Protein AF-0000000082968107 (afdb_homodimer)

Secondary structure (DSSP, 8-state):
-B-TTS-B----------TTTS-TT-EEEE--B-SSSBPPPEEEESS------S-S---EEEEEPPPHHHHHTT----EEEEEEEES-SS--EEEEES-TTPPPEEPPPEE-TTS-EEEEEEE---HHHHHTT--EEEEEEETTEEEEEEEEE----S--BPPEEEEEPPPHHHHHHTSEEEEEEEEEEEBSS--EEEEEETTEEPPGGGEEEEEEEEPTT-SS--EEEEEEEEEEHHHHHTT--EEEEEE-TTSTTSEEEEEE-HHHHTTS--TT-----------S--S--SSHHHHHHHHHHHHHHHHHHHHHHHGGG------------/-B-TTS-B----------TTTS-TT-EEEE--B-SSSBPPPEEEESS------S-S---EEEEEPPPHHHHHTT----EEEEEEEES-SS--EEEEES-TTPPPEEPPPEE-TTS-EEEEEEE---HHHHHTT--EEEEEEETTEEEEEEEEE----S--BPPEEEEEPPPHHHHHHTSEEEEEEEEEEEBSS--EEEEEETTEEPPGGGEEEEEEEEPTT-SS--EEEEEEEEEEHHHHHTT--EEEEEE-TTSTTSEEEEEE-HHHHTTS--TT-----------S--SSTTSHHHHHHHHHHHHHHHHHHHHHHHHT-------------

Sequence (666 aa):
VKSASGNLYTMSSQLTLPANECPKGTSIECRVEHDSVASKPVPVPCEADLPSCPTCCQPQLTLHKPALEDLLLGSNASLTCTLSGLIKSKGAVFSWTPSGGKEAIQKPPERDSCGCYSVSSVLPGCAEPWNSGKTFSCTATHPEFKEPKTATIRKDSGNTFRPQVHLLPPPSEELALNELVSLTCLVRGFSPEDVLVRWLQGSQELSREKYLTWGPLREPGQSVPTFAATSVLRVSAEDWKQGEKFSCMVGHEALPLAFTQKTIDRLADCQEPLPWLVLDVPQEDLEEDAPGASLWPTTVTLLTLFLLSLFYSTALTVTSVRGPADSREGPQYVKSASGNLYTMSSQLTLPANECPKGTSIECRVEHDSVASKPVPVPCEADLPSCPTCCQPQLTLHKPALEDLLLGSNASLTCTLSGLIKSKGAVFSWTPSGGKEAIQKPPERDSCGCYSVSSVLPGCAEPWNSGKTFSCTATHPEFKEPKTATIRKDSGNTFRPQVHLLPPPSEELALNELVSLTCLVRGFSPEDVLVRWLQGSQELSREKYLTWGPLREPGQSVPTFAATSVLRVSAEDWKQGEKFSCMVGHEALPLAFTQKTIDRLADCQEPLPWLVLDVPQEDLEEDAPGASLWPTTVTLLTLFLLSLFYSTALTVTSVRGPADSREGPQY

Structure (mmCIF, N/CA/C/O backbone):
data_AF-0000000082968107-model_v1
#
loop_
_entity.id
_entity.type
_entity.pdbx_description
1 polymer 'IGHA1 protein'
#
loop_
_atom_site.group_PDB
_atom_site.id
_atom_site.type_symbol
_atom_site.label_atom_id
_atom_site.label_alt_id
_atom_site.label_comp_id
_atom_site.label_asym_id
_atom_site.label_entity_id
_atom_site.label_seq_id
_atom_site.pdbx_PDB_ins_code
_atom_site.Cartn_x
_atom_site.Cartn_y
_atom_site.Cartn_z
_atom_site.occupancy
_atom_site.B_iso_or_equiv
_atom_site.auth_seq_id
_atom_site.auth_comp_id
_atom_site.auth_asym_id
_atom_site.auth_atom_id
_atom_site.pdbx_PDB_model_num
ATOM 1 N N . VAL A 1 1 ? -10.5 50.25 19.375 1 43.94 1 VAL A N 1
ATOM 2 C CA . VAL A 1 1 ? -10.609 51.531 20.047 1 43.94 1 VAL A CA 1
ATOM 3 C C . VAL A 1 1 ? -10.445 52.656 19.031 1 43.94 1 VAL A C 1
ATOM 5 O O . VAL A 1 1 ? -9.602 52.594 18.141 1 43.94 1 VAL A O 1
ATOM 8 N N . LYS A 1 2 ? -11.438 53.406 18.891 1 46.06 2 LYS A N 1
ATOM 9 C CA . LYS A 1 2 ? -11.523 54.5 17.938 1 46.06 2 LYS A CA 1
ATOM 10 C C . LYS A 1 2 ? -10.57 55.656 18.312 1 46.06 2 LYS A C 1
ATOM 12 O O . LYS A 1 2 ? -10.57 56.094 19.453 1 46.06 2 LYS A O 1
ATOM 17 N N . SER A 1 3 ? -9.492 55.75 17.594 1 47.59 3 SER A N 1
ATOM 18 C CA . SER A 1 3 ? -8.641 56.906 17.844 1 47.59 3 SER A CA 1
ATOM 19 C C . SER A 1 3 ? -9.391 58.219 17.578 1 47.59 3 SER A C 1
ATOM 21 O O . SER A 1 3 ? -10.453 58.219 16.953 1 47.59 3 SER A O 1
ATOM 23 N N . ALA A 1 4 ? -9.016 59.281 18.141 1 50.38 4 ALA A N 1
ATOM 24 C CA . ALA A 1 4 ? -9.555 60.625 17.938 1 50.38 4 ALA A CA 1
ATOM 25 C C . ALA A 1 4 ? -9.727 60.938 16.469 1 50.38 4 ALA A C 1
ATOM 27 O O . ALA A 1 4 ? -10.602 61.719 16.078 1 50.38 4 ALA A O 1
ATOM 28 N N . SER A 1 5 ? -8.914 60.562 15.625 1 51.47 5 SER A N 1
ATOM 29 C CA . SER A 1 5 ? -8.984 60.938 14.211 1 51.47 5 SER A CA 1
ATOM 30 C C . SER A 1 5 ? -9.984 60.062 13.469 1 51.47 5 SER A C 1
ATOM 32 O O . SER A 1 5 ? -10.172 60.219 12.258 1 51.47 5 SER A O 1
ATOM 34 N N . GLY A 1 6 ? -10.922 59.25 14.242 1 50.25 6 GLY A N 1
ATOM 35 C CA . GLY A 1 6 ? -11.961 58.406 13.656 1 50.25 6 GLY A CA 1
ATOM 36 C C . GLY A 1 6 ? -11.477 57 13.305 1 50.25 6 GLY A C 1
ATOM 37 O O . GLY A 1 6 ? -12.242 56.219 12.766 1 50.25 6 GLY A O 1
ATOM 38 N N . ASN A 1 7 ? -10.227 56.938 13.273 1 46.59 7 ASN A N 1
ATOM 39 C CA . ASN A 1 7 ? -9.695 55.625 12.914 1 46.59 7 ASN A CA 1
ATOM 40 C C . ASN A 1 7 ? -9.883 54.625 14.047 1 46.59 7 ASN A C 1
ATOM 42 O O . ASN A 1 7 ? -9.891 55 15.219 1 46.59 7 ASN A O 1
ATOM 46 N N . LEU A 1 8 ? -10.5 53.469 13.844 1 50 8 LEU A N 1
ATOM 47 C CA . LEU A 1 8 ? -10.711 52.406 14.805 1 50 8 LEU A CA 1
ATOM 48 C C . LEU A 1 8 ? -9.414 51.656 15.094 1 50 8 LEU A C 1
ATOM 50 O O . LEU A 1 8 ? -8.664 51.312 14.172 1 50 8 LEU A O 1
ATOM 54 N N . TYR A 1 9 ? -8.812 51.906 16.297 1 44.16 9 TYR A N 1
ATOM 55 C CA . TYR A 1 9 ? -7.621 51.219 16.734 1 44.16 9 TYR A CA 1
ATOM 56 C C . TYR A 1 9 ? -7.988 50 17.578 1 44.16 9 TYR A C 1
ATOM 58 O O . TYR A 1 9 ? -9.023 50 18.266 1 44.16 9 TYR A O 1
ATOM 66 N N . THR A 1 10 ? -7.578 48.812 17.156 1 49.44 10 THR A N 1
ATOM 67 C CA . THR A 1 10 ? -7.695 47.656 18.062 1 49.44 10 THR A CA 1
ATOM 68 C C . THR A 1 10 ? -6.406 47.469 18.859 1 49.44 10 THR A C 1
ATOM 70 O O . THR A 1 10 ? -5.309 47.562 18.312 1 49.44 10 THR A O 1
ATOM 73 N N . MET A 1 11 ? -6.309 47.844 20.031 1 45.53 11 MET A N 1
ATOM 74 C CA . MET A 1 11 ? -5.164 47.625 20.922 1 45.53 11 MET A CA 1
ATOM 75 C C . MET A 1 11 ? -5.301 46.312 21.672 1 45.53 11 MET A C 1
ATOM 77 O O . MET A 1 11 ? -6.402 45.938 22.062 1 45.53 11 MET A O 1
ATOM 81 N N . SER A 1 12 ? -4.301 45.344 21.328 1 46.22 12 SER A N 1
ATOM 82 C CA . SER A 1 12 ? -4.262 44.156 22.156 1 46.22 12 SER A CA 1
ATOM 83 C C . SER A 1 12 ? -3.125 44.219 23.172 1 46.22 12 SER A C 1
ATOM 85 O O . SER A 1 12 ? -2.094 44.844 22.922 1 46.22 12 SER A O 1
ATOM 87 N N . SER A 1 13 ? -3.283 44.219 24.406 1 49.31 13 SER A N 1
ATOM 88 C CA . SER A 1 13 ? -2.301 44.156 25.484 1 49.31 13 SER A CA 1
ATOM 89 C C . SER A 1 13 ? -2.221 42.75 26.047 1 49.31 13 SER A C 1
ATOM 91 O O . SER A 1 13 ? -3.23 42.031 26.125 1 49.31 13 SER A O 1
ATOM 93 N N . GLN A 1 14 ? -0.975 42.094 25.891 1 47.62 14 GLN A N 1
ATOM 94 C CA . GLN A 1 14 ? -0.773 40.781 26.5 1 47.62 14 GLN A CA 1
ATOM 95 C C . GLN A 1 14 ? -0.002 40.906 27.812 1 47.62 14 GLN A C 1
ATOM 97 O O . GLN A 1 14 ? 1.021 41.594 27.875 1 47.62 14 GLN A O 1
ATOM 102 N N . LEU A 1 15 ? -0.57 40.625 28.891 1 52.62 15 LEU A N 1
ATOM 103 C CA . LEU A 1 15 ? -0.003 40.562 30.234 1 52.62 15 LEU A CA 1
ATOM 104 C C . LEU A 1 15 ? 0.488 39.156 30.562 1 52.62 15 LEU A C 1
ATOM 106 O O . LEU A 1 15 ? -0.245 38.188 30.391 1 52.62 15 LEU A O 1
ATOM 110 N N . THR A 1 16 ? 1.871 38.969 30.625 1 47.09 16 THR A N 1
ATOM 111 C CA . THR A 1 16 ? 2.438 37.688 31.094 1 47.09 16 THR A CA 1
ATOM 112 C C . THR A 1 16 ? 2.594 37.688 32.594 1 47.09 16 THR A C 1
ATOM 114 O O . THR A 1 16 ? 3.287 38.562 33.156 1 47.09 16 THR A O 1
ATOM 117 N N . LEU A 1 17 ? 1.729 37.062 33.25 1 54.72 17 LEU A N 1
ATOM 118 C CA . LEU A 1 17 ? 1.79 36.938 34.688 1 54.72 17 LEU A CA 1
ATOM 119 C C . LEU A 1 17 ? 2.357 35.594 35.094 1 54.72 17 LEU A C 1
ATOM 121 O O . LEU A 1 17 ? 2.227 34.594 34.344 1 54.72 17 LEU A O 1
ATOM 125 N N . PRO A 1 18 ? 3.232 35.594 36.031 1 50.5 18 PRO A N 1
ATOM 126 C CA . PRO A 1 18 ? 3.561 34.25 36.562 1 50.5 18 PRO A CA 1
ATOM 127 C C . PRO A 1 18 ? 2.322 33.406 36.812 1 50.5 18 PRO A C 1
ATOM 129 O O . PRO A 1 18 ? 1.237 33.938 37.062 1 50.5 18 PRO A O 1
ATOM 132 N N . ALA A 1 19 ? 2.4 32.031 36.438 1 52.16 19 ALA A N 1
ATOM 133 C CA . ALA A 1 19 ? 1.283 31.094 36.562 1 52.16 19 ALA A CA 1
ATOM 134 C C . ALA A 1 19 ? 0.529 31.312 37.875 1 52.16 19 ALA A C 1
ATOM 136 O O . ALA A 1 19 ? -0.687 31.125 37.938 1 52.16 19 ALA A O 1
ATOM 137 N N . ASN A 1 20 ? 1.207 31.766 38.812 1 59.31 20 ASN A N 1
ATOM 138 C CA . ASN A 1 20 ? 0.615 31.938 40.125 1 59.31 20 ASN A CA 1
ATOM 139 C C . ASN A 1 20 ? -0.209 33.219 40.219 1 59.31 20 ASN A C 1
ATOM 141 O O . ASN A 1 20 ? -1.108 33.312 41.031 1 59.31 20 ASN A O 1
ATOM 145 N N . GLU A 1 21 ? -0.011 34.188 39.5 1 57.94 21 GLU A N 1
ATOM 146 C CA . GLU A 1 21 ? -0.72 35.469 39.594 1 57.94 21 GLU A CA 1
ATOM 147 C C . GLU A 1 21 ? -1.911 35.5 38.656 1 57.94 21 GLU A C 1
ATOM 149 O O . GLU A 1 21 ? -2.723 36.438 38.719 1 57.94 21 GLU A O 1
ATOM 154 N N . CYS A 1 22 ? -2.059 34.75 37.625 1 57.59 22 CYS A N 1
ATOM 155 C CA . CYS A 1 22 ? -3.244 34.594 36.781 1 57.59 22 CYS A CA 1
ATOM 156 C C . CYS A 1 22 ? -3.625 33.125 36.688 1 57.59 22 CYS A C 1
ATOM 158 O O . CYS A 1 22 ? -3.322 32.469 35.688 1 57.59 22 CYS A O 1
ATOM 160 N N . PRO A 1 23 ? -3.99 32.5 37.812 1 58.72 23 PRO A N 1
ATOM 161 C CA . PRO A 1 23 ? -4.336 31.078 37.812 1 58.72 23 PRO A CA 1
ATOM 162 C C . PRO A 1 23 ? -5.441 30.75 36.812 1 58.72 23 PRO A C 1
ATOM 164 O O . PRO A 1 23 ? -6.203 31.641 36.406 1 58.72 23 PRO A O 1
ATOM 167 N N . LYS A 1 24 ? -5.469 29.375 36.344 1 60.47 24 LYS A N 1
ATOM 168 C CA . LYS A 1 24 ? -6.484 28.859 35.438 1 60.47 24 LYS A CA 1
ATOM 169 C C . LYS A 1 24 ? -7.887 29.156 35.969 1 60.47 24 LYS A C 1
ATOM 171 O O . LYS A 1 24 ? -8.188 28.938 37.125 1 60.47 24 LYS A O 1
ATOM 176 N N . GLY A 1 25 ? -8.742 29.766 35.094 1 63.84 25 GLY A N 1
ATOM 177 C CA . GLY A 1 25 ? -10.125 30.047 35.438 1 63.84 25 GLY A CA 1
ATOM 178 C C . GLY A 1 25 ? -10.352 31.484 35.906 1 63.84 25 GLY A C 1
ATOM 179 O O . GLY A 1 25 ? -11.477 31.875 36.219 1 63.84 25 GLY A O 1
ATOM 180 N N . THR A 1 26 ? -9.367 32.156 36.125 1 66.19 26 THR A N 1
ATOM 181 C CA . THR A 1 26 ? -9.562 33.531 36.625 1 66.19 26 THR A CA 1
ATOM 182 C C . THR A 1 26 ? -9.43 34.531 35.469 1 66.19 26 THR A C 1
ATOM 184 O O . THR A 1 26 ? -8.945 34.188 34.375 1 66.19 26 THR A O 1
ATOM 187 N N . SER A 1 27 ? -10.117 35.562 35.375 1 65.69 27 SER A N 1
ATOM 188 C CA . SER A 1 27 ? -10.023 36.625 34.375 1 65.69 27 SER A CA 1
ATOM 189 C C . SER A 1 27 ? -9.406 37.875 34.969 1 65.69 27 SER A C 1
ATOM 191 O O . SER A 1 27 ? -9.5 38.125 36.156 1 65.69 27 SER A O 1
ATOM 193 N N . ILE A 1 28 ? -8.508 38.406 34.281 1 64.56 28 ILE A N 1
ATOM 194 C CA . ILE A 1 28 ? -7.957 39.688 34.688 1 64.56 28 ILE A CA 1
ATOM 195 C C . ILE A 1 28 ? -8.625 40.812 33.906 1 64.56 28 ILE A C 1
ATOM 197 O O . ILE A 1 28 ? -8.977 40.625 32.719 1 64.56 28 ILE A O 1
ATOM 201 N N . GLU A 1 29 ? -8.992 41.844 34.531 1 64.31 29 GLU A N 1
ATOM 202 C CA . GLU A 1 29 ? -9.719 42.938 33.906 1 64.31 29 GLU A CA 1
ATOM 203 C C . GLU A 1 29 ? -8.773 43.844 33.125 1 64.31 29 GLU A C 1
ATOM 205 O O . GLU A 1 29 ? -7.703 44.219 33.625 1 64.31 29 GLU A O 1
ATOM 210 N N . CYS A 1 30 ? -8.961 43.781 31.797 1 62.31 30 CYS A N 1
ATOM 211 C CA . CYS A 1 30 ? -8.242 44.719 30.938 1 62.31 30 CYS A CA 1
ATOM 212 C C . CYS A 1 30 ? -9.047 46 30.734 1 62.31 30 CYS A C 1
ATOM 214 O O . CYS A 1 30 ? -10.203 45.969 30.312 1 62.31 30 CYS A O 1
ATOM 216 N N . ARG A 1 31 ? -8.617 47.125 31.266 1 59.75 31 ARG A N 1
ATOM 217 C CA . ARG A 1 31 ? -9.266 48.406 31.125 1 59.75 31 ARG A CA 1
ATOM 218 C C . ARG A 1 31 ? -8.516 49.281 30.141 1 59.75 31 ARG A C 1
ATOM 220 O O . ARG A 1 31 ? -7.301 49.469 30.266 1 59.75 31 ARG A O 1
ATOM 227 N N . VAL A 1 32 ? -9.062 49.469 28.969 1 57.22 32 VAL A N 1
ATOM 228 C CA . VAL A 1 32 ? -8.469 50.375 27.984 1 57.22 32 VAL A CA 1
ATOM 229 C C . VAL A 1 32 ? -8.977 51.781 28.234 1 57.22 32 VAL A C 1
ATOM 231 O O . VAL A 1 32 ? -10.188 52 28.344 1 57.22 32 VAL A O 1
ATOM 234 N N . GLU A 1 33 ? -8.227 52.656 28.75 1 53.97 33 GLU A N 1
ATOM 235 C CA . GLU A 1 33 ? -8.633 54.062 28.938 1 53.97 33 GLU A CA 1
ATOM 236 C C . GLU A 1 33 ? -8.312 54.906 27.703 1 53.97 33 GLU A C 1
ATOM 238 O O . GLU A 1 33 ? -7.195 54.844 27.172 1 53.97 33 GLU A O 1
ATOM 243 N N . HIS A 1 34 ? -9.195 54.938 26.797 1 50.91 34 HIS A N 1
ATOM 244 C CA . HIS A 1 34 ? -9.031 55.938 25.75 1 50.91 34 HIS A CA 1
ATOM 245 C C . HIS A 1 34 ? -9.695 57.25 26.141 1 50.91 34 HIS A C 1
ATOM 247 O O . HIS A 1 34 ? -10.672 57.25 26.906 1 50.91 34 HIS A O 1
ATOM 253 N N . ASP A 1 35 ? -9.078 58.281 25.969 1 50.97 35 ASP A N 1
ATOM 254 C CA . ASP A 1 35 ? -9.578 59.625 26.328 1 50.97 35 ASP A CA 1
ATOM 255 C C . ASP A 1 35 ? -11.062 59.75 26.031 1 50.97 35 ASP A C 1
ATOM 257 O O . ASP A 1 35 ? -11.797 60.438 26.734 1 50.97 35 ASP A O 1
ATOM 261 N N . SER A 1 36 ? -11.438 59.344 24.75 1 51.03 36 SER A N 1
ATOM 262 C CA . SER A 1 36 ? -12.797 59.781 24.422 1 51.03 36 SER A CA 1
ATOM 263 C C . SER A 1 36 ? -13.828 58.875 25.125 1 51.03 36 SER A C 1
ATOM 265 O O . SER A 1 36 ? -14.93 59.344 25.438 1 51.03 36 SER A O 1
ATOM 267 N N . VAL A 1 37 ? -13.742 57.5 24.844 1 49.22 37 VAL A N 1
ATOM 268 C CA . VAL A 1 37 ? -14.828 56.688 25.406 1 49.22 37 VAL A CA 1
ATOM 269 C C . VAL A 1 37 ? -14.281 55.75 26.469 1 49.22 37 VAL A C 1
ATOM 271 O O . VAL A 1 37 ? -13.227 55.125 26.281 1 49.22 37 VAL A O 1
ATOM 274 N N . ALA A 1 38 ? -14.633 56 27.688 1 52.75 38 ALA A N 1
ATOM 275 C CA . ALA A 1 38 ? -14.367 55.125 28.828 1 52.75 38 ALA A CA 1
ATOM 276 C C . ALA A 1 38 ? -14.562 53.656 28.438 1 52.75 38 ALA A C 1
ATOM 278 O O . ALA A 1 38 ? -15.625 53.281 27.938 1 52.75 38 ALA A O 1
ATOM 279 N N . SER A 1 39 ? -13.57 53 27.891 1 52.38 39 SER A N 1
ATOM 280 C CA . SER A 1 39 ? -13.766 51.594 27.516 1 52.38 39 SER A CA 1
ATOM 281 C C . SER A 1 39 ? -14.047 50.75 28.75 1 52.38 39 SER A C 1
ATOM 283 O O . SER A 1 39 ? -13.555 51.031 29.844 1 52.38 39 SER A O 1
ATOM 285 N N . LYS A 1 40 ? -15.203 50.094 28.906 1 61.47 40 LYS A N 1
ATOM 286 C CA . LYS A 1 40 ? -15.555 49.156 29.953 1 61.47 40 LYS A CA 1
ATOM 287 C C . LYS A 1 40 ? -14.469 48.125 30.141 1 61.47 40 LYS A C 1
ATOM 289 O O . LYS A 1 40 ? -13.859 47.656 29.172 1 61.47 40 LYS A O 1
ATOM 294 N N . PRO A 1 41 ? -13.992 48 31.344 1 61.62 41 PRO A N 1
ATOM 295 C CA . PRO A 1 41 ? -13.055 46.906 31.594 1 61.62 41 PRO A CA 1
ATOM 296 C C . PRO A 1 41 ? -13.539 45.562 31.047 1 61.62 41 PRO A C 1
ATOM 298 O O . PRO A 1 41 ? -14.734 45.281 31.125 1 61.62 41 PRO A O 1
ATOM 301 N N . VAL A 1 42 ? -12.883 44.969 30.141 1 62.59 42 VAL A N 1
ATOM 302 C CA . VAL A 1 42 ? -13.234 43.656 29.609 1 62.59 42 VAL A CA 1
ATOM 303 C C . VAL A 1 42 ? -12.445 42.562 30.344 1 62.59 42 VAL A C 1
ATOM 305 O O . VAL A 1 42 ? -11.234 42.688 30.547 1 62.59 42 VAL A O 1
ATOM 308 N N . PRO A 1 43 ? -13.086 41.656 31.016 1 62.78 43 PRO A N 1
ATOM 309 C CA . PRO A 1 43 ? -12.383 40.531 31.641 1 62.78 43 PRO A CA 1
ATOM 310 C C . PRO A 1 43 ? -11.594 39.719 30.625 1 62.78 43 PRO A C 1
ATOM 312 O O . PRO A 1 43 ? -12.133 39.344 29.578 1 62.78 43 PRO A O 1
ATOM 315 N N . VAL A 1 44 ? -10.305 39.75 30.672 1 57.53 44 VAL A N 1
ATOM 316 C CA . VAL A 1 44 ? -9.445 38.906 29.828 1 57.53 44 VAL A CA 1
ATOM 317 C C . VAL A 1 44 ? -9.109 37.625 30.562 1 57.53 44 VAL A C 1
ATOM 319 O O . VAL A 1 44 ? -8.516 37.656 31.641 1 57.53 44 VAL A O 1
ATOM 322 N N . PRO A 1 45 ? -9.789 36.531 30.172 1 58.94 45 PRO A N 1
ATOM 323 C CA . PRO A 1 45 ? -9.453 35.281 30.859 1 58.94 45 PRO A CA 1
ATOM 324 C C . PRO A 1 45 ? -7.957 34.969 30.828 1 58.94 45 PRO A C 1
ATOM 326 O O . PRO A 1 45 ? -7.277 35.312 29.859 1 58.94 45 PRO A O 1
ATOM 329 N N . CYS A 1 46 ? -7.309 34.844 31.953 1 53.84 46 CYS A N 1
ATOM 330 C CA . CYS A 1 46 ? -5.906 34.469 32.031 1 53.84 46 CYS A CA 1
ATOM 331 C C . CYS A 1 46 ? -5.582 33.344 31.047 1 53.84 46 CYS A C 1
ATOM 333 O O . CYS A 1 46 ? -4.418 33.125 30.719 1 53.84 46 CYS A O 1
ATOM 335 N N . GLU A 1 47 ? -6.543 32.562 30.766 1 46.84 47 GLU A N 1
ATOM 336 C CA . GLU A 1 47 ? -6.285 31.578 29.719 1 46.84 47 GLU A CA 1
ATOM 337 C C . GLU A 1 47 ? -6.355 32.219 28.344 1 46.84 47 GLU A C 1
ATOM 339 O O . GLU A 1 47 ? -7.398 32.75 27.953 1 46.84 47 GLU A O 1
ATOM 344 N N . ALA A 1 48 ? -5.566 33.281 28.203 1 42.56 48 ALA A N 1
ATOM 345 C CA . ALA A 1 48 ? -5.547 33.875 26.859 1 42.56 48 ALA A CA 1
ATOM 346 C C . ALA A 1 48 ? -5.805 32.812 25.797 1 42.56 48 ALA A C 1
ATOM 348 O O . ALA A 1 48 ? -5.227 31.719 25.859 1 42.56 48 ALA A O 1
ATOM 349 N N . ASP A 1 49 ? -6.988 32.719 25.312 1 38.72 49 ASP A N 1
ATOM 350 C CA . ASP A 1 49 ? -7.164 31.953 24.094 1 38.72 49 ASP A CA 1
ATOM 351 C C . ASP A 1 49 ? -6.074 32.281 23.078 1 38.72 49 ASP A C 1
ATOM 353 O O . ASP A 1 49 ? -5.902 33.438 22.688 1 38.72 49 ASP A O 1
ATOM 357 N N . LEU A 1 50 ? -4.766 32.031 23.281 1 34.91 50 LEU A N 1
ATOM 358 C CA . LEU A 1 50 ? -3.805 32.094 22.188 1 34.91 50 LEU A CA 1
ATOM 359 C C . LEU A 1 50 ? -4.52 32.188 20.844 1 34.91 50 LEU A C 1
ATOM 361 O O . LEU A 1 50 ? -5.484 31.469 20.594 1 34.91 50 LEU A O 1
ATOM 365 N N . PRO A 1 51 ? -4.809 33.531 20.391 1 34.97 51 PRO A N 1
ATOM 366 C CA . PRO A 1 51 ? -5.492 33.469 19.094 1 34.97 51 PRO A CA 1
ATOM 367 C C . PRO A 1 51 ? -5.273 32.156 18.359 1 34.97 51 PRO A C 1
ATOM 369 O O . PRO A 1 51 ? -4.254 31.484 18.562 1 34.97 51 PRO A O 1
ATOM 372 N N . SER A 1 52 ? -6.312 31.625 17.922 1 34.06 52 SER A N 1
ATOM 373 C CA . SER A 1 52 ? -6.434 30.375 17.188 1 34.06 52 SER A CA 1
ATOM 374 C C . SER A 1 52 ? -5.473 30.344 15.992 1 34.06 52 SER A C 1
ATOM 376 O O . SER A 1 52 ? -5.379 31.312 15.242 1 34.06 52 SER A O 1
ATOM 378 N N . CYS A 1 53 ? -4.039 30.219 15.977 1 37.44 53 CYS A N 1
ATOM 379 C CA . CYS A 1 53 ? -3.35 29.656 14.812 1 37.44 53 CYS A CA 1
ATOM 380 C C . CYS A 1 53 ? -4.332 29.359 13.688 1 37.44 53 CYS A C 1
ATOM 382 O O . CYS A 1 53 ? -5.398 28.797 13.93 1 37.44 53 CYS A O 1
ATOM 384 N N . PRO A 1 54 ? -4.723 30.312 12.797 1 41.22 54 PRO A N 1
ATOM 385 C CA . PRO A 1 54 ? -5.602 29.625 11.852 1 41.22 54 PRO A CA 1
ATOM 386 C C . PRO A 1 54 ? -5.477 28.094 11.938 1 41.22 54 PRO A C 1
ATOM 388 O O . PRO A 1 54 ? -4.379 27.562 11.766 1 41.22 54 PRO A O 1
ATOM 391 N N . THR A 1 55 ? -5.797 27.453 13.008 1 47.31 55 THR A N 1
ATOM 392 C CA . THR A 1 55 ? -5.715 26.297 13.891 1 47.31 55 THR A CA 1
ATOM 393 C C . THR A 1 55 ? -5.598 25 13.078 1 47.31 55 THR A C 1
ATOM 395 O O . THR A 1 55 ? -6.473 24.688 12.266 1 47.31 55 THR A O 1
ATOM 398 N N . CYS A 1 56 ? -4.133 24.781 12.555 1 60.72 56 CYS A N 1
ATOM 399 C CA . CYS A 1 56 ? -3.934 23.453 12 1 60.72 56 CYS A CA 1
ATOM 400 C C . CYS A 1 56 ? -4.957 22.469 12.555 1 60.72 56 CYS A C 1
ATOM 402 O O . CYS A 1 56 ? -5.352 21.516 11.867 1 60.72 56 CYS A O 1
ATOM 404 N N . CYS A 1 57 ? -5.328 22.969 13.742 1 73.75 57 CYS A N 1
ATOM 405 C CA . CYS A 1 57 ? -6.312 22.047 14.281 1 73.75 57 CYS A CA 1
ATOM 406 C C . CYS A 1 57 ? -7.727 22.484 13.93 1 73.75 57 CYS A C 1
ATOM 408 O O . CYS A 1 57 ? -8.25 23.438 14.5 1 73.75 57 CYS A O 1
ATOM 410 N N . GLN A 1 58 ? -8.211 22.109 12.891 1 79 58 GLN A N 1
ATOM 411 C CA . GLN A 1 58 ? -9.609 22.297 12.5 1 79 58 GLN A CA 1
ATOM 412 C C . GLN A 1 58 ? -10.438 21.047 12.828 1 79 58 GLN A C 1
ATOM 414 O O . GLN A 1 58 ? -10.164 19.969 12.32 1 79 58 GLN A O 1
ATOM 419 N N . PRO A 1 59 ? -11.375 21.359 13.648 1 88.75 59 PRO A N 1
ATOM 420 C CA . PRO A 1 59 ? -12.172 20.203 14.039 1 88.75 59 PRO A CA 1
ATOM 421 C C . PRO A 1 59 ? -12.867 19.531 12.852 1 88.75 59 PRO A C 1
ATOM 423 O O . PRO A 1 59 ? -13.43 20.219 12 1 88.75 59 PRO A O 1
ATOM 426 N N . GLN A 1 60 ? -12.719 18.359 12.82 1 92.19 60 GLN A N 1
ATOM 427 C CA . GLN A 1 60 ? -13.359 17.547 11.781 1 92.19 60 GLN A CA 1
ATOM 428 C C . GLN A 1 60 ? -13.938 16.266 12.367 1 92.19 60 GLN A C 1
ATOM 430 O O . GLN A 1 60 ? -13.305 15.617 13.211 1 92.19 60 GLN A O 1
ATOM 435 N N . LEU A 1 61 ? -15.172 15.984 11.922 1 96.44 61 LEU A N 1
ATOM 436 C CA . LEU A 1 61 ? -15.812 14.758 12.375 1 96.44 61 LEU A CA 1
ATOM 437 C C . LEU A 1 61 ? -15.805 13.703 11.273 1 96.44 61 LEU A C 1
ATOM 439 O O . LEU A 1 61 ? -16.172 13.984 10.133 1 96.44 61 LEU A O 1
ATOM 443 N N . THR A 1 62 ? -15.281 12.539 11.711 1 96.62 62 THR A N 1
ATOM 444 C CA . THR A 1 62 ? -15.25 11.438 10.758 1 96.62 62 THR A CA 1
ATOM 445 C C . THR A 1 62 ? -15.875 10.18 11.352 1 96.62 62 THR A C 1
ATOM 447 O O . THR A 1 62 ? -15.68 9.883 12.539 1 96.62 62 THR A O 1
ATOM 450 N N . LEU A 1 63 ? -16.672 9.547 10.531 1 96.69 63 LEU A N 1
ATOM 451 C CA . LEU A 1 63 ? -17.297 8.297 10.93 1 96.69 63 LEU A CA 1
ATOM 452 C C . LEU A 1 63 ? -16.703 7.117 10.172 1 96.69 63 LEU A C 1
ATOM 454 O O . LEU A 1 63 ? -16.625 7.137 8.945 1 96.69 63 LEU A O 1
ATOM 458 N N . HIS A 1 64 ? -16.266 6.09 10.961 1 95.31 64 HIS A N 1
ATOM 459 C CA . HIS A 1 64 ? -15.602 4.938 10.375 1 95.31 64 HIS A CA 1
ATOM 460 C C . HIS A 1 64 ? -16.484 3.695 10.438 1 95.31 64 HIS A C 1
ATOM 462 O O . HIS A 1 64 ? -17.109 3.42 11.469 1 95.31 64 HIS A O 1
ATOM 468 N N . LYS A 1 65 ? -16.531 2.951 9.367 1 94.06 65 LYS A N 1
ATOM 469 C CA . LYS A 1 65 ? -17.297 1.707 9.281 1 94.06 65 LYS A CA 1
ATOM 470 C C . LYS A 1 65 ? -16.656 0.613 10.133 1 94.06 65 LYS A C 1
ATOM 472 O O . LYS A 1 65 ? -15.484 0.72 10.508 1 94.06 65 LYS A O 1
ATOM 477 N N . PRO A 1 66 ? -17.375 -0.382 10.445 1 92.81 66 PRO A N 1
ATOM 478 C CA . PRO A 1 66 ? -16.812 -1.497 11.203 1 92.81 66 PRO A CA 1
ATOM 479 C C . PRO A 1 66 ? -15.742 -2.26 10.422 1 92.81 66 PRO A C 1
ATOM 481 O O . PRO A 1 66 ? -15.781 -2.295 9.188 1 92.81 66 PRO A O 1
ATOM 484 N N . ALA A 1 67 ? -14.82 -2.801 11.242 1 91.81 67 ALA A N 1
ATOM 485 C CA . ALA A 1 67 ? -13.805 -3.646 10.617 1 91.81 67 ALA A CA 1
ATOM 486 C C . ALA A 1 67 ? -14.438 -4.891 9.992 1 91.81 67 ALA A C 1
ATOM 488 O O . ALA A 1 67 ? -15.352 -5.48 10.57 1 91.81 67 ALA A O 1
ATOM 489 N N . LEU A 1 68 ? -13.992 -5.281 8.828 1 92.06 68 LEU A N 1
ATOM 490 C CA . LEU A 1 68 ? -14.531 -6.438 8.133 1 92.06 68 LEU A CA 1
ATOM 491 C C . LEU A 1 68 ? -14.43 -7.695 8.992 1 92.06 68 LEU A C 1
ATOM 493 O O . LEU A 1 68 ? -15.359 -8.5 9.039 1 92.06 68 LEU A O 1
ATOM 497 N N . GLU A 1 69 ? -13.305 -7.801 9.633 1 89.88 69 GLU A N 1
ATOM 498 C CA . GLU A 1 69 ? -13.086 -8.977 10.469 1 89.88 69 GLU A CA 1
ATOM 499 C C . GLU A 1 69 ? -14.188 -9.117 11.516 1 89.88 69 GLU A C 1
ATOM 501 O O . GLU A 1 69 ? -14.695 -10.219 11.742 1 89.88 69 GLU A O 1
ATOM 506 N N . ASP A 1 70 ? -14.578 -8.07 12.055 1 89.5 70 ASP A N 1
ATOM 507 C CA . ASP A 1 70 ? -15.617 -8.078 13.078 1 89.5 70 ASP A CA 1
ATOM 508 C C . ASP A 1 70 ? -16.984 -8.398 12.477 1 89.5 70 ASP A C 1
ATOM 510 O O . ASP A 1 70 ? -17.812 -9.047 13.109 1 89.5 70 ASP A O 1
ATOM 514 N N . LEU A 1 71 ? -17.141 -7.949 11.312 1 88.5 71 LEU A N 1
ATOM 515 C CA . LEU A 1 71 ? -18.422 -8.188 10.633 1 88.5 71 LEU A CA 1
ATOM 516 C C . LEU A 1 71 ? -18.562 -9.656 10.25 1 88.5 71 LEU A C 1
ATOM 518 O O . LEU A 1 71 ? -19.656 -10.219 10.352 1 88.5 71 LEU A O 1
ATOM 522 N N . LEU A 1 72 ? -17.484 -10.242 9.797 1 87.75 72 LEU A N 1
ATOM 523 C CA . LEU A 1 72 ? -17.531 -11.602 9.281 1 87.75 72 LEU A CA 1
ATOM 524 C C . LEU A 1 72 ? -17.516 -12.617 10.422 1 87.75 72 LEU A C 1
ATOM 526 O O . LEU A 1 72 ? -18.109 -13.695 10.312 1 87.75 72 LEU A O 1
ATOM 530 N N . LEU A 1 73 ? -16.797 -12.383 11.445 1 81.56 73 LEU A N 1
ATOM 531 C CA . LEU A 1 73 ? -16.641 -13.344 12.531 1 81.56 73 LEU A CA 1
ATOM 532 C C . LEU A 1 73 ? -17.75 -13.164 13.578 1 81.56 73 LEU A C 1
ATOM 534 O O . LEU A 1 73 ? -17.766 -13.867 14.586 1 81.56 73 LEU A O 1
ATOM 538 N N . GLY A 1 74 ? -18.812 -12.43 13.188 1 70.69 74 GLY A N 1
ATOM 539 C CA . GLY A 1 74 ? -19.969 -12.297 14.07 1 70.69 74 GLY A CA 1
ATOM 540 C C . GLY A 1 74 ? -19.641 -11.555 15.359 1 70.69 74 GLY A C 1
ATOM 541 O O . GLY A 1 74 ? -20.438 -11.562 16.297 1 70.69 74 GLY A O 1
ATOM 542 N N . SER A 1 75 ? -18.438 -11.117 15.414 1 68.88 75 SER A N 1
ATOM 543 C CA . SER A 1 75 ? -18.078 -10.375 16.625 1 68.88 75 SER A CA 1
ATOM 544 C C . SER A 1 75 ? -18.844 -9.062 16.703 1 68.88 75 SER A C 1
ATOM 546 O O . SER A 1 75 ? -19.594 -8.711 15.773 1 68.88 75 SER A O 1
ATOM 548 N N . ASN A 1 76 ? -18.766 -8.469 17.781 1 81.19 76 ASN A N 1
ATOM 549 C CA . ASN A 1 76 ? -19.391 -7.188 18.062 1 81.19 76 ASN A CA 1
ATOM 550 C C . ASN A 1 76 ? -18.797 -6.07 17.203 1 81.19 76 ASN A C 1
ATOM 552 O O . ASN A 1 76 ? -17.922 -5.336 17.656 1 81.19 76 ASN A O 1
ATOM 556 N N . ALA A 1 77 ? -19.312 -6.055 15.898 1 90.94 77 ALA A N 1
ATOM 557 C CA . ALA A 1 77 ? -18.891 -4.973 15.008 1 90.94 77 ALA A CA 1
ATOM 558 C C . ALA A 1 77 ? -19.234 -3.611 15.602 1 90.94 77 ALA A C 1
ATOM 560 O O . ALA A 1 77 ? -20.281 -3.447 16.234 1 90.94 77 ALA A O 1
ATOM 561 N N . SER A 1 78 ? -18.234 -2.773 15.523 1 94.31 78 SER A N 1
ATOM 562 C CA . SER A 1 78 ? -18.406 -1.465 16.141 1 94.31 78 SER A CA 1
ATOM 563 C C . SER A 1 78 ? -18.219 -0.342 15.125 1 94.31 78 SER A C 1
ATOM 565 O O . SER A 1 78 ? -17.484 -0.495 14.156 1 94.31 78 SER A O 1
ATOM 567 N N . LEU A 1 79 ? -18.969 0.712 15.352 1 95.62 79 LEU A N 1
ATOM 568 C CA . LEU A 1 79 ? -18.781 1.961 14.617 1 95.62 79 LEU A CA 1
ATOM 569 C C . LEU A 1 79 ? -17.984 2.965 15.445 1 95.62 79 LEU A C 1
ATOM 571 O O . LEU A 1 79 ? -18.156 3.031 16.672 1 95.62 79 LEU A O 1
ATOM 575 N N . THR A 1 80 ? -17.109 3.641 14.75 1 96.88 80 THR A N 1
ATOM 576 C CA . THR A 1 80 ? -16.266 4.586 15.469 1 96.88 80 THR A CA 1
ATOM 577 C C . THR A 1 80 ? -16.438 5.996 14.914 1 96.88 80 THR A C 1
ATOM 579 O O . THR A 1 80 ? -16.328 6.211 13.703 1 96.88 80 THR A O 1
ATOM 582 N N . CYS A 1 81 ? -16.75 6.867 15.742 1 97.75 81 CYS A N 1
ATOM 583 C CA . CYS A 1 81 ? -16.859 8.297 15.445 1 97.75 81 CYS A CA 1
ATOM 584 C C . CYS A 1 81 ? -15.68 9.055 16.047 1 97.75 81 CYS A C 1
ATOM 586 O O . CYS A 1 81 ? -15.477 9.047 17.266 1 97.75 81 CYS A O 1
ATOM 588 N N . THR A 1 82 ? -14.93 9.727 15.172 1 97.38 82 THR A N 1
ATOM 589 C CA . THR A 1 82 ? -13.719 10.391 15.641 1 97.38 82 THR A CA 1
ATOM 590 C C . THR A 1 82 ? -13.789 11.891 15.383 1 97.38 82 THR A C 1
ATOM 592 O O . THR A 1 82 ? -14.008 12.32 14.25 1 97.38 82 THR A O 1
ATOM 595 N N . LEU A 1 83 ? -13.664 12.633 16.375 1 95.94 83 LEU A N 1
ATOM 596 C CA . LEU A 1 83 ? -13.523 14.086 16.297 1 95.94 83 LEU A CA 1
ATOM 597 C C . LEU A 1 83 ? -12.055 14.492 16.391 1 95.94 83 LEU A C 1
ATOM 599 O O . LEU A 1 83 ? -11.438 14.375 17.453 1 95.94 83 LEU A O 1
ATOM 603 N N . SER A 1 84 ? -11.547 14.984 15.266 1 92.56 84 SER A N 1
ATOM 604 C CA . SER A 1 84 ? -10.133 15.336 15.211 1 92.56 84 SER A CA 1
ATOM 605 C C . SER A 1 84 ? -9.945 16.844 15.055 1 92.56 84 SER A C 1
ATOM 607 O O . SER A 1 84 ? -10.922 17.578 14.898 1 92.56 84 SER A O 1
ATOM 609 N N . GLY A 1 85 ? -8.656 17.234 15.227 1 86.69 85 GLY A N 1
ATOM 610 C CA . GLY A 1 85 ? -8.297 18.625 15.031 1 86.69 85 GLY A CA 1
ATOM 611 C C . GLY A 1 85 ? -8.688 19.516 16.203 1 86.69 85 GLY A C 1
ATOM 612 O O . GLY A 1 85 ? -9.047 20.672 16 1 86.69 85 GLY A O 1
ATOM 613 N N . LEU A 1 86 ? -8.719 18.953 17.312 1 87.81 86 LEU A N 1
ATOM 614 C CA . LEU A 1 86 ? -9.117 19.703 18.5 1 87.81 86 LEU A CA 1
ATOM 615 C C . LEU A 1 86 ? -7.906 20.312 19.188 1 87.81 86 LEU A C 1
ATOM 617 O O . LEU A 1 86 ? -6.836 19.719 19.234 1 87.81 86 LEU A O 1
ATOM 621 N N . ILE A 1 87 ? -8.219 21.438 19.797 1 82.5 87 ILE A N 1
ATOM 622 C CA . ILE A 1 87 ? -7.195 22.094 20.594 1 82.5 87 ILE A CA 1
ATOM 623 C C . ILE A 1 87 ? -7.25 21.562 22.031 1 82.5 87 ILE A C 1
ATOM 625 O O . ILE A 1 87 ? -6.215 21.25 22.625 1 82.5 87 ILE A O 1
ATOM 629 N N . LYS A 1 88 ? -8.398 21.375 22.516 1 86.25 88 LYS A N 1
ATOM 630 C CA . LYS A 1 88 ? -8.625 20.844 23.859 1 86.25 88 LYS A CA 1
ATOM 631 C C . LYS A 1 88 ? -9.094 19.391 23.797 1 86.25 88 LYS A C 1
ATOM 633 O O . LYS A 1 88 ? -9.922 19.031 22.953 1 86.25 88 LYS A O 1
ATOM 638 N N . SER A 1 89 ? -8.594 18.625 24.719 1 88.5 89 SER A N 1
ATOM 639 C CA . SER A 1 89 ? -8.922 17.203 24.719 1 88.5 89 SER A CA 1
ATOM 640 C C . SER A 1 89 ? -10.258 16.953 25.406 1 88.5 89 SER A C 1
ATOM 642 O O . SER A 1 89 ? -10.906 15.938 25.172 1 88.5 89 SER A O 1
ATOM 644 N N . LYS A 1 90 ? -10.656 17.938 26.234 1 90.56 90 LYS A N 1
ATOM 645 C CA . LYS A 1 90 ? -11.859 17.703 27.031 1 90.56 90 LYS A CA 1
ATOM 646 C C . LYS A 1 90 ? -13.062 18.422 26.438 1 90.56 90 LYS A C 1
ATOM 648 O O . LYS A 1 90 ? -12.906 19.422 25.734 1 90.56 90 LYS A O 1
ATOM 653 N N . GLY A 1 91 ? -14.242 17.828 26.656 1 92.75 91 GLY A N 1
ATOM 654 C CA . GLY A 1 91 ? -15.469 18.531 26.312 1 92.75 91 GLY A CA 1
ATOM 655 C C . GLY A 1 91 ? -16.219 17.875 25.172 1 92.75 91 GLY A C 1
ATOM 656 O O . GLY A 1 91 ? -17.328 18.312 24.812 1 92.75 91 GLY A O 1
ATOM 657 N N . ALA A 1 92 ? -15.68 16.859 24.672 1 94.81 92 ALA A N 1
ATOM 658 C CA . ALA A 1 92 ? -16.359 16.219 23.547 1 94.81 92 ALA A CA 1
ATOM 659 C C . ALA A 1 92 ? -17.531 15.375 24.016 1 94.81 92 ALA A C 1
ATOM 661 O O . ALA A 1 92 ? -17.422 14.633 25 1 94.81 92 ALA A O 1
ATOM 662 N N . VAL A 1 93 ? -18.703 15.562 23.453 1 95.31 93 VAL A N 1
ATOM 663 C CA . VAL A 1 93 ? -19.891 14.75 23.719 1 95.31 93 VAL A CA 1
ATOM 664 C C . VAL A 1 93 ? -20.406 14.172 22.406 1 95.31 93 VAL A C 1
ATOM 666 O O . VAL A 1 93 ? -20.609 14.898 21.422 1 95.31 93 VAL A O 1
ATOM 669 N N . PHE A 1 94 ? -20.609 12.883 22.5 1 96.94 94 PHE A N 1
ATOM 670 C CA . PHE A 1 94 ? -21.062 12.203 21.281 1 96.94 94 PHE A CA 1
ATOM 671 C C . PHE A 1 94 ? -22.484 11.68 21.469 1 96.94 94 PHE A C 1
ATOM 673 O O . PHE A 1 94 ? -22.875 11.289 22.562 1 96.94 94 PHE A O 1
ATOM 680 N N . SER A 1 95 ? -23.234 11.711 20.359 1 95.62 95 SER A N 1
ATOM 681 C CA . SER A 1 95 ? -24.562 11.102 20.297 1 95.62 95 SER A CA 1
ATOM 682 C C . SER A 1 95 ? -24.734 10.273 19.031 1 95.62 95 SER A C 1
ATOM 684 O O . SER A 1 95 ? -24.297 10.68 17.953 1 95.62 95 SER A O 1
ATOM 686 N N . TRP A 1 96 ? -25.25 9.086 19.234 1 96.81 96 TRP A N 1
ATOM 687 C CA . TRP A 1 96 ? -25.438 8.156 18.125 1 96.81 96 TRP A CA 1
ATOM 688 C C . TRP A 1 96 ? -26.906 7.988 17.797 1 96.81 96 TRP A C 1
ATOM 690 O O . TRP A 1 96 ? -27.75 7.898 18.703 1 96.81 96 TRP A O 1
ATOM 700 N N . THR A 1 97 ? -27.234 7.984 16.422 1 94.44 97 THR A N 1
ATOM 701 C CA . THR A 1 97 ? -28.578 7.68 15.961 1 94.44 97 THR A CA 1
ATOM 702 C C . THR A 1 97 ? -28.547 6.703 14.781 1 94.44 97 THR A C 1
ATOM 704 O O . THR A 1 97 ? -28.016 7.031 13.719 1 94.44 97 THR A O 1
ATOM 707 N N . PRO A 1 98 ? -29.188 5.559 14.75 1 92.44 98 PRO A N 1
ATOM 708 C CA . PRO A 1 98 ? -29.719 4.918 15.953 1 92.44 98 PRO A CA 1
ATOM 709 C C . PRO A 1 98 ? -28.609 4.355 16.859 1 92.44 98 PRO A C 1
ATOM 711 O O . PRO A 1 98 ? -27.5 4.074 16.375 1 92.44 98 PRO A O 1
ATOM 714 N N . SER A 1 99 ? -28.844 4.242 18.203 1 88.19 99 SER A N 1
ATOM 715 C CA . SER A 1 99 ? -27.906 3.619 19.125 1 88.19 99 SER A CA 1
ATOM 716 C C . SER A 1 99 ? -28.219 2.137 19.312 1 88.19 99 SER A C 1
ATOM 718 O O . SER A 1 99 ? -27.359 1.376 19.781 1 88.19 99 SER A O 1
ATOM 720 N N . GLY A 1 100 ? -29.359 1.727 18.922 1 81.19 100 GLY A N 1
ATOM 721 C CA . GLY A 1 100 ? -29.781 0.346 19.109 1 81.19 100 GLY A CA 1
ATOM 722 C C . GLY A 1 100 ? -29.797 -0.087 20.562 1 81.19 100 GLY A C 1
ATOM 723 O O . GLY A 1 100 ? -29.609 -1.269 20.859 1 81.19 100 GLY A O 1
ATOM 724 N N . GLY A 1 101 ? -29.875 0.841 21.453 1 85.75 101 GLY A N 1
ATOM 725 C CA . GLY A 1 101 ? -29.906 0.531 22.875 1 85.75 101 GLY A CA 1
ATOM 726 C C . GLY A 1 101 ? -28.516 0.246 23.438 1 85.75 101 GLY A C 1
ATOM 727 O O . GLY A 1 101 ? -28.391 -0.151 24.594 1 85.75 101 GLY A O 1
ATOM 728 N N . LYS A 1 102 ? -27.547 0.357 22.625 1 89.44 102 LYS A N 1
ATOM 729 C CA . LYS A 1 102 ? -26.188 0.111 23.078 1 89.44 102 LYS A CA 1
ATOM 730 C C . LYS A 1 102 ? -25.516 1.399 23.562 1 89.44 102 LYS A C 1
ATOM 732 O O . LYS A 1 102 ? -25.891 2.492 23.141 1 89.44 102 LYS A O 1
ATOM 737 N N . GLU A 1 103 ? -24.625 1.186 24.516 1 91.25 103 GLU A N 1
ATOM 738 C CA . GLU A 1 103 ? -23.891 2.33 25.031 1 91.25 103 GLU A CA 1
ATOM 739 C C . GLU A 1 103 ? -22.547 2.492 24.328 1 91.25 103 GLU A C 1
ATOM 741 O O . GLU A 1 103 ? -21.734 1.562 24.297 1 91.25 103 GLU A O 1
ATOM 746 N N . ALA A 1 104 ? -22.359 3.652 23.844 1 95.31 104 ALA A N 1
ATOM 747 C CA . ALA A 1 104 ? -21.094 3.951 23.172 1 95.31 104 ALA A CA 1
ATOM 748 C C . ALA A 1 104 ? -19.969 4.184 24.172 1 95.31 104 ALA A C 1
ATOM 750 O O . ALA A 1 104 ? -20.219 4.688 25.281 1 95.31 104 ALA A O 1
ATOM 751 N N . ILE A 1 105 ? -18.797 3.762 23.797 1 94.81 105 ILE A N 1
ATOM 752 C CA . ILE A 1 105 ? -17.625 3.918 24.641 1 94.81 105 ILE A CA 1
ATOM 753 C C . ILE A 1 105 ? -16.703 4.992 24.062 1 94.81 105 ILE A C 1
ATOM 755 O O . ILE A 1 105 ? -16.391 4.965 22.859 1 94.81 105 ILE A O 1
ATOM 759 N N . GLN A 1 106 ? -16.344 5.922 24.922 1 94.69 106 GLN A N 1
ATOM 760 C CA . GLN A 1 106 ? -15.414 6.965 24.484 1 94.69 106 GLN A CA 1
ATOM 761 C C . GLN A 1 106 ? -13.969 6.594 24.797 1 94.69 106 GLN A C 1
ATOM 763 O O . GLN A 1 106 ? -13.656 6.219 25.938 1 94.69 106 GLN A O 1
ATOM 768 N N . LYS A 1 107 ? -13.117 6.652 23.812 1 94.69 107 LYS A N 1
ATOM 769 C CA . LYS A 1 107 ? -11.695 6.371 23.984 1 94.69 107 LYS A CA 1
ATOM 770 C C . LYS A 1 107 ? -10.945 7.602 24.484 1 94.69 107 LYS A C 1
ATOM 772 O O . LYS A 1 107 ? -11.414 8.727 24.312 1 94.69 107 LYS A O 1
ATOM 777 N N . PRO A 1 108 ? -9.82 7.34 25.156 1 93.81 108 PRO A N 1
ATOM 778 C CA . PRO A 1 108 ? -9 8.469 25.594 1 93.81 108 PRO A CA 1
ATOM 779 C C . PRO A 1 108 ? -8.492 9.312 24.406 1 93.81 108 PRO A C 1
ATOM 781 O O . PRO A 1 108 ? -8.297 8.789 23.312 1 93.81 108 PRO A O 1
ATOM 784 N N . PRO A 1 109 ? -8.391 10.617 24.703 1 94.06 109 PRO A N 1
ATOM 785 C CA . PRO A 1 109 ? -7.898 11.484 23.641 1 94.06 109 PRO A CA 1
ATOM 786 C C . PRO A 1 109 ? -6.465 11.164 23.219 1 94.06 109 PRO A C 1
ATOM 788 O O . PRO A 1 109 ? -5.66 10.727 24.047 1 94.06 109 PRO A O 1
ATOM 791 N N . GLU A 1 110 ? -6.27 11.281 21.953 1 93.25 110 GLU A N 1
ATOM 792 C CA . GLU A 1 110 ? -4.941 11.086 21.375 1 93.25 110 GLU A CA 1
ATOM 793 C C . GLU A 1 110 ? -4.445 12.352 20.688 1 93.25 110 GLU A C 1
ATOM 795 O O . GLU A 1 110 ? -5.242 13.148 20.203 1 93.25 110 GLU A O 1
ATOM 800 N N . ARG A 1 111 ? -3.146 12.508 20.688 1 85.94 111 ARG A N 1
ATOM 801 C CA . ARG A 1 111 ? -2.535 13.664 20.047 1 85.94 111 ARG A CA 1
ATOM 802 C C . ARG A 1 111 ? -1.829 13.258 18.75 1 85.94 111 ARG A C 1
ATOM 804 O O . ARG A 1 111 ? -1.184 12.211 18.703 1 85.94 111 ARG A O 1
ATOM 811 N N . ASP A 1 112 ? -2.109 14.133 17.75 1 77.75 112 ASP A N 1
ATOM 812 C CA . ASP A 1 112 ? -1.442 13.836 16.484 1 77.75 112 ASP A CA 1
ATOM 813 C C . ASP A 1 112 ? -0.116 14.578 16.375 1 77.75 112 ASP A C 1
ATOM 815 O O . ASP A 1 112 ? 0.32 15.227 17.328 1 77.75 112 ASP A O 1
ATOM 819 N N . SER A 1 113 ? 0.542 14.312 15.227 1 68.5 113 SER A N 1
ATOM 820 C CA . SER A 1 113 ? 1.873 14.875 15.008 1 68.5 113 SER A CA 1
ATOM 821 C C . SER A 1 113 ? 1.838 16.406 15 1 68.5 113 SER A C 1
ATOM 823 O O . SER A 1 113 ? 2.852 17.047 15.266 1 68.5 113 SER A O 1
ATOM 825 N N . CYS A 1 114 ? 0.662 16.969 14.734 1 67 114 CYS A N 1
ATOM 826 C CA . CYS A 1 114 ? 0.514 18.422 14.695 1 67 114 CYS A CA 1
ATOM 827 C C . CYS A 1 114 ? 0.172 18.969 16.078 1 67 114 CYS A C 1
ATOM 829 O O . CYS A 1 114 ? 0.058 20.172 16.266 1 67 114 CYS A O 1
ATOM 831 N N . GLY A 1 115 ? 0.022 18.062 17 1 71.81 115 GLY A N 1
ATOM 832 C CA . GLY A 1 115 ? -0.295 18.469 18.359 1 71.81 115 GLY A CA 1
ATOM 833 C C . GLY A 1 115 ? -1.784 18.625 18.609 1 71.81 115 GLY A C 1
ATOM 834 O O . GLY A 1 115 ? -2.197 19.125 19.656 1 71.81 115 GLY A O 1
ATOM 835 N N . CYS A 1 116 ? -2.555 18.312 17.594 1 81.44 116 CYS A N 1
ATOM 836 C CA . CYS A 1 116 ? -4.004 18.391 17.734 1 81.44 116 CYS A CA 1
ATOM 837 C C . CYS A 1 116 ? -4.559 17.156 18.438 1 81.44 116 CYS A C 1
ATOM 839 O O . CYS A 1 116 ? -4.012 16.062 18.297 1 81.44 116 CYS A O 1
ATOM 841 N N . TYR A 1 117 ? -5.59 17.391 19.109 1 87.5 117 TYR A N 1
ATOM 842 C CA . TYR A 1 117 ? -6.207 16.281 19.812 1 87.5 117 TYR A CA 1
ATOM 843 C C . TYR A 1 117 ? -7.312 15.648 18.984 1 87.5 117 TYR A C 1
ATOM 845 O O . TYR A 1 117 ? -7.941 16.312 18.156 1 87.5 117 TYR A O 1
ATOM 853 N N . SER A 1 118 ? -7.457 14.328 19.25 1 94.69 118 SER A N 1
ATOM 854 C CA . SER A 1 118 ? -8.57 13.578 18.672 1 94.69 118 SER A CA 1
ATOM 855 C C . SER A 1 118 ? -9.273 12.727 19.719 1 94.69 118 SER A C 1
ATOM 857 O O . SER A 1 118 ? -8.633 12.195 20.625 1 94.69 118 SER A O 1
ATOM 859 N N . VAL A 1 119 ? -10.562 12.734 19.672 1 96.44 119 VAL A N 1
ATOM 860 C CA . VAL A 1 119 ? -11.375 11.93 20.578 1 96.44 119 VAL A CA 1
ATOM 861 C C . VAL A 1 119 ? -12.336 11.055 19.781 1 96.44 119 VAL A C 1
ATOM 863 O O . VAL A 1 119 ? -12.961 11.516 18.828 1 96.44 119 VAL A O 1
ATOM 866 N N . SER A 1 120 ? -12.391 9.781 20.234 1 97.31 120 SER A N 1
ATOM 867 C CA . SER A 1 120 ? -13.227 8.844 19.484 1 97.31 120 SER A CA 1
ATOM 868 C C . SER A 1 120 ? -14.312 8.242 20.359 1 97.31 120 SER A C 1
ATOM 870 O O . SER A 1 120 ? -14.109 8.039 21.562 1 97.31 120 SER A O 1
ATOM 872 N N . SER A 1 121 ? -15.445 8.031 19.828 1 97.5 121 SER A N 1
ATOM 873 C CA . SER A 1 121 ? -16.547 7.281 20.422 1 97.5 121 SER A CA 1
ATOM 874 C C . SER A 1 121 ? -16.828 6.004 19.641 1 97.5 121 SER A C 1
ATOM 876 O O . SER A 1 121 ? -17 6.039 18.422 1 97.5 121 SER A O 1
ATOM 878 N N . VAL A 1 122 ? -16.906 4.883 20.375 1 96.81 122 VAL A N 1
ATOM 879 C CA . VAL A 1 122 ? -17.078 3.584 19.734 1 96.81 122 VAL A CA 1
ATOM 880 C C . VAL A 1 122 ? -18.453 3.02 20.094 1 96.81 122 VAL A C 1
ATOM 882 O O . VAL A 1 122 ? -18.766 2.832 21.266 1 96.81 122 VAL A O 1
ATOM 885 N N . LEU A 1 123 ? -19.312 2.783 19.094 1 95.81 123 LEU A N 1
ATOM 886 C CA . LEU A 1 123 ? -20.609 2.158 19.281 1 95.81 123 LEU A CA 1
ATOM 887 C C . LEU A 1 123 ? -20.547 0.666 18.969 1 95.81 123 LEU A C 1
ATOM 889 O O . LEU A 1 123 ? -20.406 0.268 17.812 1 95.81 123 LEU A O 1
ATOM 893 N N . PRO A 1 124 ? -20.75 -0.156 20 1 93.19 124 PRO A N 1
ATOM 894 C CA . PRO A 1 124 ? -20.672 -1.6 19.766 1 93.19 124 PRO A CA 1
ATOM 895 C C . PRO A 1 124 ? -21.984 -2.191 19.266 1 93.19 124 PRO A C 1
ATOM 897 O O . PRO A 1 124 ? -23 -1.502 19.234 1 93.19 124 PRO A O 1
ATOM 900 N N . GLY A 1 125 ? -21.891 -3.438 18.734 1 89.56 125 GLY A N 1
ATOM 901 C CA . GLY A 1 125 ? -23.078 -4.223 18.406 1 89.56 125 GLY A CA 1
ATOM 902 C C . GLY A 1 125 ? -23.781 -3.742 17.156 1 89.56 125 GLY A C 1
ATOM 903 O O . GLY A 1 125 ? -25.016 -3.686 17.109 1 89.56 125 GLY A O 1
ATOM 904 N N . CYS A 1 126 ? -23.031 -3.348 16.172 1 90.12 126 CYS A N 1
ATOM 905 C CA . CYS A 1 126 ? -23.672 -2.736 15 1 90.12 126 CYS A CA 1
ATOM 906 C C . CYS A 1 126 ? -23.672 -3.695 13.82 1 90.12 126 CYS A C 1
ATOM 908 O O . CYS A 1 126 ? -24.047 -3.312 12.703 1 90.12 126 CYS A O 1
ATOM 910 N N . ALA A 1 127 ? -23.422 -4.965 14 1 88.19 127 ALA A N 1
ATOM 911 C CA . ALA A 1 127 ? -23.266 -5.902 12.891 1 88.19 127 ALA A CA 1
ATOM 912 C C . ALA A 1 127 ? -24.562 -6.07 12.117 1 88.19 127 ALA A C 1
ATOM 914 O O . ALA A 1 127 ? -24.609 -5.848 10.906 1 88.19 127 ALA A O 1
ATOM 915 N N . GLU A 1 128 ? -25.641 -6.414 12.734 1 87.5 128 GLU A N 1
ATOM 916 C CA . GLU A 1 128 ? -26.922 -6.719 12.094 1 87.5 128 GLU A CA 1
ATOM 917 C C . GLU A 1 128 ? -27.531 -5.469 11.461 1 87.5 128 GLU A C 1
ATOM 919 O O . GLU A 1 128 ? -27.859 -5.469 10.273 1 87.5 128 GLU A O 1
ATOM 924 N N . PRO A 1 129 ? -27.578 -4.469 12.234 1 90.06 129 PRO A N 1
ATOM 925 C CA . PRO A 1 129 ? -28.156 -3.27 11.617 1 90.06 129 PRO A CA 1
ATOM 926 C C . PRO A 1 129 ? -27.328 -2.754 10.445 1 90.06 129 PRO A C 1
ATOM 928 O O . PRO A 1 129 ? -27.875 -2.225 9.477 1 90.06 129 PRO A O 1
ATOM 931 N N . TRP A 1 130 ? -26.031 -2.865 10.547 1 90.31 130 TRP A N 1
ATOM 932 C CA . TRP A 1 130 ? -25.156 -2.432 9.461 1 90.31 130 TRP A CA 1
ATOM 933 C C . TRP A 1 130 ? -25.406 -3.25 8.195 1 90.31 130 TRP A C 1
ATOM 935 O O . TRP A 1 130 ? -25.562 -2.693 7.109 1 90.31 130 TRP A O 1
ATOM 945 N N . ASN A 1 131 ? -25.469 -4.539 8.352 1 86.38 131 ASN A N 1
ATOM 946 C CA . ASN A 1 131 ? -25.672 -5.434 7.219 1 86.38 131 ASN A CA 1
ATOM 947 C C . ASN A 1 131 ? -27.047 -5.25 6.582 1 86.38 131 ASN A C 1
ATOM 949 O O . ASN A 1 131 ? -27.219 -5.527 5.398 1 86.38 131 ASN A O 1
ATOM 953 N N . SER A 1 132 ? -27.969 -4.75 7.363 1 87 132 SER A N 1
ATOM 954 C CA . SER A 1 132 ? -29.312 -4.527 6.848 1 87 132 SER A CA 1
ATOM 955 C C . SER A 1 132 ? -29.406 -3.215 6.082 1 87 132 SER A C 1
ATOM 957 O O . SER A 1 132 ? -30.438 -2.91 5.48 1 87 132 SER A O 1
ATOM 959 N N . GLY A 1 133 ? -28.375 -2.42 6.195 1 89.25 133 GLY A N 1
ATOM 960 C CA . GLY A 1 133 ? -28.344 -1.192 5.414 1 89.25 133 GLY A CA 1
ATOM 961 C C . GLY A 1 133 ? -28.844 0.016 6.184 1 89.25 133 GLY A C 1
ATOM 962 O O . GLY A 1 133 ? -29.219 1.028 5.582 1 89.25 133 GLY A O 1
ATOM 963 N N . LYS A 1 134 ? -28.828 -0.107 7.395 1 91.81 134 LYS A N 1
ATOM 964 C CA . LYS A 1 134 ? -29.281 1.01 8.227 1 91.81 134 LYS A CA 1
ATOM 965 C C . LYS A 1 134 ? -28.266 2.16 8.18 1 91.81 134 LYS A C 1
ATOM 967 O O . LYS A 1 134 ? -27.062 1.933 8.133 1 91.81 134 LYS A O 1
ATOM 972 N N . THR A 1 135 ? -28.844 3.344 8.195 1 95.19 135 THR A N 1
ATOM 973 C CA . THR A 1 135 ? -28 4.535 8.227 1 95.19 135 THR A CA 1
ATOM 974 C C . THR A 1 135 ? -27.688 4.934 9.664 1 95.19 135 THR A C 1
ATOM 976 O O . THR A 1 135 ? -28.578 4.957 10.523 1 95.19 135 THR A O 1
ATOM 979 N N . PHE A 1 136 ? -26.422 5.199 9.898 1 95.81 136 PHE A N 1
ATOM 980 C CA . PHE A 1 136 ? -25.984 5.633 11.227 1 95.81 136 PHE A CA 1
ATOM 981 C C . PHE A 1 136 ? -25.5 7.078 11.188 1 95.81 136 PHE A C 1
ATOM 983 O O . PHE A 1 136 ? -24.844 7.496 10.242 1 95.81 136 PHE A O 1
ATOM 990 N N . SER A 1 137 ? -25.891 7.781 12.195 1 97.19 137 SER A N 1
ATOM 991 C CA . SER A 1 137 ? -25.453 9.164 12.344 1 97.19 137 SER A CA 1
ATOM 992 C C . SER A 1 137 ? -24.781 9.398 13.695 1 97.19 137 SER A C 1
ATOM 994 O O . SER A 1 137 ? -25.234 8.859 14.711 1 97.19 137 SER A O 1
ATOM 996 N N . CYS A 1 138 ? -23.719 10.039 13.633 1 97.38 138 CYS A N 1
ATOM 997 C CA . CYS A 1 138 ? -23 10.453 14.836 1 97.38 138 CYS A CA 1
ATOM 998 C C . CYS A 1 138 ? -22.891 11.977 14.906 1 97.38 138 CYS A C 1
ATOM 1000 O O . CYS A 1 138 ? -22.5 12.625 13.938 1 97.38 138 CYS A O 1
ATOM 1002 N N . THR A 1 139 ? -23.344 12.516 15.992 1 97.38 139 THR A N 1
ATOM 1003 C CA . THR A 1 139 ? -23.266 13.953 16.25 1 97.38 139 THR A CA 1
ATOM 1004 C C . THR A 1 139 ? -22.328 14.242 17.406 1 97.38 139 THR A C 1
ATOM 1006 O O . THR A 1 139 ? -22.406 13.586 18.453 1 97.38 139 THR A O 1
ATOM 1009 N N . ALA A 1 140 ? -21.438 15.148 17.188 1 97.06 140 ALA A N 1
ATOM 1010 C CA . ALA A 1 140 ? -20.484 15.516 18.219 1 97.06 140 ALA A CA 1
ATOM 1011 C C . ALA A 1 140 ? -20.594 17 18.562 1 97.06 140 ALA A C 1
ATOM 1013 O O . ALA A 1 140 ? -20.781 17.828 17.656 1 97.06 140 ALA A O 1
ATOM 1014 N N . THR A 1 141 ? -20.516 17.281 19.828 1 95.69 141 THR A N 1
ATOM 1015 C CA . THR A 1 141 ? -20.438 18.656 20.297 1 95.69 141 THR A CA 1
ATOM 1016 C C . THR A 1 141 ? -19.125 18.891 21.047 1 95.69 141 THR A C 1
ATOM 1018 O O . THR A 1 141 ? -18.547 17.969 21.609 1 95.69 141 THR A O 1
ATOM 1021 N N . HIS A 1 142 ? -18.672 20.062 20.938 1 94.5 142 HIS A N 1
ATOM 1022 C CA . HIS A 1 142 ? -17.453 20.484 21.609 1 94.5 142 HIS A CA 1
ATOM 1023 C C . HIS A 1 142 ? -17.422 21.984 21.797 1 94.5 142 HIS A C 1
ATOM 1025 O O . HIS A 1 142 ? -17.938 22.734 20.969 1 94.5 142 HIS A O 1
ATOM 1031 N N . PRO A 1 143 ? -16.781 22.453 22.875 1 90.88 143 PRO A N 1
ATOM 1032 C CA . PRO A 1 143 ? -16.719 23.891 23.156 1 90.88 143 PRO A CA 1
ATOM 1033 C C . PRO A 1 143 ? -15.961 24.656 22.078 1 90.88 143 PRO A C 1
ATOM 1035 O O . PRO A 1 143 ? -16.156 25.875 21.938 1 90.88 143 PRO A O 1
ATOM 1038 N N . GLU A 1 144 ? -15.242 23.984 21.297 1 87.81 144 GLU A N 1
ATOM 1039 C CA . GLU A 1 144 ? -14.398 24.656 20.312 1 87.81 144 GLU A CA 1
ATOM 1040 C C . GLU A 1 144 ? -15.211 25.094 19.094 1 87.81 144 GLU A C 1
ATOM 1042 O O . GLU A 1 144 ? -14.758 25.922 18.297 1 87.81 144 GLU A O 1
ATOM 1047 N N . PHE A 1 145 ? -16.359 24.438 18.891 1 87.88 145 PHE A N 1
ATOM 1048 C CA . PHE A 1 145 ? -17.203 24.875 17.781 1 87.88 145 PHE A CA 1
ATOM 1049 C C . PHE A 1 145 ? -18.656 25.031 18.234 1 87.88 145 PHE A C 1
ATOM 1051 O O . PHE A 1 145 ? -19.109 24.312 19.141 1 87.88 145 PHE A O 1
ATOM 1058 N N . LYS A 1 146 ? -19.281 26 17.609 1 87.56 146 LYS A N 1
ATOM 1059 C CA . LYS A 1 146 ? -20.609 26.391 18.078 1 87.56 146 LYS A CA 1
ATOM 1060 C C . LYS A 1 146 ? -21.672 25.375 17.656 1 87.56 146 LYS A C 1
ATOM 1062 O O . LYS A 1 146 ? -22.516 25 18.453 1 87.56 146 LYS A O 1
ATOM 1067 N N . GLU A 1 147 ? -21.609 25 16.422 1 92.81 147 GLU A N 1
ATOM 1068 C CA . GLU A 1 147 ? -22.625 24.078 15.914 1 92.81 147 GLU A CA 1
ATOM 1069 C C . GLU A 1 147 ? -22.156 22.641 15.961 1 92.81 147 GLU A C 1
ATOM 1071 O O . GLU A 1 147 ? -20.984 22.344 15.656 1 92.81 147 GLU A O 1
ATOM 1076 N N . PRO A 1 148 ? -23.094 21.859 16.469 1 95.62 148 PRO A N 1
ATOM 1077 C CA . PRO A 1 148 ? -22.719 20.438 16.469 1 95.62 148 PRO A CA 1
ATOM 1078 C C . PRO A 1 148 ? -22.391 19.922 15.078 1 95.62 148 PRO A C 1
ATOM 1080 O O . PRO A 1 148 ? -22.969 20.375 14.086 1 95.62 148 PRO A O 1
ATOM 1083 N N . LYS A 1 149 ? -21.406 19.078 15.031 1 96.56 149 LYS A N 1
ATOM 1084 C CA . LYS A 1 149 ? -21.047 18.438 13.773 1 96.56 149 LYS A CA 1
ATOM 1085 C C . LYS A 1 149 ? -21.641 17.031 13.68 1 96.56 149 LYS A C 1
ATOM 1087 O O . LYS A 1 149 ? -21.641 16.281 14.656 1 96.56 149 LYS A O 1
ATOM 1092 N N . THR A 1 150 ? -22.203 16.734 12.484 1 96.69 150 THR A N 1
ATOM 1093 C CA . THR A 1 150 ? -22.859 15.445 12.289 1 96.69 150 THR A CA 1
ATOM 1094 C C . THR A 1 150 ? -22.281 14.719 11.078 1 96.69 150 THR A C 1
ATOM 1096 O O . THR A 1 150 ? -22.016 15.344 10.039 1 96.69 150 THR A O 1
ATOM 1099 N N . ALA A 1 151 ? -21.938 13.523 11.25 1 97.25 151 ALA A N 1
ATOM 1100 C CA . ALA A 1 151 ? -21.5 12.648 10.164 1 97.25 151 ALA A CA 1
ATOM 1101 C C . ALA A 1 151 ? -22.438 11.453 10.016 1 97.25 151 ALA A C 1
ATOM 1103 O O . ALA A 1 151 ? -23 10.969 11 1 97.25 151 ALA A O 1
ATOM 1104 N N . THR A 1 152 ? -22.672 11.102 8.773 1 96.44 152 THR A N 1
ATOM 1105 C CA . THR A 1 152 ? -23.547 9.984 8.484 1 96.44 152 THR A CA 1
ATOM 1106 C C . THR A 1 152 ? -22.844 8.945 7.613 1 96.44 152 THR A C 1
ATOM 1108 O O . THR A 1 152 ? -22.016 9.297 6.766 1 96.44 152 THR A O 1
ATOM 1111 N N . ILE A 1 153 ? -23.203 7.672 7.93 1 95.62 153 ILE A N 1
ATOM 1112 C CA . ILE A 1 153 ? -22.594 6.602 7.148 1 95.62 153 ILE A CA 1
ATOM 1113 C C . ILE A 1 153 ? -23.609 5.484 6.934 1 95.62 153 ILE A C 1
ATOM 1115 O O . ILE A 1 153 ? -24.516 5.293 7.746 1 95.62 153 ILE A O 1
ATOM 1119 N N . ARG A 1 154 ? -23.5 4.891 5.844 1 92.81 154 ARG A N 1
ATOM 1120 C CA . ARG A 1 154 ? -24.312 3.732 5.492 1 92.81 154 ARG A CA 1
ATOM 1121 C C . ARG A 1 154 ? -23.531 2.758 4.621 1 92.81 154 ARG A C 1
ATOM 1123 O O . ARG A 1 154 ? -22.609 3.154 3.918 1 92.81 154 ARG A O 1
ATOM 1130 N N . LYS A 1 155 ? -23.906 1.498 4.809 1 89.31 155 LYS A N 1
ATOM 1131 C CA . LYS A 1 155 ? -23.266 0.489 3.963 1 89.31 155 LYS A CA 1
ATOM 1132 C C . LYS A 1 155 ? -23.516 0.777 2.486 1 89.31 155 LYS A C 1
ATOM 1134 O O . LYS A 1 155 ? -24.625 1.172 2.102 1 89.31 155 LYS A O 1
ATOM 1139 N N . ASP A 1 156 ? -22.422 0.631 1.725 1 82.38 156 ASP A N 1
ATOM 1140 C CA . ASP A 1 156 ? -22.547 0.863 0.288 1 82.38 156 ASP A CA 1
ATOM 1141 C C . ASP A 1 156 ? -23.516 -0.122 -0.349 1 82.38 156 ASP A C 1
ATOM 1143 O O . ASP A 1 156 ? -23.484 -1.318 -0.051 1 82.38 156 ASP A O 1
ATOM 1147 N N . SER A 1 157 ? -24.5 0.386 -1.043 1 77.88 157 SER A N 1
ATOM 1148 C CA . SER A 1 157 ? -25.516 -0.438 -1.694 1 77.88 157 SER A CA 1
ATOM 1149 C C . SER A 1 157 ? -25.109 -0.793 -3.121 1 77.88 157 SER A C 1
ATOM 1151 O O . SER A 1 157 ? -25.891 -1.353 -3.879 1 77.88 157 SER A O 1
ATOM 1153 N N . GLY A 1 158 ? -23.922 -0.572 -3.434 1 78.75 158 GLY A N 1
ATOM 1154 C CA . GLY A 1 158 ? -23.531 -0.865 -4.805 1 78.75 158 GLY A CA 1
ATOM 1155 C C . GLY A 1 158 ? -23.453 -2.352 -5.098 1 78.75 158 GLY A C 1
ATOM 1156 O O . GLY A 1 158 ? -23.766 -3.178 -4.234 1 78.75 158 GLY A O 1
ATOM 1157 N N . ASN A 1 159 ? -23.188 -2.701 -6.348 1 86.94 159 ASN A N 1
ATOM 1158 C CA . ASN A 1 159 ? -23.031 -4.086 -6.777 1 86.94 159 ASN A CA 1
ATOM 1159 C C . ASN A 1 159 ? -21.891 -4.777 -6.039 1 86.94 159 ASN A C 1
ATOM 1161 O O . ASN A 1 159 ? -20.844 -4.176 -5.801 1 86.94 159 ASN A O 1
ATOM 1165 N N . THR A 1 160 ? -22.281 -5.898 -5.504 1 92.19 160 THR A N 1
ATOM 1166 C CA . THR A 1 160 ? -21.25 -6.703 -4.844 1 92.19 160 THR A CA 1
ATOM 1167 C C . THR A 1 160 ? -20.859 -7.887 -5.723 1 92.19 160 THR A C 1
ATOM 1169 O O . THR A 1 160 ? -21.688 -8.461 -6.422 1 92.19 160 THR A O 1
ATOM 1172 N N . PHE A 1 161 ? -19.562 -8.133 -5.746 1 95.25 161 PHE A N 1
ATOM 1173 C CA . PHE A 1 161 ? -19.016 -9.266 -6.48 1 95.25 161 PHE A CA 1
ATOM 1174 C C . PHE A 1 161 ? -18.188 -10.156 -5.562 1 95.25 161 PHE A C 1
ATOM 1176 O O . PHE A 1 161 ? -17.312 -9.664 -4.848 1 95.25 161 PHE A O 1
ATOM 1183 N N . ARG A 1 162 ? -18.484 -11.422 -5.633 1 95.81 162 ARG A N 1
ATOM 1184 C CA . ARG A 1 162 ? -17.75 -12.375 -4.812 1 95.81 162 ARG A CA 1
ATOM 1185 C C . ARG A 1 162 ? -16.344 -12.586 -5.367 1 95.81 162 ARG A C 1
ATOM 1187 O O . ARG A 1 162 ? -16.141 -12.578 -6.582 1 95.81 162 ARG A O 1
ATOM 1194 N N . PRO A 1 163 ? -15.422 -12.805 -4.492 1 97.31 163 PRO A N 1
ATOM 1195 C CA . PRO A 1 163 ? -14.047 -13 -4.953 1 97.31 163 PRO A CA 1
ATOM 1196 C C . PRO A 1 163 ? -13.828 -14.367 -5.598 1 97.31 163 PRO A C 1
ATOM 1198 O O . PRO A 1 163 ? -14.414 -15.359 -5.164 1 97.31 163 PRO A O 1
ATOM 1201 N N . GLN A 1 164 ? -13.031 -14.312 -6.648 1 96.38 164 GLN A N 1
ATOM 1202 C CA . GLN A 1 164 ? -12.422 -15.531 -7.176 1 96.38 164 GLN A CA 1
ATOM 1203 C C . GLN A 1 164 ? -11.086 -15.812 -6.496 1 96.38 164 GLN A C 1
ATOM 1205 O O . GLN A 1 164 ? -10.188 -14.961 -6.5 1 96.38 164 GLN A O 1
ATOM 1210 N N . VAL A 1 165 ? -11.016 -17 -5.898 1 97.5 165 VAL A N 1
ATOM 1211 C CA . VAL A 1 165 ? -9.805 -17.328 -5.16 1 97.5 165 VAL A CA 1
ATOM 1212 C C . VAL A 1 165 ? -8.992 -18.375 -5.93 1 97.5 165 VAL A C 1
ATOM 1214 O O . VAL A 1 165 ? -9.523 -19.406 -6.316 1 97.5 165 VAL A O 1
ATOM 1217 N N . HIS A 1 166 ? -7.73 -18.031 -6.199 1 96.56 166 HIS A N 1
ATOM 1218 C CA . HIS A 1 166 ? -6.82 -18.938 -6.891 1 96.56 166 HIS A CA 1
ATOM 1219 C C . HIS A 1 166 ? -5.566 -19.203 -6.066 1 96.56 166 HIS A C 1
ATOM 1221 O O . HIS A 1 166 ? -4.863 -18.25 -5.684 1 96.56 166 HIS A O 1
ATOM 1227 N N . LEU A 1 167 ? -5.379 -20.406 -5.773 1 96.5 167 LEU A N 1
ATOM 1228 C CA . LEU A 1 167 ? -4.16 -20.812 -5.082 1 96.5 167 LEU A CA 1
ATOM 1229 C C . LEU A 1 167 ? -3.152 -21.406 -6.062 1 96.5 167 LEU A C 1
ATOM 1231 O O . LEU A 1 167 ? -3.375 -22.484 -6.609 1 96.5 167 LEU A O 1
ATOM 1235 N N . LEU A 1 168 ? -2.041 -20.703 -6.27 1 94.81 168 LEU A N 1
ATOM 1236 C CA . LEU A 1 168 ? -1.052 -21.062 -7.277 1 94.81 168 LEU A CA 1
ATOM 1237 C C . LEU A 1 168 ? 0.062 -21.906 -6.668 1 94.81 168 LEU A C 1
ATOM 1239 O O . LEU A 1 168 ? 0.545 -21.609 -5.574 1 94.81 168 LEU A O 1
ATOM 1243 N N . PRO A 1 169 ? 0.432 -22.953 -7.367 1 92.25 169 PRO A N 1
ATOM 1244 C CA . PRO A 1 169 ? 1.5 -23.828 -6.867 1 92.25 169 PRO A CA 1
ATOM 1245 C C . PRO A 1 169 ? 2.859 -23.141 -6.832 1 92.25 169 PRO A C 1
ATOM 1247 O O . PRO A 1 169 ? 3.029 -22.078 -7.434 1 92.25 169 PRO A O 1
ATOM 1250 N N . PRO A 1 170 ? 3.775 -23.703 -6.074 1 94 170 PRO A N 1
ATOM 1251 C CA . PRO A 1 170 ? 5.109 -23.109 -5.996 1 94 170 PRO A CA 1
ATOM 1252 C C . PRO A 1 170 ? 5.832 -23.094 -7.34 1 94 170 PRO A C 1
ATOM 1254 O O . PRO A 1 170 ? 5.602 -23.969 -8.18 1 94 170 PRO A O 1
ATOM 1257 N N . PRO A 1 171 ? 6.672 -22.047 -7.527 1 92.06 171 PRO A N 1
ATOM 1258 C CA . PRO A 1 171 ? 7.496 -22.031 -8.734 1 92.06 171 PRO A CA 1
ATOM 1259 C C . PRO A 1 171 ? 8.438 -23.234 -8.812 1 92.06 171 PRO A C 1
ATOM 1261 O O . PRO A 1 171 ? 8.961 -23.672 -7.789 1 92.06 171 PRO A O 1
ATOM 1264 N N . SER A 1 172 ? 8.633 -23.672 -10.016 1 89 172 SER A N 1
ATOM 1265 C CA . SER A 1 172 ? 9.492 -24.828 -10.227 1 89 172 SER A CA 1
ATOM 1266 C C . SER A 1 172 ? 10.922 -24.562 -9.766 1 89 172 SER A C 1
ATOM 1268 O O . SER A 1 172 ? 11.602 -25.453 -9.273 1 89 172 SER A O 1
ATOM 1270 N N . GLU A 1 173 ? 11.336 -23.359 -9.945 1 91.12 173 GLU A N 1
ATOM 1271 C CA . GLU A 1 173 ? 12.688 -22.969 -9.562 1 91.12 173 GLU A CA 1
ATOM 1272 C C . GLU A 1 173 ? 12.906 -23.172 -8.062 1 91.12 173 GLU A C 1
ATOM 1274 O O . GLU A 1 173 ? 13.977 -23.594 -7.637 1 91.12 173 GLU A O 1
ATOM 1279 N N . GLU A 1 174 ? 11.938 -22.906 -7.328 1 93.25 174 GLU A N 1
ATOM 1280 C CA . GLU A 1 174 ? 12.062 -23.047 -5.879 1 93.25 174 GLU A CA 1
ATOM 1281 C C . GLU A 1 174 ? 11.969 -24.516 -5.469 1 93.25 174 GLU A C 1
ATOM 1283 O O . GLU A 1 174 ? 12.609 -24.938 -4.5 1 93.25 174 GLU A O 1
ATOM 1288 N N . LEU A 1 175 ? 11.133 -25.203 -6.172 1 90.81 175 LEU A N 1
ATOM 1289 C CA . LEU A 1 175 ? 11.031 -26.641 -5.902 1 90.81 175 LEU A CA 1
ATOM 1290 C C . LEU A 1 175 ? 12.375 -27.328 -6.129 1 90.81 175 LEU A C 1
ATOM 1292 O O . LEU A 1 175 ? 12.75 -28.234 -5.375 1 90.81 175 LEU A O 1
ATOM 1296 N N . ALA A 1 176 ? 13.039 -26.875 -7.105 1 90.69 176 ALA A N 1
ATOM 1297 C CA . ALA A 1 176 ? 14.336 -27.453 -7.453 1 90.69 176 ALA A CA 1
ATOM 1298 C C . ALA A 1 176 ? 15.375 -27.156 -6.371 1 90.69 176 ALA A C 1
ATOM 1300 O O . ALA A 1 176 ? 16.234 -27.984 -6.098 1 90.69 176 ALA A O 1
ATOM 1301 N N . LEU A 1 177 ? 15.281 -26 -5.762 1 91.75 177 LEU A N 1
ATOM 1302 C CA . LEU A 1 177 ? 16.234 -25.625 -4.719 1 91.75 177 LEU A CA 1
ATOM 1303 C C . LEU A 1 177 ? 15.961 -26.391 -3.434 1 91.75 177 LEU A C 1
ATOM 1305 O O . LEU A 1 177 ? 16.844 -26.516 -2.582 1 91.75 177 LEU A O 1
ATOM 1309 N N . ASN A 1 178 ? 14.797 -26.875 -3.186 1 89.38 178 ASN A N 1
ATOM 1310 C CA . ASN A 1 178 ? 14.398 -27.797 -2.127 1 89.38 178 ASN A CA 1
ATOM 1311 C C . ASN A 1 178 ? 14.602 -27.188 -0.744 1 89.38 178 ASN A C 1
ATOM 1313 O O . ASN A 1 178 ? 15.016 -27.875 0.19 1 89.38 178 ASN A O 1
ATOM 1317 N N . GLU A 1 179 ? 14.453 -25.906 -0.602 1 93.56 179 GLU A N 1
ATOM 1318 C CA . GLU A 1 179 ? 14.555 -25.234 0.69 1 93.56 179 GLU A CA 1
ATOM 1319 C C . GLU A 1 179 ? 13.195 -24.703 1.134 1 93.56 179 GLU A C 1
ATOM 1321 O O . GLU A 1 179 ? 12.477 -25.359 1.894 1 93.56 179 GLU A O 1
ATOM 1326 N N . LEU A 1 180 ? 12.789 -23.578 0.565 1 94.62 180 LEU A N 1
ATOM 1327 C CA . LEU A 1 180 ? 11.477 -23 0.792 1 94.62 180 LEU A CA 1
ATOM 1328 C C . LEU A 1 180 ? 10.727 -22.812 -0.525 1 94.62 180 LEU A C 1
ATOM 1330 O O . LEU A 1 180 ? 11.352 -22.594 -1.57 1 94.62 180 LEU A O 1
ATOM 1334 N N . VAL A 1 181 ? 9.477 -23.031 -0.388 1 95 181 VAL A N 1
ATOM 1335 C CA . VAL A 1 181 ? 8.664 -22.812 -1.579 1 95 181 VAL A CA 1
ATOM 1336 C C . VAL A 1 181 ? 7.566 -21.797 -1.282 1 95 181 VAL A C 1
ATOM 1338 O O . VAL A 1 181 ? 7.07 -21.719 -0.157 1 95 181 VAL A O 1
ATOM 1341 N N . SER A 1 182 ? 7.219 -21.047 -2.312 1 96.56 182 SER A N 1
ATOM 1342 C CA . SER A 1 182 ? 6.227 -19.984 -2.174 1 96.56 182 SER A CA 1
ATOM 1343 C C . SER A 1 182 ? 4.875 -20.406 -2.738 1 96.56 182 SER A C 1
ATOM 1345 O O . SER A 1 182 ? 4.789 -20.859 -3.881 1 96.56 182 SER A O 1
ATOM 1347 N N . LEU A 1 183 ? 3.848 -20.297 -1.898 1 96.62 183 LEU A N 1
ATOM 1348 C CA . LEU A 1 183 ? 2.463 -20.453 -2.328 1 96.62 183 LEU A CA 1
ATOM 1349 C C . LEU A 1 183 ? 1.771 -19.109 -2.48 1 96.62 183 LEU A C 1
ATOM 1351 O O . LEU A 1 183 ? 1.806 -18.281 -1.566 1 96.62 183 LEU A O 1
ATOM 1355 N N . THR A 1 184 ? 1.19 -18.891 -3.627 1 97.88 184 THR A N 1
ATOM 1356 C CA . THR A 1 184 ? 0.578 -17.594 -3.91 1 97.88 184 THR A CA 1
ATOM 1357 C C . THR A 1 184 ? -0.941 -17.719 -3.98 1 97.88 184 THR A C 1
ATOM 1359 O O . THR A 1 184 ? -1.468 -18.578 -4.707 1 97.88 184 THR A O 1
ATOM 1362 N N . CYS A 1 185 ? -1.597 -16.953 -3.188 1 98.38 185 CYS A N 1
ATOM 1363 C CA . CYS A 1 185 ? -3.051 -16.844 -3.215 1 98.38 185 CYS A CA 1
ATOM 1364 C C . CYS A 1 185 ? -3.49 -15.57 -3.932 1 98.38 185 CYS A C 1
ATOM 1366 O O . CYS A 1 185 ? -3.24 -14.461 -3.451 1 98.38 185 CYS A O 1
ATOM 1368 N N . LEU A 1 186 ? -4.059 -15.711 -5.066 1 98.44 186 LEU A N 1
ATOM 1369 C CA . LEU A 1 186 ? -4.586 -14.594 -5.844 1 98.44 186 LEU A CA 1
ATOM 1370 C C . LEU A 1 186 ? -6.094 -14.469 -5.656 1 98.44 186 LEU A C 1
ATOM 1372 O O . LEU A 1 186 ? -6.844 -15.398 -5.973 1 98.44 186 LEU A O 1
ATOM 1376 N N . VAL A 1 187 ? -6.523 -13.328 -5.09 1 98.38 187 VAL A N 1
ATOM 1377 C CA . VAL A 1 187 ? -7.934 -13.016 -4.875 1 98.38 187 VAL A CA 1
ATOM 1378 C C . VAL A 1 187 ? -8.375 -11.922 -5.836 1 98.38 187 VAL A C 1
ATOM 1380 O O . VAL A 1 187 ? -7.863 -10.797 -5.781 1 98.38 187 VAL A O 1
ATOM 1383 N N . ARG A 1 188 ? -9.367 -12.242 -6.672 1 96.62 188 ARG A N 1
ATOM 1384 C CA . ARG A 1 188 ? -9.68 -11.258 -7.703 1 96.62 188 ARG A CA 1
ATOM 1385 C C . ARG A 1 188 ? -11.188 -11.109 -7.875 1 96.62 188 ARG A C 1
ATOM 1387 O O . ARG A 1 188 ? -11.961 -11.93 -7.375 1 96.62 188 ARG A O 1
ATOM 1394 N N . GLY A 1 189 ? -11.531 -10 -8.5 1 95.81 189 GLY A N 1
ATOM 1395 C CA . GLY A 1 189 ? -12.867 -9.781 -9.031 1 95.81 189 GLY A CA 1
ATOM 1396 C C . GLY A 1 189 ? -13.898 -9.477 -7.965 1 95.81 189 GLY A C 1
ATOM 1397 O O . GLY A 1 189 ? -15.086 -9.773 -8.133 1 95.81 189 GLY A O 1
ATOM 1398 N N . PHE A 1 190 ? -13.477 -8.992 -6.91 1 96.69 190 PHE A N 1
ATOM 1399 C CA . PHE A 1 190 ? -14.43 -8.781 -5.828 1 96.69 190 PHE A CA 1
ATOM 1400 C C . PHE A 1 190 ? -14.742 -7.297 -5.664 1 96.69 190 PHE A C 1
ATOM 1402 O O . PHE A 1 190 ? -13.977 -6.441 -6.113 1 96.69 190 PHE A O 1
ATOM 1409 N N . SER A 1 191 ? -15.844 -7.059 -5.051 1 95.25 191 SER A N 1
ATOM 1410 C CA . SER A 1 191 ? -16.344 -5.742 -4.664 1 95.25 191 SER A CA 1
ATOM 1411 C C . SER A 1 191 ? -17.359 -5.84 -3.533 1 95.25 191 SER A C 1
ATOM 1413 O O . SER A 1 191 ? -18.25 -6.684 -3.574 1 95.25 191 SER A O 1
ATOM 1415 N N . PRO A 1 192 ? -17.219 -4.988 -2.584 1 93 192 PRO A N 1
ATOM 1416 C CA . PRO A 1 192 ? -16.344 -3.846 -2.326 1 93 192 PRO A CA 1
ATOM 1417 C C . PRO A 1 192 ? -14.906 -4.262 -2.031 1 93 192 PRO A C 1
ATOM 1419 O O . PRO A 1 192 ? -14.562 -5.445 -2.141 1 93 192 PRO A O 1
ATOM 1422 N N . GLU A 1 193 ? -14 -3.311 -1.678 1 94.31 193 GLU A N 1
ATOM 1423 C CA . GLU A 1 193 ? -12.555 -3.504 -1.708 1 94.31 193 GLU A CA 1
ATOM 1424 C C . GLU A 1 193 ? -12.07 -4.246 -0.466 1 94.31 193 GLU A C 1
ATOM 1426 O O . GLU A 1 193 ? -11.023 -4.906 -0.497 1 94.31 193 GLU A O 1
ATOM 1431 N N . ASP A 1 194 ? -12.844 -4.234 0.591 1 93.81 194 ASP A N 1
ATOM 1432 C CA . ASP A 1 194 ? -12.367 -4.859 1.819 1 93.81 194 ASP A CA 1
ATOM 1433 C C . ASP A 1 194 ? -12.359 -6.383 1.694 1 93.81 194 ASP A C 1
ATOM 1435 O O . ASP A 1 194 ? -13.375 -6.988 1.345 1 93.81 194 ASP A O 1
ATOM 1439 N N . VAL A 1 195 ? -11.227 -6.984 1.996 1 96.75 195 VAL A N 1
ATOM 1440 C CA . VAL A 1 195 ? -11.086 -8.438 1.903 1 96.75 195 VAL A CA 1
ATOM 1441 C C . VAL A 1 195 ? -10.156 -8.938 3.008 1 96.75 195 VAL A C 1
ATOM 1443 O O . VAL A 1 195 ? -9.258 -8.211 3.453 1 96.75 195 VAL A O 1
ATOM 1446 N N . LEU A 1 196 ? -10.492 -10.086 3.533 1 96.19 196 LEU A N 1
ATOM 1447 C CA . LEU A 1 196 ? -9.641 -10.734 4.527 1 96.19 196 LEU A CA 1
ATOM 1448 C C . LEU A 1 196 ? -8.984 -11.984 3.949 1 96.19 196 LEU A C 1
ATOM 1450 O O . LEU A 1 196 ? -9.656 -12.812 3.332 1 96.19 196 LEU A O 1
ATOM 1454 N N . VAL A 1 197 ? -7.684 -12.055 4.145 1 97.62 197 VAL A N 1
ATOM 1455 C CA . VAL A 1 197 ? -6.965 -13.227 3.672 1 97.62 197 VAL A CA 1
ATOM 1456 C C . VAL A 1 197 ? -6.227 -13.883 4.836 1 97.62 197 VAL A C 1
ATOM 1458 O O . VAL A 1 197 ? -5.516 -13.211 5.59 1 97.62 197 VAL A O 1
ATOM 1461 N N . ARG A 1 198 ? -6.457 -15.195 5.012 1 96.69 198 ARG A N 1
ATOM 1462 C CA . ARG A 1 198 ? -5.793 -15.992 6.031 1 96.69 198 ARG A CA 1
ATOM 1463 C C . ARG A 1 198 ? -5.262 -17.297 5.441 1 96.69 198 ARG A C 1
ATOM 1465 O O . ARG A 1 198 ? -5.785 -17.797 4.441 1 96.69 198 ARG A O 1
ATOM 1472 N N . TRP A 1 199 ? -4.223 -17.781 6.078 1 97.75 199 TRP A N 1
ATOM 1473 C CA . TRP A 1 199 ? -3.635 -19.031 5.625 1 97.75 199 TRP A CA 1
ATOM 1474 C C . TRP A 1 199 ? -3.801 -20.125 6.68 1 97.75 199 TRP A C 1
ATOM 1476 O O . TRP A 1 199 ? -3.662 -19.859 7.879 1 97.75 199 TRP A O 1
ATOM 1486 N N . LEU A 1 200 ? -4.051 -21.312 6.113 1 97.19 200 LEU A N 1
ATOM 1487 C CA . LEU A 1 200 ? -4.156 -22.5 6.973 1 97.19 200 LEU A CA 1
ATOM 1488 C C . LEU A 1 200 ? -3.152 -23.562 6.559 1 97.19 200 LEU A C 1
ATOM 1490 O O . LEU A 1 200 ? -2.922 -23.781 5.367 1 97.19 200 LEU A O 1
ATOM 1494 N N . GLN A 1 201 ? -2.533 -24.141 7.516 1 95.5 201 GLN A N 1
ATOM 1495 C CA . GLN A 1 201 ? -1.781 -25.375 7.359 1 95.5 201 GLN A CA 1
ATOM 1496 C C . GLN A 1 201 ? -2.52 -26.547 7.992 1 95.5 201 GLN A C 1
ATOM 1498 O O . GLN A 1 201 ? -2.615 -26.641 9.219 1 95.5 201 GLN A O 1
ATOM 1503 N N . GLY A 1 202 ? -2.953 -27.406 7.07 1 91.38 202 GLY A N 1
ATOM 1504 C CA . GLY A 1 202 ? -3.92 -28.344 7.602 1 91.38 202 GLY A CA 1
ATOM 1505 C C . GLY A 1 202 ? -5.168 -27.688 8.148 1 91.38 202 GLY A C 1
ATOM 1506 O O . GLY A 1 202 ? -5.871 -26.969 7.43 1 91.38 202 GLY A O 1
ATOM 1507 N N . SER A 1 203 ? -5.422 -27.875 9.344 1 91.12 203 SER A N 1
ATOM 1508 C CA . SER A 1 203 ? -6.582 -27.266 9.977 1 91.12 203 SER A CA 1
ATOM 1509 C C . SER A 1 203 ? -6.168 -26.109 10.891 1 91.12 203 SER A C 1
ATOM 1511 O O . SER A 1 203 ? -7.02 -25.438 11.477 1 91.12 203 SER A O 1
ATOM 1513 N N . GLN A 1 204 ? -4.945 -25.875 10.836 1 94.81 204 GLN A N 1
ATOM 1514 C CA . GLN A 1 204 ? -4.434 -24.859 11.742 1 94.81 204 GLN A CA 1
ATOM 1515 C C . GLN A 1 204 ? -4.234 -23.531 11.016 1 94.81 204 GLN A C 1
ATOM 1517 O O . GLN A 1 204 ? -3.582 -23.469 9.977 1 94.81 204 GLN A O 1
ATOM 1522 N N . GLU A 1 205 ? -4.758 -22.516 11.641 1 95.69 205 GLU A N 1
ATOM 1523 C CA . GLU A 1 205 ? -4.551 -21.172 11.102 1 95.69 205 GLU A CA 1
ATOM 1524 C C . GLU A 1 205 ? -3.146 -20.672 11.414 1 95.69 205 GLU A C 1
ATOM 1526 O O . GLU A 1 205 ? -2.678 -20.781 12.547 1 95.69 205 GLU A O 1
ATOM 1531 N N . LEU A 1 206 ? -2.547 -20.141 10.391 1 96.75 206 LEU A N 1
ATOM 1532 C CA . LEU A 1 206 ? -1.198 -19.609 10.562 1 96.75 206 LEU A CA 1
ATOM 1533 C C . LEU A 1 206 ? -1.241 -18.141 11 1 96.75 206 LEU A C 1
ATOM 1535 O O . LEU A 1 206 ? -2.16 -17.406 10.641 1 96.75 206 LEU A O 1
ATOM 1539 N N . SER A 1 207 ? -0.271 -17.797 11.758 1 95.81 207 SER A N 1
ATOM 1540 C CA . SER A 1 207 ? -0.187 -16.422 12.227 1 95.81 207 SER A CA 1
ATOM 1541 C C . SER A 1 207 ? 0.054 -15.461 11.062 1 95.81 207 SER A C 1
ATOM 1543 O O . SER A 1 207 ? 0.722 -15.812 10.086 1 95.81 207 SER A O 1
ATOM 1545 N N . ARG A 1 208 ? -0.361 -14.211 11.281 1 93.75 208 ARG A N 1
ATOM 1546 C CA . ARG A 1 208 ? -0.29 -13.203 10.227 1 93.75 208 ARG A CA 1
ATOM 1547 C C . ARG A 1 208 ? 1.157 -12.859 9.898 1 93.75 208 ARG A C 1
ATOM 1549 O O . ARG A 1 208 ? 1.45 -12.359 8.805 1 93.75 208 ARG A O 1
ATOM 1556 N N . GLU A 1 209 ? 2.047 -13.055 10.75 1 93.75 209 GLU A N 1
ATOM 1557 C CA . GLU A 1 209 ? 3.449 -12.695 10.562 1 93.75 209 GLU A CA 1
ATOM 1558 C C . GLU A 1 209 ? 4.16 -13.695 9.656 1 93.75 209 GLU A C 1
ATOM 1560 O O . GLU A 1 209 ? 5.277 -13.438 9.195 1 93.75 209 GLU A O 1
ATOM 1565 N N . LYS A 1 210 ? 3.506 -14.773 9.336 1 94.62 210 LYS A N 1
ATOM 1566 C CA . LYS A 1 210 ? 4.164 -15.852 8.602 1 94.62 210 LYS A CA 1
ATOM 1567 C C . LYS A 1 210 ? 3.965 -15.688 7.098 1 94.62 210 LYS A C 1
ATOM 1569 O O . LYS A 1 210 ? 4.574 -16.406 6.305 1 94.62 210 LYS A O 1
ATOM 1574 N N . TYR A 1 211 ? 3.115 -14.836 6.707 1 97.31 211 TYR A N 1
ATOM 1575 C CA . TYR A 1 211 ? 2.867 -14.656 5.281 1 97.31 211 TYR A CA 1
ATOM 1576 C C . TYR A 1 211 ? 2.73 -13.18 4.934 1 97.31 211 TYR A C 1
ATOM 1578 O O . TYR A 1 211 ? 2.605 -12.328 5.824 1 97.31 211 TYR A O 1
ATOM 1586 N N . LEU A 1 212 ? 2.873 -12.883 3.67 1 97.94 212 LEU A N 1
ATOM 1587 C CA . LEU A 1 212 ? 2.727 -11.531 3.143 1 97.94 212 LEU A CA 1
ATOM 1588 C C . LEU A 1 212 ? 1.373 -11.352 2.465 1 97.94 212 LEU A C 1
ATOM 1590 O O . LEU A 1 212 ? 0.944 -12.219 1.692 1 97.94 212 LEU A O 1
ATOM 1594 N N . THR A 1 213 ? 0.731 -10.297 2.787 1 98.25 213 THR A N 1
ATOM 1595 C CA . THR A 1 213 ? -0.531 -9.969 2.135 1 98.25 213 THR A CA 1
ATOM 1596 C C . THR A 1 213 ? -0.496 -8.547 1.578 1 98.25 213 THR A C 1
ATOM 1598 O O . THR A 1 213 ? -0.169 -7.602 2.297 1 98.25 213 THR A O 1
ATOM 1601 N N . TRP A 1 214 ? -0.752 -8.43 0.285 1 98.12 214 TRP A N 1
ATOM 1602 C CA . TRP A 1 214 ? -0.916 -7.137 -0.365 1 98.12 214 TRP A CA 1
ATOM 1603 C C . TRP A 1 214 ? -2.389 -6.75 -0.447 1 98.12 214 TRP A C 1
ATOM 1605 O O . TRP A 1 214 ? -3.213 -7.523 -0.947 1 98.12 214 TRP A O 1
ATOM 1615 N N . GLY A 1 215 ? -2.641 -5.57 -0.081 1 97.31 215 GLY A N 1
ATOM 1616 C CA . GLY A 1 215 ? -4.02 -5.105 -0.06 1 97.31 215 GLY A CA 1
ATOM 1617 C C . GLY A 1 215 ? -4.613 -4.934 -1.445 1 97.31 215 GLY A C 1
ATOM 1618 O O . GLY A 1 215 ? -3.906 -5.059 -2.449 1 97.31 215 GLY A O 1
ATOM 1619 N N . PRO A 1 216 ? -5.914 -4.605 -1.436 1 97.69 216 PRO A N 1
ATOM 1620 C CA . PRO A 1 216 ? -6.648 -4.602 -2.705 1 97.69 216 PRO A CA 1
ATOM 1621 C C . PRO A 1 216 ? -6.262 -3.432 -3.605 1 97.69 216 PRO A C 1
ATOM 1623 O O . PRO A 1 216 ? -5.996 -2.33 -3.115 1 97.69 216 PRO A O 1
ATOM 1626 N N . LEU A 1 217 ? -6.148 -3.699 -4.836 1 97.44 217 LEU A N 1
ATOM 1627 C CA . LEU A 1 217 ? -6.039 -2.707 -5.902 1 97.44 217 LEU A CA 1
ATOM 1628 C C . LEU A 1 217 ? -7.207 -2.826 -6.875 1 97.44 217 LEU A C 1
ATOM 1630 O O . LEU A 1 217 ? -7.703 -3.926 -7.125 1 97.44 217 LEU A O 1
ATOM 1634 N N . ARG A 1 218 ? -7.562 -1.671 -7.426 1 96.5 218 ARG A N 1
ATOM 1635 C CA . ARG A 1 218 ? -8.648 -1.679 -8.398 1 96.5 218 ARG A CA 1
ATOM 1636 C C . ARG A 1 218 ? -8.195 -2.32 -9.711 1 96.5 218 ARG A C 1
ATOM 1638 O O . ARG A 1 218 ? -7.16 -1.955 -10.266 1 96.5 218 ARG A O 1
ATOM 1645 N N . GLU A 1 219 ? -8.969 -3.344 -10.148 1 95.69 219 GLU A N 1
ATOM 1646 C CA . GLU A 1 219 ? -8.625 -4.012 -11.398 1 95.69 219 GLU A CA 1
ATOM 1647 C C . GLU A 1 219 ? -8.883 -3.107 -12.594 1 95.69 219 GLU A C 1
ATOM 1649 O O . GLU A 1 219 ? -9.875 -2.377 -12.625 1 95.69 219 GLU A O 1
ATOM 1654 N N . PRO A 1 220 ? -7.957 -3.215 -13.57 1 90.31 220 PRO A N 1
ATOM 1655 C CA . PRO A 1 220 ? -8.117 -2.365 -14.75 1 90.31 220 PRO A CA 1
ATOM 1656 C C . PRO A 1 220 ? -9.25 -2.832 -15.664 1 90.31 220 PRO A C 1
ATOM 1658 O O . PRO A 1 220 ? -9.547 -4.027 -15.727 1 90.31 220 PRO A O 1
ATOM 1661 N N . GLY A 1 221 ? -9.82 -1.831 -16.406 1 78.75 221 GLY A N 1
ATOM 1662 C CA . GLY A 1 221 ? -10.664 -2.086 -17.562 1 78.75 221 GLY A CA 1
ATOM 1663 C C . GLY A 1 221 ? -12.07 -2.52 -17.188 1 78.75 221 GLY A C 1
ATOM 1664 O O . GLY A 1 221 ? -12.805 -3.064 -18.016 1 78.75 221 GLY A O 1
ATOM 1665 N N . GLN A 1 222 ? -12.414 -2.469 -15.984 1 77.31 222 GLN A N 1
ATOM 1666 C CA . GLN A 1 222 ? -13.75 -2.918 -15.625 1 77.31 222 GLN A CA 1
ATOM 1667 C C . GLN A 1 222 ? -14.695 -1.733 -15.43 1 77.31 222 GLN A C 1
ATOM 1669 O O . GLN A 1 222 ? -14.305 -0.706 -14.875 1 77.31 222 GLN A O 1
ATOM 1674 N N . SER A 1 223 ? -15.836 -1.814 -16.031 1 81.5 223 SER A N 1
ATOM 1675 C CA . SER A 1 223 ? -16.859 -0.792 -15.852 1 81.5 223 SER A CA 1
ATOM 1676 C C . SER A 1 223 ? -17.281 -0.683 -14.391 1 81.5 223 SER A C 1
ATOM 1678 O O . SER A 1 223 ? -17.391 0.42 -13.852 1 81.5 223 SER A O 1
ATOM 1680 N N . VAL A 1 224 ? -17.625 -1.869 -13.945 1 85.06 224 VAL A N 1
ATOM 1681 C CA . VAL A 1 224 ? -17.875 -1.925 -12.508 1 85.06 224 VAL A CA 1
ATOM 1682 C C . VAL A 1 224 ? -16.562 -2.174 -11.766 1 85.06 224 VAL A C 1
ATOM 1684 O O . VAL A 1 224 ? -15.82 -3.098 -12.094 1 85.06 224 VAL A O 1
ATOM 1687 N N . PRO A 1 225 ? -16.312 -1.386 -10.836 1 90.94 225 PRO A N 1
ATOM 1688 C CA . PRO A 1 225 ? -15.016 -1.505 -10.148 1 90.94 225 PRO A CA 1
ATOM 1689 C C . PRO A 1 225 ? -14.867 -2.83 -9.398 1 90.94 225 PRO A C 1
ATOM 1691 O O . PRO A 1 225 ? -15.734 -3.195 -8.602 1 90.94 225 PRO A O 1
ATOM 1694 N N . THR A 1 226 ? -13.922 -3.574 -9.742 1 95.69 226 THR A N 1
ATOM 1695 C CA . THR A 1 226 ? -13.523 -4.766 -9 1 95.69 226 THR A CA 1
ATOM 1696 C C . THR A 1 226 ? -12.094 -4.625 -8.484 1 95.69 226 THR A C 1
ATOM 1698 O O . THR A 1 226 ? -11.359 -3.73 -8.906 1 95.69 226 THR A O 1
ATOM 1701 N N . PHE A 1 227 ? -11.805 -5.445 -7.5 1 97.25 227 PHE A N 1
ATOM 1702 C CA . PHE A 1 227 ? -10.516 -5.328 -6.84 1 97.25 227 PHE A CA 1
ATOM 1703 C C . PHE A 1 227 ? -9.797 -6.672 -6.816 1 97.25 227 PHE A C 1
ATOM 1705 O O . PHE A 1 227 ? -10.414 -7.719 -7.027 1 97.25 227 PHE A O 1
ATOM 1712 N N . ALA A 1 228 ? -8.5 -6.594 -6.652 1 98.31 228 ALA A N 1
ATOM 1713 C CA . ALA A 1 228 ? -7.672 -7.789 -6.516 1 98.31 228 ALA A CA 1
ATOM 1714 C C . ALA A 1 228 ? -6.68 -7.641 -5.363 1 98.31 228 ALA A C 1
ATOM 1716 O O . ALA A 1 228 ? -6.25 -6.527 -5.047 1 98.31 228 ALA A O 1
ATOM 1717 N N . ALA A 1 229 ? -6.41 -8.688 -4.715 1 98.56 229 ALA A N 1
ATOM 1718 C CA . ALA A 1 229 ? -5.422 -8.781 -3.646 1 98.56 229 ALA A CA 1
ATOM 1719 C C . ALA A 1 229 ? -4.59 -10.055 -3.781 1 98.56 229 ALA A C 1
ATOM 1721 O O . ALA A 1 229 ? -4.992 -11 -4.473 1 98.56 229 ALA A O 1
ATOM 1722 N N . THR A 1 230 ? -3.455 -10.039 -3.191 1 98.5 230 THR A N 1
ATOM 1723 C CA . THR A 1 230 ? -2.586 -11.211 -3.264 1 98.5 230 THR A CA 1
ATOM 1724 C C . THR A 1 230 ? -1.924 -11.477 -1.915 1 98.5 230 THR A C 1
ATOM 1726 O O . THR A 1 230 ? -1.794 -10.57 -1.092 1 98.5 230 THR A O 1
ATOM 1729 N N . SER A 1 231 ? -1.674 -12.664 -1.662 1 98.56 231 SER A N 1
ATOM 1730 C CA . SER A 1 231 ? -0.955 -13.086 -0.464 1 98.56 231 SER A CA 1
ATOM 1731 C C . SER A 1 231 ? 0.015 -14.219 -0.773 1 98.56 231 SER A C 1
ATOM 1733 O O . SER A 1 231 ? -0.282 -15.094 -1.594 1 98.56 231 SER A O 1
ATOM 1735 N N . VAL A 1 232 ? 1.151 -14.227 -0.14 1 98.5 232 VAL A N 1
ATOM 1736 C CA . VAL A 1 232 ? 2.18 -15.234 -0.397 1 98.5 232 VAL A CA 1
ATOM 1737 C C . VAL A 1 232 ? 2.619 -15.875 0.919 1 98.5 232 VAL A C 1
ATOM 1739 O O . VAL A 1 232 ? 2.939 -15.172 1.881 1 98.5 232 VAL A O 1
ATOM 1742 N N . LEU A 1 233 ? 2.555 -17.203 0.915 1 97.5 233 LEU A N 1
ATOM 1743 C CA . LEU A 1 233 ? 3.021 -18 2.045 1 97.5 233 LEU A CA 1
ATOM 1744 C C . LEU A 1 233 ? 4.234 -18.844 1.656 1 97.5 233 LEU A C 1
ATOM 1746 O O . LEU A 1 233 ? 4.215 -19.531 0.637 1 97.5 233 LEU A O 1
ATOM 1750 N N . ARG A 1 234 ? 5.262 -18.766 2.422 1 96.25 234 ARG A N 1
ATOM 1751 C CA . ARG A 1 234 ? 6.438 -19.594 2.189 1 96.25 234 ARG A CA 1
ATOM 1752 C C . ARG A 1 234 ? 6.523 -20.719 3.209 1 96.25 234 ARG A C 1
ATOM 1754 O O . ARG A 1 234 ? 6.438 -20.484 4.414 1 96.25 234 ARG A O 1
ATOM 1761 N N . VAL A 1 235 ? 6.691 -21.938 2.691 1 94.94 235 VAL A N 1
ATOM 1762 C CA . VAL A 1 235 ? 6.762 -23.109 3.553 1 94.94 235 VAL A CA 1
ATOM 1763 C C . VAL A 1 235 ? 7.969 -23.969 3.166 1 94.94 235 VAL A C 1
ATOM 1765 O O . VAL A 1 235 ? 8.555 -23.766 2.1 1 94.94 235 VAL A O 1
ATOM 1768 N N . SER A 1 236 ? 8.328 -24.828 4.059 1 94.81 236 SER A N 1
ATOM 1769 C CA . SER A 1 236 ? 9.445 -25.719 3.752 1 94.81 236 SER A CA 1
ATOM 1770 C C . SER A 1 236 ? 9.109 -26.641 2.588 1 94.81 236 SER A C 1
ATOM 1772 O O . SER A 1 236 ? 7.984 -27.125 2.484 1 94.81 236 SER A O 1
ATOM 1774 N N . ALA A 1 237 ? 10.141 -26.828 1.707 1 93.44 237 ALA A N 1
ATOM 1775 C CA . ALA A 1 237 ? 9.961 -27.75 0.592 1 93.44 237 ALA A CA 1
ATOM 1776 C C . ALA A 1 237 ? 9.633 -29.156 1.092 1 93.44 237 ALA A C 1
ATOM 1778 O O . ALA A 1 237 ? 8.867 -29.875 0.455 1 93.44 237 ALA A O 1
ATOM 1779 N N . GLU A 1 238 ? 10.172 -29.469 2.211 1 93.06 238 GLU A N 1
ATOM 1780 C CA . GLU A 1 238 ? 9.93 -30.781 2.814 1 93.06 238 GLU A CA 1
ATOM 1781 C C . GLU A 1 238 ? 8.453 -30.953 3.166 1 93.06 238 GLU A C 1
ATOM 1783 O O . GLU A 1 238 ? 7.848 -31.969 2.812 1 93.06 238 GLU A O 1
ATOM 1788 N N . ASP A 1 239 ? 7.938 -30 3.83 1 91.44 239 ASP A N 1
ATOM 1789 C CA . ASP A 1 239 ? 6.523 -30.062 4.191 1 91.44 239 ASP A CA 1
ATOM 1790 C C . ASP A 1 239 ? 5.641 -30.172 2.951 1 91.44 239 ASP A C 1
ATOM 1792 O O . ASP A 1 239 ? 4.676 -30.922 2.934 1 91.44 239 ASP A O 1
ATOM 1796 N N . TRP A 1 240 ? 6.012 -29.391 2.012 1 91.25 240 TRP A N 1
ATOM 1797 C CA . TRP A 1 240 ? 5.258 -29.406 0.761 1 91.25 240 TRP A CA 1
ATOM 1798 C C . TRP A 1 240 ? 5.344 -30.766 0.084 1 91.25 240 TRP A C 1
ATOM 1800 O O . TRP A 1 240 ? 4.32 -31.344 -0.304 1 91.25 240 TRP A O 1
ATOM 1810 N N . LYS A 1 241 ? 6.504 -31.312 0.02 1 89.12 241 LYS A N 1
ATOM 1811 C CA . LYS A 1 241 ? 6.742 -32.594 -0.66 1 89.12 241 LYS A CA 1
ATOM 1812 C C . LYS A 1 241 ? 6.098 -33.75 0.099 1 89.12 241 LYS A C 1
ATOM 1814 O O . LYS A 1 241 ? 5.695 -34.75 -0.504 1 89.12 241 LYS A O 1
ATOM 1819 N N . GLN A 1 242 ? 5.992 -33.594 1.363 1 89.19 242 GLN A N 1
ATOM 1820 C CA . GLN A 1 242 ? 5.41 -34.656 2.199 1 89.19 242 GLN A CA 1
ATOM 1821 C C . GLN A 1 242 ? 3.889 -34.688 2.068 1 89.19 242 GLN A C 1
ATOM 1823 O O . GLN A 1 242 ? 3.229 -35.562 2.621 1 89.19 242 GLN A O 1
ATOM 1828 N N . GLY A 1 243 ? 3.352 -33.719 1.4 1 87.88 243 GLY A N 1
ATOM 1829 C CA . GLY A 1 243 ? 1.928 -33.75 1.109 1 87.88 243 GLY A CA 1
ATOM 1830 C C . GLY A 1 243 ? 1.1 -32.938 2.072 1 87.88 243 GLY A C 1
ATOM 1831 O O . GLY A 1 243 ? -0.11 -33.125 2.195 1 87.88 243 GLY A O 1
ATOM 1832 N N . GLU A 1 244 ? 1.768 -32.094 2.703 1 91.25 244 GLU A N 1
ATOM 1833 C CA . GLU A 1 244 ? 1.027 -31.203 3.59 1 91.25 244 GLU A CA 1
ATOM 1834 C C . GLU A 1 244 ? 0.049 -30.328 2.803 1 91.25 244 GLU A C 1
ATOM 1836 O O . GLU A 1 244 ? 0.365 -29.875 1.706 1 91.25 244 GLU A O 1
ATOM 1841 N N . LYS A 1 245 ? -1.124 -30.156 3.467 1 94.25 245 LYS A N 1
ATOM 1842 C CA . LYS A 1 245 ? -2.158 -29.344 2.818 1 94.25 245 LYS A CA 1
ATOM 1843 C C . LYS A 1 245 ? -2.098 -27.891 3.285 1 94.25 245 LYS A C 1
ATOM 1845 O O . LYS A 1 245 ? -1.977 -27.625 4.48 1 94.25 245 LYS A O 1
ATOM 1850 N N . PHE A 1 246 ? -2.119 -27.047 2.33 1 95.75 246 PHE A N 1
ATOM 1851 C CA . PHE A 1 246 ? -2.172 -25.625 2.627 1 95.75 246 PHE A CA 1
ATOM 1852 C C . PHE A 1 246 ? -3.408 -24.984 2.004 1 95.75 246 PHE A C 1
ATOM 1854 O O . PHE A 1 246 ? -3.787 -25.328 0.881 1 95.75 246 PHE A O 1
ATOM 1861 N N . SER A 1 247 ? -4.027 -24.078 2.836 1 97.06 247 SER A N 1
ATOM 1862 C CA . SER A 1 247 ? -5.262 -23.453 2.367 1 97.06 247 SER A CA 1
ATOM 1863 C C . SER A 1 247 ? -5.184 -21.938 2.469 1 97.06 247 SER A C 1
ATOM 1865 O O . SER A 1 247 ? -4.59 -21.406 3.406 1 97.06 247 SER A O 1
ATOM 1867 N N . CYS A 1 248 ? -5.715 -21.312 1.465 1 97.44 248 CYS A N 1
ATOM 1868 C CA . CYS A 1 248 ? -5.961 -19.875 1.49 1 97.44 248 CYS A CA 1
ATOM 1869 C C . CYS A 1 248 ? -7.422 -19.578 1.794 1 97.44 248 CYS A C 1
ATOM 1871 O O . CYS A 1 248 ? -8.305 -19.922 1.006 1 97.44 248 CYS A O 1
ATOM 1873 N N . MET A 1 249 ? -7.633 -18.969 2.916 1 97.12 249 MET A N 1
ATOM 1874 C CA . MET A 1 249 ? -8.984 -18.625 3.352 1 97.12 249 MET A CA 1
ATOM 1875 C C . MET A 1 249 ? -9.273 -17.156 3.115 1 97.12 249 MET A C 1
ATOM 1877 O O . MET A 1 249 ? -8.516 -16.281 3.557 1 97.12 249 MET A O 1
ATOM 1881 N N . VAL A 1 250 ? -10.391 -16.906 2.422 1 97.75 250 VAL A N 1
ATOM 1882 C CA . VAL A 1 250 ? -10.727 -15.531 2.053 1 97.75 250 VAL A CA 1
ATOM 1883 C C . VAL A 1 250 ? -12.094 -15.156 2.633 1 97.75 250 VAL A C 1
ATOM 1885 O O . VAL A 1 250 ? -13.055 -15.906 2.504 1 97.75 250 VAL A O 1
ATOM 1888 N N . GLY A 1 251 ? -12.07 -14 3.314 1 96.75 251 GLY A N 1
ATOM 1889 C CA . GLY A 1 251 ? -13.312 -13.445 3.822 1 96.75 251 GLY A CA 1
ATOM 1890 C C . GLY A 1 251 ? -13.766 -12.211 3.062 1 96.75 251 GLY A C 1
ATOM 1891 O O . GLY A 1 251 ? -12.969 -11.305 2.803 1 96.75 251 GLY A O 1
ATOM 1892 N N . HIS A 1 252 ? -15.055 -12.227 2.744 1 96.06 252 HIS A N 1
ATOM 1893 C CA . HIS A 1 252 ? -15.625 -11.102 2.004 1 96.06 252 HIS A CA 1
ATOM 1894 C C . HIS A 1 252 ? -17.125 -11 2.238 1 96.06 252 HIS A C 1
ATOM 1896 O O . HIS A 1 252 ? -17.812 -12.016 2.367 1 96.06 252 HIS A O 1
ATOM 1902 N N . GLU A 1 253 ? -17.656 -9.828 2.199 1 90.56 253 GLU A N 1
ATOM 1903 C CA . GLU A 1 253 ? -19.062 -9.602 2.531 1 90.56 253 GLU A CA 1
ATOM 1904 C C . GLU A 1 253 ? -19.984 -10.164 1.455 1 90.56 253 GLU A C 1
ATOM 1906 O O . GLU A 1 253 ? -21.141 -10.492 1.729 1 90.56 253 GLU A O 1
ATOM 1911 N N . ALA A 1 254 ? -19.5 -10.266 0.231 1 92.75 254 ALA A N 1
ATOM 1912 C CA . ALA A 1 254 ? -20.328 -10.742 -0.877 1 92.75 254 ALA A CA 1
ATOM 1913 C C . ALA A 1 254 ? -20.453 -12.258 -0.861 1 92.75 254 ALA A C 1
ATOM 1915 O O . ALA A 1 254 ? -21.25 -12.836 -1.62 1 92.75 254 ALA A O 1
ATOM 1916 N N . LEU A 1 255 ? -19.688 -12.922 -0.031 1 94 255 LEU A N 1
ATOM 1917 C CA . LEU A 1 255 ? -19.766 -14.375 0.072 1 94 255 LEU A CA 1
ATOM 1918 C C . LEU A 1 255 ? -20.938 -14.797 0.953 1 94 255 LEU A C 1
ATOM 1920 O O . LEU A 1 255 ? -21.156 -14.227 2.023 1 94 255 LEU A O 1
ATOM 1924 N N . PRO A 1 256 ? -21.672 -15.828 0.523 1 87.75 256 PRO A N 1
ATOM 1925 C CA . PRO A 1 256 ? -22.828 -16.266 1.312 1 87.75 256 PRO A CA 1
ATOM 1926 C C . PRO A 1 256 ? -22.438 -16.75 2.709 1 87.75 256 PRO A C 1
ATOM 1928 O O . PRO A 1 256 ? -23.141 -16.484 3.68 1 87.75 256 PRO A O 1
ATOM 1931 N N . LEU A 1 257 ? -21.344 -17.516 2.828 1 86.88 257 LEU A N 1
ATOM 1932 C CA . LEU A 1 257 ? -20.922 -18.047 4.121 1 86.88 257 LEU A CA 1
ATOM 1933 C C . LEU A 1 257 ? -19.766 -17.219 4.684 1 86.88 257 LEU A C 1
ATOM 1935 O O . LEU A 1 257 ? -19 -17.719 5.512 1 86.88 257 LEU A O 1
ATOM 1939 N N . ALA A 1 258 ? -19.547 -15.992 4.25 1 88.5 258 ALA A N 1
ATOM 1940 C CA . ALA A 1 258 ? -18.547 -15.031 4.719 1 88.5 258 ALA A CA 1
ATOM 1941 C C . ALA A 1 258 ? -17.141 -15.43 4.266 1 88.5 258 ALA A C 1
ATOM 1943 O O . ALA A 1 258 ? -16.312 -14.57 3.957 1 88.5 258 ALA A O 1
ATOM 1944 N N . PHE A 1 259 ? -16.969 -16.812 4.309 1 93.5 259 PHE A N 1
ATOM 1945 C CA . PHE A 1 259 ? -15.617 -17.266 3.988 1 93.5 259 PHE A CA 1
ATOM 1946 C C . PHE A 1 259 ? -15.641 -18.328 2.896 1 93.5 259 PHE A C 1
ATOM 1948 O O . PHE A 1 259 ? -16.625 -19.047 2.75 1 93.5 259 PHE A O 1
ATOM 1955 N N . THR A 1 260 ? -14.609 -18.312 2.086 1 94.75 260 THR A N 1
ATOM 1956 C CA . THR A 1 260 ? -14.312 -19.375 1.139 1 94.75 260 THR A CA 1
ATOM 1957 C C . THR A 1 260 ? -12.844 -19.781 1.216 1 94.75 260 THR A C 1
ATOM 1959 O O . THR A 1 260 ? -12.016 -19.016 1.731 1 94.75 260 THR A O 1
ATOM 1962 N N . GLN A 1 261 ? -12.594 -21.031 0.892 1 93.94 261 GLN A N 1
ATOM 1963 C CA . GLN A 1 261 ? -11.211 -21.484 0.995 1 93.94 261 GLN A CA 1
ATOM 1964 C C . GLN A 1 261 ? -10.812 -22.297 -0.233 1 93.94 261 GLN A C 1
ATOM 1966 O O . GLN A 1 261 ? -11.641 -22.984 -0.841 1 93.94 261 GLN A O 1
ATOM 1971 N N . LYS A 1 262 ? -9.617 -22.078 -0.65 1 94.88 262 LYS A N 1
ATOM 1972 C CA . LYS A 1 262 ? -8.969 -22.922 -1.656 1 94.88 262 LYS A CA 1
ATOM 1973 C C . LYS A 1 262 ? -7.773 -23.656 -1.067 1 94.88 262 LYS A C 1
ATOM 1975 O O . LYS A 1 262 ? -6.988 -23.078 -0.312 1 94.88 262 LYS A O 1
ATOM 1980 N N . THR A 1 263 ? -7.738 -24.984 -1.383 1 92.75 263 THR A N 1
ATOM 1981 C CA . THR A 1 263 ? -6.695 -25.828 -0.818 1 92.75 263 THR A CA 1
ATOM 1982 C C . THR A 1 263 ? -5.812 -26.406 -1.921 1 92.75 263 THR A C 1
ATOM 1984 O O . THR A 1 263 ? -6.289 -26.688 -3.023 1 92.75 263 THR A O 1
ATOM 1987 N N . ILE A 1 264 ? -4.559 -26.469 -1.658 1 87.19 264 ILE A N 1
ATOM 1988 C CA . ILE A 1 264 ? -3.621 -27.047 -2.605 1 87.19 264 ILE A CA 1
ATOM 1989 C C . ILE A 1 264 ? -2.727 -28.062 -1.886 1 87.19 264 ILE A C 1
ATOM 1991 O O . ILE A 1 264 ? -2.408 -27.891 -0.708 1 87.19 264 ILE A O 1
ATOM 1995 N N . ASP A 1 265 ? -2.578 -29.156 -2.551 1 79.62 265 ASP A N 1
ATOM 1996 C CA . ASP A 1 265 ? -1.588 -30.141 -2.127 1 79.62 265 ASP A CA 1
ATOM 1997 C C . ASP A 1 265 ? -0.834 -30.703 -3.326 1 79.62 265 ASP A C 1
ATOM 1999 O O . ASP A 1 265 ? -1.311 -30.625 -4.461 1 79.62 265 ASP A O 1
ATOM 2003 N N . ARG A 1 266 ? 0.423 -30.984 -3.049 1 73.44 266 ARG A N 1
ATOM 2004 C CA . ARG A 1 266 ? 1.26 -31.516 -4.121 1 73.44 266 ARG A CA 1
ATOM 2005 C C . ARG A 1 266 ? 0.619 -32.75 -4.758 1 73.44 266 ARG A C 1
ATOM 2007 O O . ARG A 1 266 ? 0.659 -32.906 -5.98 1 73.44 266 ARG A O 1
ATOM 2014 N N . LEU A 1 267 ? 0.061 -33.562 -3.889 1 60.84 267 LEU A N 1
ATOM 2015 C CA . LEU A 1 267 ? -0.478 -34.812 -4.363 1 60.84 267 LEU A CA 1
ATOM 2016 C C . LEU A 1 267 ? -1.734 -34.594 -5.199 1 60.84 267 LEU A C 1
ATOM 2018 O O . LEU A 1 267 ? -2 -35.344 -6.141 1 60.84 267 LEU A O 1
ATOM 2022 N N . ALA A 1 268 ? -2.51 -33.625 -5.02 1 56.19 268 ALA A N 1
ATOM 2023 C CA . ALA A 1 268 ? -3.725 -33.312 -5.77 1 56.19 268 ALA A CA 1
ATOM 2024 C C . ALA A 1 268 ? -3.4 -32.594 -7.062 1 56.19 268 ALA A C 1
ATOM 2026 O O . ALA A 1 268 ? -4.086 -32.75 -8.07 1 56.19 268 ALA A O 1
ATOM 2027 N N . ASP A 1 269 ? -2.504 -31.641 -7.121 1 55.22 269 ASP A N 1
ATOM 2028 C CA . ASP A 1 269 ? -2.164 -30.859 -8.305 1 55.22 269 ASP A CA 1
ATOM 2029 C C . ASP A 1 269 ? -1.56 -31.734 -9.391 1 55.22 269 ASP A C 1
ATOM 2031 O O . ASP A 1 269 ? -1.674 -31.438 -10.586 1 55.22 269 ASP A O 1
ATOM 2035 N N . CYS A 1 270 ? -0.892 -32.812 -9.07 1 45.78 270 CYS A N 1
ATOM 2036 C CA . CYS A 1 270 ? -0.367 -33.781 -10.023 1 45.78 270 CYS A CA 1
ATOM 2037 C C . CYS A 1 270 ? -1.498 -34.531 -10.727 1 45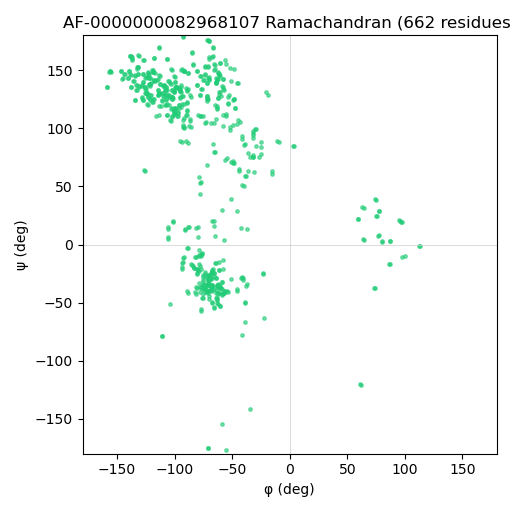.78 270 CYS A C 1
ATOM 2039 O O . CYS A 1 270 ? -1.275 -35.188 -11.742 1 45.78 270 CYS A O 1
ATOM 2041 N N . GLN A 1 271 ? -2.654 -34.594 -10.102 1 43.47 271 GLN A N 1
ATOM 2042 C CA . GLN A 1 271 ? -3.623 -35.531 -10.648 1 43.47 271 GLN A CA 1
ATOM 2043 C C . GLN A 1 271 ? -4.43 -34.906 -11.781 1 43.47 271 GLN A C 1
ATOM 2045 O O . GLN A 1 271 ? -5.273 -35.562 -12.391 1 43.47 271 GLN A O 1
ATOM 2050 N N . GLU A 1 272 ? -4.477 -33.625 -11.953 1 46.56 272 GLU A N 1
ATOM 2051 C CA . GLU A 1 272 ? -5.336 -33.312 -13.094 1 46.56 272 GLU A CA 1
ATOM 2052 C C . GLU A 1 272 ? -4.621 -33.625 -14.406 1 46.56 272 GLU A C 1
ATOM 2054 O O . GLU A 1 272 ? -3.51 -33.125 -14.633 1 46.56 272 GLU A O 1
ATOM 2059 N N . PRO A 1 273 ? -4.961 -34.594 -15.203 1 41.03 273 PRO A N 1
ATOM 2060 C CA . PRO A 1 273 ? -4.395 -34.812 -16.531 1 41.03 273 PRO A CA 1
ATOM 2061 C C . PRO A 1 273 ? -4.289 -33.531 -17.344 1 41.03 273 PRO A C 1
ATOM 2063 O O . PRO A 1 273 ? -5.164 -32.656 -17.25 1 41.03 273 PRO A O 1
ATOM 2066 N N . LEU A 1 274 ? -3.16 -32.938 -17.578 1 41.69 274 LEU A N 1
ATOM 2067 C CA . LEU A 1 274 ? -3.115 -31.891 -18.594 1 41.69 274 LEU A CA 1
ATOM 2068 C C . LEU A 1 274 ? -4.125 -32.188 -19.703 1 41.69 274 LEU A C 1
ATOM 2070 O O . LEU A 1 274 ? -4.086 -33.25 -20.328 1 41.69 274 LEU A O 1
ATOM 2074 N N . PRO A 1 275 ? -5.242 -31.625 -19.672 1 41.53 275 PRO A N 1
ATOM 2075 C CA . PRO A 1 275 ? -6.27 -32 -20.656 1 41.53 275 PRO A CA 1
ATOM 2076 C C . PRO A 1 275 ? -5.699 -32.281 -22.031 1 41.53 275 PRO A C 1
ATOM 2078 O O . PRO A 1 275 ? -6.293 -33.062 -22.812 1 41.53 275 PRO A O 1
ATOM 2081 N N . TRP A 1 276 ? -4.645 -31.5 -22.375 1 40.94 276 TRP A N 1
ATOM 2082 C CA . TRP A 1 276 ? -4.207 -31.672 -23.766 1 40.94 276 TRP A CA 1
ATOM 2083 C C . TRP A 1 276 ? -3.393 -32.938 -23.922 1 40.94 276 TRP A C 1
ATOM 2085 O O . TRP A 1 276 ? -2.973 -33.281 -25.031 1 40.94 276 TRP A O 1
ATOM 2095 N N . LEU A 1 277 ? -2.928 -33.406 -22.797 1 36.06 277 LEU A N 1
ATOM 2096 C CA . LEU A 1 277 ? -2.367 -34.719 -23.016 1 36.06 277 LEU A CA 1
ATOM 2097 C C . LEU A 1 277 ? -3.465 -35.719 -23.359 1 36.06 277 LEU A C 1
ATOM 2099 O O . LEU A 1 277 ? -3.676 -36.688 -22.641 1 36.06 277 LEU A O 1
ATOM 2103 N N . VAL A 1 278 ? -4.598 -35.125 -23.797 1 36.03 278 VAL A N 1
ATOM 2104 C CA . VAL A 1 278 ? -5.441 -36.125 -24.469 1 36.03 278 VAL A CA 1
ATOM 2105 C C . VAL A 1 278 ? -4.66 -36.781 -25.594 1 36.03 278 VAL A C 1
ATOM 2107 O O . VAL A 1 278 ? -4.34 -36.156 -26.594 1 36.03 278 VAL A O 1
ATOM 2110 N N . LEU A 1 279 ? -3.707 -37.625 -25.344 1 32.66 279 LEU A N 1
ATOM 2111 C CA . LEU A 1 279 ? -3.355 -38.562 -26.406 1 32.66 279 LEU A CA 1
ATOM 2112 C C . LEU A 1 279 ? -4.578 -38.906 -27.25 1 32.66 279 LEU A C 1
ATOM 2114 O O . LEU A 1 279 ? -5.516 -39.562 -26.766 1 32.66 279 LEU A O 1
ATOM 2118 N N . ASP A 1 280 ? -4.953 -37.938 -28.109 1 33.53 280 ASP A N 1
ATOM 2119 C CA . ASP A 1 280 ? -5.793 -38.469 -29.172 1 33.53 280 ASP A CA 1
ATOM 2120 C C . ASP A 1 280 ? -5.273 -39.812 -29.672 1 33.53 280 ASP A C 1
ATOM 2122 O O . ASP A 1 280 ? -4.41 -39.844 -30.547 1 33.53 280 ASP A O 1
ATOM 2126 N N . VAL A 1 281 ? -5.039 -40.688 -28.812 1 35.25 281 VAL A N 1
ATOM 2127 C CA . VAL A 1 281 ? -5.031 -42 -29.422 1 35.25 281 VAL A CA 1
ATOM 2128 C C . VAL A 1 281 ? -6.168 -42.125 -30.438 1 35.25 281 VAL A C 1
ATOM 2130 O O . VAL A 1 281 ? -7.332 -41.875 -30.094 1 35.25 281 VAL A O 1
ATOM 2133 N N . PRO A 1 282 ? -5.816 -41.75 -31.781 1 34.25 282 PRO A N 1
ATOM 2134 C CA . PRO A 1 282 ? -6.902 -42.062 -32.719 1 34.25 282 PRO A CA 1
ATOM 2135 C C . PRO A 1 282 ? -7.809 -43.188 -32.219 1 34.25 282 PRO A C 1
ATOM 2137 O O . PRO A 1 282 ? -7.336 -44.281 -31.984 1 34.25 282 PRO A O 1
ATOM 2140 N N . GLN A 1 283 ? -8.602 -42.844 -31.375 1 32.28 283 GLN A N 1
ATOM 2141 C CA . GLN A 1 283 ? -9.648 -43.844 -31.297 1 32.28 283 GLN A CA 1
ATOM 2142 C C . GLN A 1 283 ? -10.188 -44.188 -32.688 1 32.28 283 GLN A C 1
ATOM 2144 O O . GLN A 1 283 ? -10.789 -43.344 -33.344 1 32.28 283 GLN A O 1
ATOM 2149 N N . GLU A 1 284 ? -9.367 -44.938 -33.562 1 33.25 284 GLU A N 1
ATOM 2150 C CA . GLU A 1 284 ? -10.078 -45.656 -34.625 1 33.25 284 GLU A CA 1
ATOM 2151 C C . GLU A 1 284 ? -11.516 -45.938 -34.188 1 33.25 284 GLU A C 1
ATOM 2153 O O . GLU A 1 284 ? -11.766 -46.531 -33.156 1 33.25 284 GLU A O 1
ATOM 2158 N N . ASP A 1 285 ? -12.258 -45.031 -34.469 1 33.56 285 ASP A N 1
ATOM 2159 C CA . ASP A 1 285 ? -13.656 -45.438 -34.594 1 33.56 285 ASP A CA 1
ATOM 2160 C C . ASP A 1 285 ? -13.773 -46.844 -35.219 1 33.56 285 ASP A C 1
ATOM 2162 O O . ASP A 1 285 ? -13.508 -47 -36.406 1 33.56 285 ASP A O 1
ATOM 2166 N N . LEU A 1 286 ? -13.242 -47.844 -34.5 1 30.75 286 LEU A N 1
ATOM 2167 C CA . LEU A 1 286 ? -13.688 -49.188 -34.875 1 30.75 286 LEU A CA 1
ATOM 2168 C C . LEU A 1 286 ? -15.164 -49.219 -35.219 1 30.75 286 LEU A C 1
ATOM 2170 O O . LEU A 1 286 ? -16.031 -49.062 -34.344 1 30.75 286 LEU A O 1
ATOM 2174 N N . GLU A 1 287 ? -15.531 -48.375 -36.281 1 33.75 287 GLU A N 1
ATOM 2175 C CA . GLU A 1 287 ? -16.734 -48.812 -37 1 33.75 287 GLU A CA 1
ATOM 2176 C C . GLU A 1 287 ? -16.859 -50.344 -37 1 33.75 287 GLU A C 1
ATOM 2178 O O . GLU A 1 287 ? -15.922 -51.031 -37.406 1 33.75 287 GLU A O 1
ATOM 2183 N N . GLU A 1 288 ? -17.578 -50.781 -36.062 1 35.91 288 GLU A N 1
ATOM 2184 C CA . GLU A 1 288 ? -18.062 -52.125 -35.875 1 35.91 288 GLU A CA 1
ATOM 2185 C C . GLU A 1 288 ? -18.547 -52.719 -37.219 1 35.91 288 GLU A C 1
ATOM 2187 O O . GLU A 1 288 ? -19.75 -52.875 -37.438 1 35.91 288 GLU A O 1
ATOM 2192 N N . ASP A 1 289 ? -18.188 -52.062 -38.375 1 32.56 289 ASP A N 1
ATOM 2193 C CA . ASP A 1 289 ? -18.625 -53.031 -39.406 1 32.56 289 ASP A CA 1
ATOM 2194 C C . ASP A 1 289 ? -17.812 -54.312 -39.312 1 32.56 289 ASP A C 1
ATOM 2196 O O . ASP A 1 289 ? -17.672 -55.031 -40.312 1 32.56 289 ASP A O 1
ATOM 2200 N N . ALA A 1 290 ? -16.984 -54.5 -38.344 1 28.89 290 ALA A N 1
ATOM 2201 C CA . ALA A 1 290 ? -16.219 -55.719 -38.562 1 28.89 290 ALA A CA 1
ATOM 2202 C C . ALA A 1 290 ? -17.141 -56.906 -38.844 1 28.89 290 ALA A C 1
ATOM 2204 O O . ALA A 1 290 ? -18.109 -57.125 -38.125 1 28.89 290 ALA A O 1
ATOM 2205 N N . PRO A 1 291 ? -17.312 -57.312 -40.094 1 32.69 291 PRO A N 1
ATOM 2206 C CA . PRO A 1 291 ? -17.812 -58.688 -40.188 1 32.69 291 PRO A CA 1
ATOM 2207 C C . PRO A 1 291 ? -17.188 -59.594 -39.156 1 32.69 291 PRO A C 1
ATOM 2209 O O . PRO A 1 291 ? -17.875 -60.438 -38.562 1 32.69 291 PRO A O 1
ATOM 2212 N N . GLY A 1 292 ? -15.781 -59.812 -39.344 1 28.41 292 GLY A N 1
ATOM 2213 C CA . GLY A 1 292 ? -15.141 -61 -38.781 1 28.41 292 GLY A CA 1
ATOM 2214 C C . GLY A 1 292 ? -14.883 -60.875 -37.312 1 28.41 292 GLY A C 1
ATOM 2215 O O . GLY A 1 292 ? -13.859 -60.344 -36.875 1 28.41 292 GLY A O 1
ATOM 2216 N N . ALA A 1 293 ? -15.797 -60.375 -36.469 1 32.38 293 ALA A N 1
ATOM 2217 C CA . ALA A 1 293 ? -16.031 -60.281 -35.031 1 32.38 293 ALA A CA 1
ATOM 2218 C C . ALA A 1 293 ? -15.258 -61.375 -34.281 1 32.38 293 ALA A C 1
ATOM 2220 O O . ALA A 1 293 ? -14.758 -61.156 -33.188 1 32.38 293 ALA A O 1
ATOM 2221 N N . SER A 1 294 ? -15.602 -62.531 -34.562 1 30.2 294 SER A N 1
ATOM 2222 C CA . SER A 1 294 ? -15.781 -63.625 -33.594 1 30.2 294 SER A CA 1
ATOM 2223 C C . SER A 1 294 ? -14.453 -64.312 -33.281 1 30.2 294 SER A C 1
ATOM 2225 O O . SER A 1 294 ? -14.422 -65.312 -32.531 1 30.2 294 SER A O 1
ATOM 2227 N N . LEU A 1 295 ? -13.445 -64.125 -34.156 1 30.7 295 LEU A N 1
ATOM 2228 C CA . LEU A 1 295 ? -12.508 -65.25 -34.094 1 30.7 295 LEU A CA 1
ATOM 2229 C C . LEU A 1 295 ? -11.648 -65.188 -32.844 1 30.7 295 LEU A C 1
ATOM 2231 O O . LEU A 1 295 ? -10.992 -66.188 -32.5 1 30.7 295 LEU A O 1
ATOM 2235 N N . TRP A 1 296 ? -11.32 -64 -32.562 1 36.91 296 TRP A N 1
ATOM 2236 C CA . TRP A 1 296 ? -10.227 -64 -31.594 1 36.91 296 TRP A CA 1
ATOM 2237 C C . TRP A 1 296 ? -10.672 -64.562 -30.25 1 36.91 296 TRP A C 1
ATOM 2239 O O . TRP A 1 296 ? -9.891 -64.625 -29.297 1 36.91 296 TRP A O 1
ATOM 2249 N N . PRO A 1 297 ? -12.023 -64.5 -30.109 1 40.56 297 PRO A N 1
ATOM 2250 C CA . PRO A 1 297 ? -12.523 -65.188 -28.922 1 40.56 297 PRO A CA 1
ATOM 2251 C C . PRO A 1 297 ? -12.148 -66.688 -28.875 1 40.56 297 PRO A C 1
ATOM 2253 O O . PRO A 1 297 ? -12.312 -67.375 -27.844 1 40.56 297 PRO A O 1
ATOM 2256 N N . THR A 1 298 ? -11.836 -67.188 -30.203 1 39.53 298 THR A N 1
ATOM 2257 C CA . THR A 1 298 ? -11.688 -68.625 -30.359 1 39.53 298 THR A CA 1
ATOM 2258 C C . THR A 1 298 ? -10.352 -69.062 -29.781 1 39.53 298 THR A C 1
ATOM 2260 O O . THR A 1 298 ? -10.258 -70.188 -29.219 1 39.53 298 THR A O 1
ATOM 2263 N N . THR A 1 299 ? -9.32 -68.25 -30.078 1 42.41 299 THR A N 1
ATOM 2264 C CA . THR A 1 299 ? -8.023 -68.812 -29.703 1 42.41 299 THR A CA 1
ATOM 2265 C C . THR A 1 299 ? -7.852 -68.812 -28.188 1 42.41 299 THR A C 1
ATOM 2267 O O . THR A 1 299 ? -7.301 -69.812 -27.656 1 42.41 299 THR A O 1
ATOM 2270 N N . VAL A 1 300 ? -8.305 -67.75 -27.609 1 44.81 300 VAL A N 1
ATOM 2271 C CA . VAL A 1 300 ? -8.117 -67.75 -26.156 1 44.81 300 VAL A CA 1
ATOM 2272 C C . VAL A 1 300 ? -9.109 -68.75 -25.516 1 44.81 300 VAL A C 1
ATOM 2274 O O . VAL A 1 300 ? -8.797 -69.375 -24.5 1 44.81 300 VAL A O 1
ATOM 2277 N N . THR A 1 301 ? -10.297 -68.938 -26.25 1 44.41 301 THR A N 1
ATOM 2278 C CA . THR A 1 301 ? -11.203 -69.938 -25.812 1 44.41 301 THR A CA 1
ATOM 2279 C C . THR A 1 301 ? -10.609 -71.312 -26.078 1 44.41 301 THR A C 1
ATOM 2281 O O . THR A 1 301 ? -10.727 -72.25 -25.25 1 44.41 301 THR A O 1
ATOM 2284 N N . LEU A 1 302 ? -9.867 -71.438 -27.172 1 44.84 302 LEU A N 1
ATOM 2285 C CA . LEU A 1 302 ? -9.242 -72.688 -27.484 1 44.84 302 LEU A CA 1
ATOM 2286 C C . LEU A 1 302 ? -8.078 -73 -26.531 1 44.84 302 LEU A C 1
ATOM 2288 O O . LEU A 1 302 ? -7.895 -74.125 -26.078 1 44.84 302 LEU A O 1
ATOM 2292 N N . LEU A 1 303 ? -7.434 -71.938 -26.172 1 47.44 303 LEU A N 1
ATOM 2293 C CA . LEU A 1 303 ? -6.324 -72.125 -25.234 1 47.44 303 LEU A CA 1
ATOM 2294 C C . LEU A 1 303 ? -6.84 -72.375 -23.828 1 47.44 303 LEU A C 1
ATOM 2296 O O . LEU A 1 303 ? -6.309 -73.312 -23.156 1 47.44 303 LEU A O 1
ATOM 2300 N N . THR A 1 304 ? -7.914 -71.75 -23.5 1 49.31 304 THR A N 1
ATOM 2301 C CA . THR A 1 304 ? -8.516 -72.062 -22.203 1 49.31 304 THR A CA 1
ATOM 2302 C C . THR A 1 304 ? -9.219 -73.438 -22.266 1 49.31 304 THR A C 1
ATOM 2304 O O . THR A 1 304 ? -9.141 -74.25 -21.328 1 49.31 304 THR A O 1
ATOM 2307 N N . LEU A 1 305 ? -9.859 -73.75 -23.406 1 47.72 305 LEU A N 1
ATOM 2308 C CA . LEU A 1 305 ? -10.414 -75.062 -23.578 1 47.72 305 LEU A CA 1
ATOM 2309 C C . LEU A 1 305 ? -9.312 -76.125 -23.734 1 47.72 305 LEU A C 1
ATOM 2311 O O . LEU A 1 305 ? -9.445 -77.25 -23.266 1 47.72 305 LEU A O 1
ATOM 2315 N N . PHE A 1 306 ? -8.219 -75.688 -24.312 1 48.69 306 PHE A N 1
ATOM 231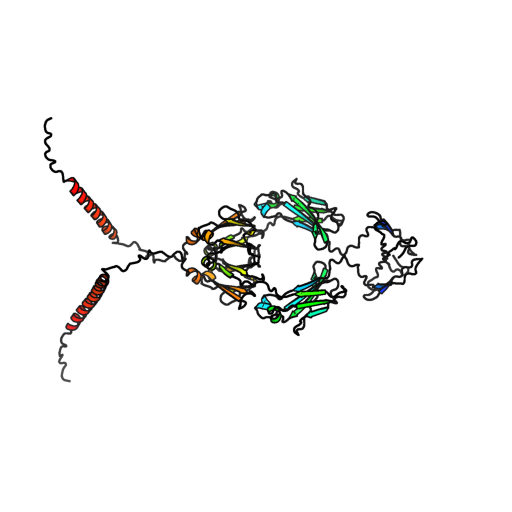6 C CA . PHE A 1 306 ? -7.062 -76.562 -24.375 1 48.69 306 PHE A CA 1
ATOM 2317 C C . PHE A 1 306 ? -6.453 -76.75 -23 1 48.69 306 PHE A C 1
ATOM 2319 O O . PHE A 1 306 ? -6.148 -77.875 -22.609 1 48.69 306 PHE A O 1
ATOM 2326 N N . LEU A 1 307 ? -6.344 -75.688 -22.312 1 51.66 307 LEU A N 1
ATOM 2327 C CA . LEU A 1 307 ? -5.809 -75.812 -20.953 1 51.66 307 LEU A CA 1
ATOM 2328 C C . LEU A 1 307 ? -6.797 -76.562 -20.047 1 51.66 307 LEU A C 1
ATOM 2330 O O . LEU A 1 307 ? -6.398 -77.375 -19.234 1 51.66 307 LEU A O 1
ATOM 2334 N N . LEU A 1 308 ? -8.055 -76.25 -20.25 1 51.31 308 LEU A N 1
ATOM 2335 C CA . LEU A 1 308 ? -9.047 -77.062 -19.531 1 51.31 308 LEU A CA 1
ATOM 2336 C C . LEU A 1 308 ? -9.094 -78.5 -20.031 1 51.31 308 LEU A C 1
ATOM 2338 O O . LEU A 1 308 ? -9.242 -79.438 -19.25 1 51.31 308 LEU A O 1
ATOM 2342 N N . SER A 1 309 ? -8.906 -78.625 -21.359 1 50.19 309 SER A N 1
ATOM 2343 C CA . SER A 1 309 ? -8.82 -80 -21.859 1 50.19 309 SER A CA 1
ATOM 2344 C C . SER A 1 309 ? -7.523 -80.625 -21.422 1 50.19 309 SER A C 1
ATOM 2346 O O . SER A 1 309 ? -7.5 -81.875 -21.172 1 50.19 309 SER A O 1
ATOM 2348 N N . LEU A 1 310 ? -6.531 -79.875 -21.344 1 50.44 310 LEU A N 1
ATOM 2349 C CA . LEU A 1 310 ? -5.297 -80.438 -20.812 1 50.44 310 LEU A CA 1
ATOM 2350 C C . LEU A 1 310 ? -5.434 -80.75 -19.328 1 50.44 310 LEU A C 1
ATOM 2352 O O . LEU A 1 310 ? -4.965 -81.812 -18.875 1 50.44 310 LEU A O 1
ATOM 2356 N N . PHE A 1 311 ? -6.098 -79.875 -18.641 1 51.41 311 PHE A N 1
ATOM 2357 C CA . PHE A 1 311 ? -6.352 -80.188 -17.25 1 51.41 311 PHE A CA 1
ATOM 2358 C C . PHE A 1 311 ? -7.402 -81.312 -17.141 1 51.41 311 PHE A C 1
ATOM 2360 O O . PHE A 1 311 ? -7.301 -82.188 -16.281 1 51.41 311 PHE A O 1
ATOM 2367 N N . TYR A 1 312 ? -8.43 -81.25 -18 1 45.88 312 TYR A N 1
ATOM 2368 C CA . TYR A 1 312 ? -9.352 -82.375 -17.969 1 45.88 312 TYR A CA 1
ATOM 2369 C C . TYR A 1 312 ? -8.656 -83.688 -18.391 1 45.88 312 TYR A C 1
ATOM 2371 O O . TYR A 1 312 ? -8.891 -84.75 -17.812 1 45.88 312 TYR A O 1
ATOM 2379 N N . SER A 1 313 ? -7.867 -83.625 -19.375 1 44.75 313 SER A N 1
ATOM 2380 C CA . SER A 1 313 ? -7.148 -84.812 -19.766 1 44.75 313 SER A CA 1
ATOM 2381 C C . SER A 1 313 ? -6.164 -85.25 -18.688 1 44.75 313 SER A C 1
ATOM 2383 O O . SER A 1 313 ? -5.949 -86.438 -18.469 1 44.75 313 SER A O 1
ATOM 2385 N N . THR A 1 314 ? -5.551 -84.375 -18.078 1 49.06 314 THR A N 1
ATOM 2386 C CA . THR A 1 314 ? -4.629 -84.812 -17.031 1 49.06 314 THR A CA 1
ATOM 2387 C C . THR A 1 314 ? -5.391 -85.25 -15.789 1 49.06 314 THR A C 1
ATOM 2389 O O . THR A 1 314 ? -4.965 -86.188 -15.094 1 49.06 314 THR A O 1
ATOM 2392 N N . ALA A 1 315 ? -6.539 -84.562 -15.484 1 46.16 315 ALA A N 1
ATOM 2393 C CA . ALA A 1 315 ? -7.301 -85.062 -14.336 1 46.16 315 ALA A CA 1
ATOM 2394 C C . ALA A 1 315 ? -7.902 -86.438 -14.625 1 46.16 315 ALA A C 1
ATOM 2396 O O . ALA A 1 315 ? -7.984 -87.312 -13.727 1 46.16 315 ALA A O 1
ATOM 2397 N N . LEU A 1 316 ? -8.414 -86.688 -15.836 1 43.06 316 LEU A N 1
ATOM 2398 C CA . LEU A 1 316 ? -8.906 -88.062 -16.125 1 43.06 316 LEU A CA 1
ATOM 2399 C C . LEU A 1 316 ? -7.77 -89.062 -16.062 1 43.06 316 LEU A C 1
ATOM 2401 O O . LEU A 1 316 ? -7.992 -90.25 -15.742 1 43.06 316 LEU A O 1
ATOM 2405 N N . THR A 1 317 ? -6.59 -88.625 -16.484 1 40.72 317 THR A N 1
ATOM 2406 C CA . THR A 1 317 ? -5.535 -89.688 -16.469 1 40.72 317 THR A CA 1
ATOM 2407 C C . THR A 1 317 ? -5.086 -89.938 -15.039 1 40.72 317 THR A C 1
ATOM 2409 O O . THR A 1 317 ? -4.598 -91.062 -14.742 1 40.72 317 THR A O 1
ATOM 2412 N N . VAL A 1 318 ? -5.125 -88.875 -14.141 1 44.59 318 VAL A N 1
ATOM 2413 C CA . VAL A 1 318 ? -4.535 -89.188 -12.844 1 44.59 318 VAL A CA 1
ATOM 2414 C C . VAL A 1 318 ? -5.5 -90.062 -12.039 1 44.59 318 VAL A C 1
ATOM 2416 O O . VAL A 1 318 ? -5.098 -90.75 -11.078 1 44.59 318 VAL A O 1
ATOM 2419 N N . THR A 1 319 ? -6.809 -90 -12.273 1 42.84 319 THR A N 1
ATOM 2420 C CA . THR A 1 319 ? -7.652 -90.812 -11.406 1 42.84 319 THR A CA 1
ATOM 2421 C C . THR A 1 319 ? -7.41 -92.25 -11.664 1 42.84 319 THR A C 1
ATOM 2423 O O . THR A 1 319 ? -7.918 -93.125 -10.93 1 42.84 319 THR A O 1
ATOM 2426 N N . SER A 1 320 ? -7.035 -92.625 -12.844 1 35.22 320 SER A N 1
ATOM 2427 C CA . SER A 1 320 ? -7.137 -94.062 -13.094 1 35.22 320 SER A CA 1
ATOM 2428 C C . SER A 1 320 ? -6.129 -94.875 -12.258 1 35.22 320 SER A C 1
ATOM 2430 O O . SER A 1 320 ? -6.109 -96.062 -12.297 1 35.22 320 SER A O 1
ATOM 2432 N N . VAL A 1 321 ? -5.062 -94.188 -11.898 1 37.03 321 VAL A N 1
ATOM 2433 C CA . VAL A 1 321 ? -4.031 -95.125 -11.531 1 37.03 321 VAL A CA 1
ATOM 2434 C C . VAL A 1 321 ? -4.281 -95.625 -10.117 1 37.03 321 VAL A C 1
ATOM 2436 O O . VAL A 1 321 ? -3.371 -96.188 -9.469 1 37.03 321 VAL A O 1
ATOM 2439 N N . ARG A 1 322 ? -5.426 -95.25 -9.516 1 35.78 322 ARG A N 1
ATOM 2440 C CA . ARG A 1 322 ? -5.395 -95.75 -8.133 1 35.78 322 ARG A CA 1
ATOM 2441 C C . ARG A 1 322 ? -5.445 -97.25 -8.078 1 35.78 322 ARG A C 1
ATOM 2443 O O . ARG A 1 322 ? -6.398 -97.875 -8.555 1 35.78 322 ARG A O 1
ATOM 2450 N N . GLY A 1 323 ? -4.25 -97.875 -8.18 1 29.8 323 GLY A N 1
ATOM 2451 C CA . GLY A 1 323 ? -3.998 -99.312 -8.055 1 29.8 323 GLY A CA 1
ATOM 2452 C C . GLY A 1 323 ? -4.574 -99.938 -6.789 1 29.8 323 GLY A C 1
ATOM 2453 O O . GLY A 1 323 ? -4.938 -99.188 -5.859 1 29.8 323 GLY A O 1
ATOM 2454 N N . PRO A 1 324 ? -4.949 -101.25 -6.762 1 31.11 324 PRO A N 1
ATOM 2455 C CA . PRO A 1 324 ? -5.617 -102.188 -5.875 1 31.11 324 PRO A CA 1
ATOM 2456 C C . PRO A 1 324 ? -4.918 -102.312 -4.523 1 31.11 324 PRO A C 1
ATOM 2458 O O . PRO A 1 324 ? -3.689 -102.25 -4.449 1 31.11 324 PRO A O 1
ATOM 2461 N N . ALA A 1 325 ? -5.422 -101.688 -3.482 1 29.58 325 ALA A N 1
ATOM 2462 C CA . ALA A 1 325 ? -4.949 -101.875 -2.109 1 29.58 325 ALA A CA 1
ATOM 2463 C C . ALA A 1 325 ? -4.84 -103.375 -1.756 1 29.58 325 ALA A C 1
ATOM 2465 O O . ALA A 1 325 ? -5.773 -104.125 -1.982 1 29.58 325 ALA A O 1
ATOM 2466 N N . ASP A 1 326 ? -3.684 -103.875 -1.764 1 24.11 326 ASP A N 1
ATOM 2467 C CA . ASP A 1 326 ? -3.266 -105.188 -1.33 1 24.11 326 ASP A CA 1
ATOM 2468 C C . ASP A 1 326 ? -3.805 -105.5 0.062 1 24.11 326 ASP A C 1
ATOM 2470 O O . ASP A 1 326 ? -3.945 -104.625 0.898 1 24.11 326 ASP A O 1
ATOM 2474 N N . SER A 1 327 ? -4.559 -106.625 0.264 1 27.45 327 SER A N 1
ATOM 2475 C CA . SER A 1 327 ? -5.113 -107.438 1.336 1 27.45 327 SER A CA 1
ATOM 2476 C C . SER A 1 327 ? -4.047 -107.812 2.355 1 27.45 327 SER A C 1
ATOM 2478 O O . SER A 1 327 ? -3.484 -108.875 2.297 1 27.45 327 SER A O 1
ATOM 2480 N N . ARG A 1 328 ? -3.068 -106.938 2.76 1 25.09 328 ARG A N 1
ATOM 2481 C CA . ARG A 1 328 ? -2.203 -107.625 3.736 1 25.09 328 ARG A CA 1
ATOM 2482 C C . ARG A 1 328 ? -3.012 -108.188 4.906 1 25.09 328 ARG A C 1
ATOM 2484 O O . ARG A 1 328 ? -3.834 -107.438 5.484 1 25.09 328 ARG A O 1
ATOM 2491 N N . GLU A 1 329 ? -3.08 -109.562 5.008 1 25.72 329 GLU A N 1
ATOM 2492 C CA . GLU A 1 329 ? -3.428 -110.562 5.949 1 25.72 329 GLU A CA 1
ATOM 2493 C C . GLU A 1 329 ? -2.84 -110.312 7.328 1 25.72 329 GLU A C 1
ATOM 2495 O O . GLU A 1 329 ? -1.749 -110.812 7.648 1 25.72 329 GLU A O 1
ATOM 2500 N N . GLY A 1 330 ? -2.59 -109 7.746 1 26.11 330 GLY A N 1
ATOM 2501 C CA . GLY A 1 330 ? -1.959 -109.188 9.039 1 26.11 330 GLY A CA 1
ATOM 2502 C C . GLY A 1 330 ? -2.781 -110.125 9.953 1 26.11 330 GLY A C 1
ATOM 2503 O O . GLY A 1 330 ? -3.992 -110.25 9.758 1 26.11 330 GLY A O 1
ATOM 2504 N N . PRO A 1 331 ? -2.076 -111.062 10.781 1 30.5 331 PRO A N 1
ATOM 2505 C CA . PRO A 1 331 ? -2.406 -112.25 11.617 1 30.5 331 PRO A CA 1
ATOM 2506 C C . PRO A 1 331 ? -3.465 -111.938 12.672 1 30.5 331 PRO A C 1
ATOM 2508 O O . PRO A 1 331 ? -3.756 -110.75 12.922 1 30.5 331 PRO A O 1
ATOM 2511 N N . GLN A 1 332 ? -3.768 -113.062 13.578 1 26.11 332 GLN A N 1
ATOM 2512 C CA . GLN A 1 332 ? -4.496 -113.875 14.57 1 26.11 332 GLN A CA 1
ATOM 2513 C C . GLN A 1 332 ? -4.258 -113.312 15.977 1 26.11 332 GLN A C 1
ATOM 2515 O O . GLN A 1 332 ? -4.945 -113.688 16.922 1 26.11 332 GLN A O 1
ATOM 2520 N N . TYR A 1 333 ? -3.484 -112.312 16.516 1 25.64 333 TYR A N 1
ATOM 2521 C CA . TYR A 1 333 ? -3.924 -112.25 17.906 1 25.64 333 TYR A CA 1
ATOM 2522 C C . TYR A 1 333 ? -5.258 -111.5 18.016 1 25.64 333 TYR A C 1
ATOM 2524 O O . TYR A 1 333 ? -5.559 -110.625 17.219 1 25.64 333 TYR A O 1
ATOM 2532 N N . VAL B 1 1 ? 5.949 45.344 30.109 1 42.72 1 VAL B N 1
ATOM 2533 C CA . VAL B 1 1 ? 5.957 46.625 30.781 1 42.72 1 VAL B CA 1
ATOM 2534 C C . VAL B 1 1 ? 5.77 46.406 32.281 1 42.72 1 VAL B C 1
ATOM 2536 O O . VAL B 1 1 ? 4.941 45.594 32.719 1 42.72 1 VAL B O 1
ATOM 2539 N N . LYS B 1 2 ? 6.742 46.75 33 1 45.78 2 LYS B N 1
ATOM 2540 C CA . LYS B 1 2 ? 6.797 46.594 34.438 1 45.78 2 LYS B CA 1
ATOM 2541 C C . LYS B 1 2 ? 5.77 47.469 35.125 1 45.78 2 LYS B C 1
ATOM 2543 O O . LYS B 1 2 ? 5.711 48.688 34.875 1 45.78 2 LYS B O 1
ATOM 2548 N N . SER B 1 3 ? 4.707 46.906 35.594 1 47.47 3 SER B N 1
ATOM 2549 C CA . SER B 1 3 ? 3.791 47.719 36.406 1 47.47 3 SER B CA 1
ATOM 2550 C C . SER B 1 3 ? 4.473 48.25 37.656 1 47.47 3 SER B C 1
ATOM 2552 O O . SER B 1 3 ? 5.547 47.781 38.031 1 47.47 3 SER B O 1
ATOM 2554 N N . ALA B 1 4 ? 4.039 49.281 38.219 1 50.31 4 ALA B N 1
ATOM 2555 C CA . ALA B 1 4 ? 4.5 49.906 39.469 1 50.31 4 ALA B CA 1
ATOM 2556 C C . ALA B 1 4 ? 4.684 48.844 40.562 1 50.31 4 ALA B C 1
ATOM 2558 O O . ALA B 1 4 ? 5.512 49 41.469 1 50.31 4 ALA B O 1
ATOM 2559 N N . SER B 1 5 ? 3.895 47.938 40.688 1 51.41 5 SER B N 1
ATOM 2560 C CA . SER B 1 5 ? 3.971 46.969 41.781 1 51.41 5 SER B CA 1
ATOM 2561 C C . SER B 1 5 ? 5.031 45.906 41.5 1 51.41 5 SER B C 1
ATOM 2563 O O . SER B 1 5 ? 5.219 45 42.312 1 51.41 5 SER B O 1
ATOM 2565 N N . GLY B 1 6 ? 6.012 46.156 40.438 1 50.12 6 GLY B N 1
ATOM 2566 C CA . GLY B 1 6 ? 7.109 45.25 40.125 1 50.12 6 GLY B CA 1
ATOM 2567 C C . GLY B 1 6 ? 6.719 44.156 39.156 1 50.12 6 GLY B C 1
ATOM 2568 O O . GLY B 1 6 ? 7.535 43.281 38.812 1 50.12 6 GLY B O 1
ATOM 2569 N N . ASN B 1 7 ? 5.473 44 39.031 1 45.84 7 ASN B N 1
ATOM 2570 C CA . ASN B 1 7 ? 5.023 42.969 38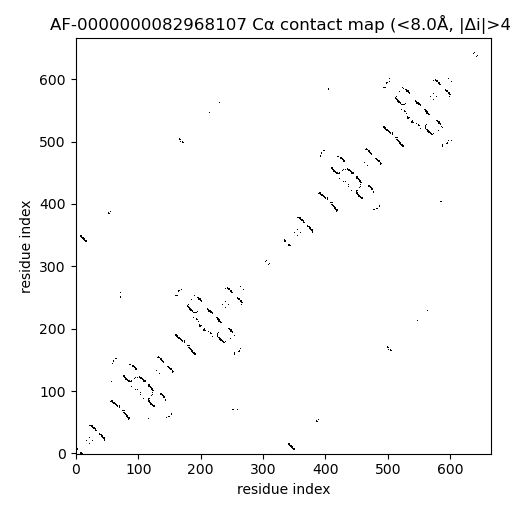.125 1 45.84 7 ASN B CA 1
ATOM 2571 C C . ASN B 1 7 ? 5.246 43.344 36.688 1 45.84 7 ASN B C 1
ATOM 2573 O O . ASN B 1 7 ? 5.199 44.531 36.312 1 45.84 7 ASN B O 1
ATOM 2577 N N . LEU B 1 8 ? 5.945 42.594 35.844 1 49.62 8 LEU B N 1
ATOM 2578 C CA . LEU B 1 8 ? 6.199 42.812 34.406 1 49.62 8 LEU B CA 1
ATOM 2579 C C . LEU B 1 8 ? 4.945 42.531 33.594 1 49.62 8 LEU B C 1
ATOM 2581 O O . LEU B 1 8 ? 4.27 41.531 33.812 1 49.62 8 LEU B O 1
ATOM 2585 N N . TYR B 1 9 ? 4.277 43.625 33.125 1 43.59 9 TYR B N 1
ATOM 2586 C CA . TYR B 1 9 ? 3.119 43.5 32.25 1 43.59 9 TYR B CA 1
ATOM 2587 C C . TYR B 1 9 ? 3.543 43.531 30.781 1 43.59 9 TYR B C 1
ATOM 2589 O O . TYR B 1 9 ? 4.551 44.156 30.422 1 43.59 9 TYR B O 1
ATOM 2597 N N . THR B 1 10 ? 3.234 42.469 30.031 1 49.22 10 THR B N 1
ATOM 2598 C CA . THR B 1 10 ? 3.395 42.562 28.578 1 49.22 10 THR B CA 1
ATOM 2599 C C . THR B 1 10 ? 2.094 43.031 27.922 1 49.22 10 THR B C 1
ATOM 2601 O O . THR B 1 10 ? 1.017 42.531 28.266 1 49.22 10 THR B O 1
ATOM 2604 N N . MET B 1 11 ? 1.905 44.219 27.562 1 45.31 11 MET B N 1
ATOM 2605 C CA . MET B 1 11 ? 0.748 44.75 26.859 1 45.31 11 MET B CA 1
ATOM 2606 C C . MET B 1 11 ? 0.957 44.656 25.344 1 45.31 11 MET B C 1
ATOM 2608 O O . MET B 1 11 ? 2.072 44.844 24.859 1 45.31 11 MET B O 1
ATOM 2612 N N . SER B 1 12 ? 0.043 43.781 24.672 1 46.44 12 SER B N 1
ATOM 2613 C CA . SER B 1 12 ? 0.069 43.812 23.219 1 46.44 12 SER B CA 1
ATOM 2614 C C . SER B 1 12 ? -1.105 44.594 22.656 1 46.44 12 SER B C 1
ATOM 2616 O O . SER B 1 12 ? -2.174 44.656 23.266 1 46.44 12 SER B O 1
ATOM 2618 N N . SER B 1 13 ? -0.998 45.656 21.984 1 49.28 13 SER B N 1
ATOM 2619 C CA . SER B 1 13 ? -2.008 46.438 21.281 1 49.28 13 SER B CA 1
ATOM 2620 C C . SER B 1 13 ? -2.008 46.125 19.781 1 49.28 13 SER B C 1
ATOM 2622 O O . SER B 1 13 ? -0.957 45.844 19.203 1 49.28 13 SER B O 1
ATOM 2624 N N . GLN B 1 14 ? -3.207 45.562 19.266 1 48.25 14 GLN B N 1
ATOM 2625 C CA . GLN B 1 14 ? -3.332 45.344 17.828 1 48.25 14 GLN B CA 1
ATOM 2626 C C . GLN B 1 14 ? -4.164 46.438 17.172 1 48.25 14 GLN B C 1
ATOM 2628 O O . GLN B 1 14 ? -5.23 46.812 17.672 1 48.25 14 GLN B O 1
ATOM 2633 N N . LEU B 1 15 ? -3.613 47.219 16.344 1 52.72 15 LEU B N 1
ATOM 2634 C CA . LEU B 1 15 ? -4.23 48.25 15.523 1 52.72 15 LEU B CA 1
ATOM 2635 C C . LEU B 1 15 ? -4.625 47.719 14.156 1 52.72 15 LEU B C 1
ATOM 2637 O O . LEU B 1 15 ? -3.809 47.094 13.477 1 52.72 15 LEU B O 1
ATOM 2641 N N . THR B 1 16 ? -5.988 47.531 13.906 1 47.44 16 THR B N 1
ATOM 2642 C CA . THR B 1 16 ? -6.473 47.188 12.578 1 47.44 16 THR B CA 1
ATOM 2643 C C . THR B 1 16 ? -6.691 48.438 11.727 1 47.44 16 THR B C 1
ATOM 2645 O O . THR B 1 16 ? -7.469 49.312 12.094 1 47.44 16 THR B O 1
ATOM 2648 N N . LEU B 1 17 ? -5.793 48.688 10.898 1 55.03 17 LEU B N 1
ATOM 2649 C CA . LEU B 1 17 ? -5.895 49.812 9.977 1 55.03 17 LEU B CA 1
ATOM 2650 C C . LEU B 1 17 ? -6.375 49.344 8.602 1 55.03 17 LEU B C 1
ATOM 2652 O O . LEU B 1 17 ? -6.145 48.188 8.219 1 55.03 17 LEU B O 1
ATOM 2656 N N . PRO B 1 18 ? -7.281 50.062 8.031 1 51.09 18 PRO B N 1
ATOM 2657 C CA . PRO B 1 18 ? -7.531 49.719 6.629 1 51.09 18 PRO B CA 1
ATOM 2658 C C . PRO B 1 18 ? -6.246 49.531 5.828 1 51.09 18 PRO B C 1
ATOM 2660 O O . PRO B 1 18 ? -5.211 50.094 6.176 1 51.09 18 PRO B O 1
ATOM 2663 N N . ALA B 1 19 ? -6.215 48.438 4.895 1 52.84 19 ALA B N 1
ATOM 2664 C CA . ALA B 1 19 ? -5.035 48.094 4.098 1 52.84 19 ALA B CA 1
ATOM 2665 C C . ALA B 1 19 ? -4.348 49.344 3.572 1 52.84 19 ALA B C 1
ATOM 2667 O O . ALA B 1 19 ? -3.125 49.375 3.422 1 52.84 19 ALA B O 1
ATOM 2668 N N . ASN B 1 20 ? -5.094 50.344 3.393 1 59.88 20 ASN B N 1
ATOM 2669 C CA . ASN B 1 20 ? -4.559 51.562 2.816 1 59.88 20 ASN B CA 1
ATOM 2670 C C . ASN B 1 20 ? -3.826 52.406 3.861 1 59.88 20 ASN B C 1
ATOM 2672 O O . ASN B 1 20 ? -2.961 53.219 3.52 1 59.88 20 ASN B O 1
ATOM 2676 N N . GLU B 1 21 ? -4.082 52.344 5.055 1 58.25 21 GLU B N 1
ATOM 2677 C CA . GLU B 1 21 ? -3.459 53.188 6.07 1 58.25 21 GLU B CA 1
ATOM 2678 C C . GLU B 1 21 ? -2.246 52.5 6.688 1 58.25 21 GLU B C 1
ATOM 2680 O O . GLU B 1 21 ? -1.494 53.125 7.445 1 58.25 21 GLU B O 1
ATOM 2685 N N . CYS B 1 22 ? -2.012 51.219 6.648 1 58.19 22 CYS B N 1
ATOM 2686 C CA . CYS B 1 22 ? -0.792 50.5 7.02 1 58.19 22 CYS B CA 1
ATOM 2687 C C . CYS B 1 22 ? -0.321 49.594 5.883 1 58.19 22 CYS B C 1
ATOM 2689 O O . CYS B 1 22 ? -0.542 48.375 5.918 1 58.19 22 CYS B O 1
ATOM 2691 N N . PRO B 1 23 ? 0.059 50.219 4.742 1 59.5 23 PRO B N 1
ATOM 2692 C CA . PRO B 1 23 ? 0.49 49.406 3.586 1 59.5 23 PRO B CA 1
ATOM 2693 C C . PRO B 1 23 ? 1.649 48.469 3.914 1 59.5 23 PRO B C 1
ATOM 2695 O O . PRO B 1 23 ? 2.361 48.688 4.898 1 59.5 23 PRO B O 1
ATOM 2698 N N . LYS B 1 24 ? 1.795 47.344 3.021 1 60.62 24 LYS B N 1
ATOM 2699 C CA . LYS B 1 24 ? 2.871 46.375 3.139 1 60.62 24 LYS B CA 1
ATOM 2700 C C . LYS B 1 24 ? 4.234 47.062 3.156 1 60.62 24 LYS B C 1
ATOM 2702 O O . LYS B 1 24 ? 4.512 47.906 2.326 1 60.62 24 LYS B O 1
ATOM 2707 N N . GLY B 1 25 ? 5.07 46.781 4.168 1 64.25 25 GLY B N 1
ATOM 2708 C CA . GLY B 1 25 ? 6.418 47.312 4.258 1 64.25 25 GLY B CA 1
ATOM 2709 C C . GLY B 1 25 ? 6.531 48.5 5.195 1 64.25 25 GLY B C 1
ATOM 2710 O O . GLY B 1 25 ? 7.617 49.031 5.387 1 64.25 25 GLY B O 1
ATOM 2711 N N . THR B 1 26 ? 5.48 48.969 5.59 1 66.44 26 THR B N 1
ATOM 2712 C CA . THR B 1 26 ? 5.574 50.156 6.457 1 66.44 26 THR B CA 1
ATOM 2713 C C . THR B 1 26 ? 5.402 49.75 7.918 1 66.44 26 THR B C 1
ATOM 2715 O O . THR B 1 26 ? 4.977 48.625 8.219 1 66.44 26 THR B O 1
ATOM 2718 N N . SER B 1 27 ? 6.027 50.312 8.859 1 66.5 27 SER B N 1
ATOM 2719 C CA . SER B 1 27 ? 5.898 50.062 10.289 1 66.5 27 SER B CA 1
ATOM 2720 C C . SER B 1 27 ? 5.188 51.219 10.984 1 66.5 27 SER B C 1
ATOM 2722 O O . SER B 1 27 ? 5.234 52.344 10.516 1 66.5 27 SER B O 1
ATOM 2724 N N . ILE B 1 28 ? 4.27 50.906 11.766 1 65.06 28 ILE B N 1
ATOM 2725 C CA . ILE B 1 28 ? 3.625 51.906 12.586 1 65.06 28 ILE B CA 1
ATOM 2726 C C . ILE B 1 28 ? 4.246 51.906 13.977 1 65.06 28 ILE B C 1
ATOM 2728 O O . ILE B 1 28 ? 4.648 50.875 14.492 1 65.06 28 ILE B O 1
ATOM 2732 N N . GLU B 1 29 ? 4.52 53.062 14.477 1 64.5 29 GLU B N 1
ATOM 2733 C CA . GLU B 1 29 ? 5.191 53.219 15.766 1 64.5 29 GLU B CA 1
ATOM 2734 C C . GLU B 1 29 ? 4.219 53 16.922 1 64.5 29 GLU B C 1
ATOM 2736 O O . GLU B 1 29 ? 3.109 53.531 16.922 1 64.5 29 GLU B O 1
ATOM 2741 N N . CYS B 1 30 ? 4.465 51.844 17.641 1 62.72 30 CYS B N 1
ATOM 2742 C CA . CYS B 1 30 ? 3.717 51.625 18.859 1 62.72 30 CYS B CA 1
ATOM 2743 C C . CYS B 1 30 ? 4.441 52.219 20.062 1 62.72 30 CYS B C 1
ATOM 2745 O O . CYS B 1 30 ? 5.609 51.938 20.297 1 62.72 30 CYS B O 1
ATOM 2747 N N . ARG B 1 31 ? 3.924 53.25 20.672 1 59.91 31 ARG B N 1
ATOM 2748 C CA . ARG B 1 31 ? 4.492 53.906 21.859 1 59.91 31 ARG B CA 1
ATOM 2749 C C . ARG B 1 31 ? 3.719 53.5 23.109 1 59.91 31 ARG B C 1
ATOM 2751 O O . ARG B 1 31 ? 2.49 53.625 23.156 1 59.91 31 ARG B O 1
ATOM 2758 N N . VAL B 1 32 ? 4.309 52.656 23.922 1 57.5 32 VAL B N 1
ATOM 2759 C CA . VAL B 1 32 ? 3.688 52.312 25.203 1 57.5 32 VAL B CA 1
ATOM 2760 C C . VAL B 1 32 ? 4.098 53.344 26.266 1 57.5 32 VAL B C 1
ATOM 2762 O O . VAL B 1 32 ? 5.285 53.625 26.438 1 57.5 32 VAL B O 1
ATOM 2765 N N . GLU B 1 33 ? 3.277 54.188 26.703 1 53.91 33 GLU B N 1
ATOM 2766 C CA . GLU B 1 33 ? 3.582 55.125 27.766 1 53.91 33 GLU B CA 1
ATOM 2767 C C . GLU B 1 33 ? 3.246 54.562 29.125 1 53.91 33 GLU B C 1
ATOM 2769 O O . GLU B 1 33 ? 2.162 54 29.328 1 53.91 33 GLU B O 1
ATOM 2774 N N . HIS B 1 34 ? 4.156 53.906 29.719 1 51.12 34 HIS B N 1
ATOM 2775 C CA . HIS B 1 34 ? 3.961 53.562 31.125 1 51.12 34 HIS B CA 1
ATOM 2776 C C . HIS B 1 34 ? 4.531 54.656 32.031 1 51.12 34 HIS B C 1
ATOM 2778 O O . HIS B 1 34 ? 5.477 55.344 31.641 1 51.12 34 HIS B O 1
ATOM 2784 N N . ASP B 1 35 ? 3.848 55.031 32.969 1 51.22 35 ASP B N 1
ATOM 2785 C CA . ASP B 1 35 ? 4.254 56.094 33.906 1 51.22 35 ASP B CA 1
ATOM 2786 C C . ASP B 1 35 ? 5.742 56 34.219 1 51.22 35 ASP B C 1
ATOM 2788 O O . ASP B 1 35 ? 6.406 57 34.438 1 51.22 35 ASP B O 1
ATOM 2792 N N . SER B 1 36 ? 6.188 54.719 34.594 1 51.12 36 SER B N 1
ATOM 2793 C CA . SER B 1 36 ? 7.535 54.781 35.156 1 51.12 36 SER B CA 1
ATOM 2794 C C . SER B 1 36 ? 8.586 54.938 34.062 1 51.12 36 SER B C 1
ATOM 2796 O O . SER B 1 36 ? 9.641 55.531 34.281 1 51.12 36 SER B O 1
ATOM 2798 N N . VAL B 1 37 ? 8.609 53.969 33.031 1 49.59 37 VAL B N 1
ATOM 2799 C CA . VAL B 1 37 ? 9.727 54.062 32.094 1 49.59 37 VAL B CA 1
ATOM 2800 C C . VAL B 1 37 ? 9.195 54.375 30.703 1 49.59 37 VAL B C 1
ATOM 2802 O O . VAL B 1 37 ? 8.195 53.812 30.266 1 49.59 37 VAL B O 1
ATOM 2805 N N . ALA B 1 38 ? 9.469 55.562 30.25 1 52.78 38 ALA B N 1
ATOM 2806 C CA . ALA B 1 38 ? 9.227 56 28.875 1 52.78 38 ALA B CA 1
ATOM 2807 C C . ALA B 1 38 ? 9.539 54.906 27.891 1 52.78 38 ALA B C 1
ATOM 2809 O O . ALA B 1 38 ? 10.641 54.344 27.891 1 52.78 38 ALA B O 1
ATOM 2810 N N . SER B 1 39 ? 8.617 54.031 27.594 1 52.84 39 SER B N 1
ATOM 2811 C CA . SER B 1 39 ? 8.914 52.969 26.641 1 52.84 39 SER B CA 1
ATOM 2812 C C . SER B 1 39 ? 9.219 53.531 25.25 1 52.84 39 SER B C 1
ATOM 2814 O O . SER B 1 39 ? 8.688 54.562 24.875 1 52.84 39 SER B O 1
ATOM 2816 N N . LYS B 1 40 ? 10.406 53.375 24.688 1 61.69 40 LYS B N 1
ATOM 2817 C CA . LYS B 1 40 ? 10.789 53.75 23.328 1 61.69 40 LYS B CA 1
ATOM 2818 C C . LYS B 1 40 ? 9.766 53.25 22.312 1 61.69 40 LYS B C 1
ATOM 2820 O O . LYS B 1 40 ? 9.219 52.156 22.453 1 61.69 40 LYS B O 1
ATOM 2825 N N . PRO B 1 41 ? 9.266 54.156 21.531 1 61.72 41 PRO B N 1
ATOM 2826 C CA . PRO B 1 41 ? 8.391 53.719 20.453 1 61.72 41 PRO B CA 1
ATOM 2827 C C . PRO B 1 41 ? 8.977 52.531 19.656 1 61.72 41 PRO B C 1
ATOM 2829 O O . PRO B 1 41 ? 10.188 52.5 19.422 1 61.72 41 PRO B O 1
ATOM 2832 N N . VAL B 1 42 ? 8.383 51.406 19.625 1 62.78 42 VAL B N 1
ATOM 2833 C CA . VAL B 1 42 ? 8.836 50.25 18.844 1 62.78 42 VAL B CA 1
ATOM 2834 C C . VAL B 1 42 ? 8.086 50.219 17.516 1 62.78 42 VAL B C 1
ATOM 2836 O O . VAL B 1 42 ? 6.863 50.375 17.484 1 62.78 42 VAL B O 1
ATOM 2839 N N . PRO B 1 43 ? 8.742 50.344 16.406 1 63 43 PRO B N 1
ATOM 2840 C CA . PRO B 1 43 ? 8.078 50.156 15.117 1 63 43 PRO B CA 1
ATOM 2841 C C . PRO B 1 43 ? 7.383 48.812 14.969 1 63 43 PRO B C 1
ATOM 2843 O O . PRO B 1 43 ? 7.984 47.781 15.25 1 63 43 PRO B O 1
ATOM 2846 N N . VAL B 1 44 ? 6.09 48.812 14.938 1 58.12 44 VAL B N 1
ATOM 2847 C CA . VAL B 1 44 ? 5.312 47.594 14.695 1 58.12 44 VAL B CA 1
ATOM 2848 C C . VAL B 1 44 ? 5.027 47.438 13.203 1 58.12 44 VAL B C 1
ATOM 2850 O O . VAL B 1 44 ? 4.391 48.312 12.602 1 58.12 44 VAL B O 1
ATOM 2853 N N . PRO B 1 45 ? 5.797 46.562 12.516 1 59.19 45 PRO B N 1
ATOM 2854 C CA . PRO B 1 45 ? 5.508 46.438 11.086 1 59.19 45 PRO B CA 1
ATOM 2855 C C . PRO B 1 45 ? 4.035 46.125 10.797 1 59.19 45 PRO B C 1
ATOM 2857 O O . PRO B 1 45 ? 3.369 45.469 11.602 1 59.19 45 PRO B O 1
ATOM 2860 N N . CYS B 1 46 ? 3.373 46.969 10.039 1 54.31 46 CYS B N 1
ATOM 2861 C CA . CYS B 1 46 ? 1.989 46.75 9.633 1 54.31 46 CYS B CA 1
ATOM 2862 C C . CYS B 1 46 ? 1.747 45.281 9.266 1 54.31 46 CYS B C 1
ATOM 2864 O O . CYS B 1 46 ? 0.604 44.844 9.25 1 54.31 46 CYS B O 1
ATOM 2866 N N . GLU B 1 47 ? 2.758 44.656 8.789 1 47.09 47 GLU B N 1
ATOM 2867 C CA . GLU B 1 47 ? 2.584 43.219 8.562 1 47.09 47 GLU B CA 1
ATOM 2868 C C . GLU B 1 47 ? 2.684 42.438 9.867 1 47.09 47 GLU B C 1
ATOM 2870 O O . GLU B 1 47 ? 3.717 42.469 10.539 1 47.09 47 GLU B O 1
ATOM 2875 N N . ALA B 1 48 ? 1.856 42.906 10.805 1 42.84 48 ALA B N 1
ATOM 2876 C CA . ALA B 1 48 ? 1.884 42.094 12.031 1 42.84 48 ALA B CA 1
ATOM 2877 C C . ALA B 1 48 ? 2.223 40.656 11.727 1 42.84 48 ALA B C 1
ATOM 2879 O O . ALA B 1 48 ? 1.664 40.062 10.797 1 42.84 48 ALA B O 1
ATOM 2880 N N . ASP B 1 49 ? 3.436 40.281 11.922 1 38.84 49 ASP B N 1
ATOM 2881 C CA . ASP B 1 49 ? 3.691 38.844 11.953 1 38.84 49 ASP B CA 1
ATOM 2882 C C . ASP B 1 49 ? 2.633 38.125 12.773 1 38.84 49 ASP B C 1
ATOM 2884 O O . ASP B 1 49 ? 2.43 38.438 13.953 1 38.84 49 ASP B O 1
ATOM 2888 N N . LEU B 1 50 ? 1.337 38.062 12.453 1 35.09 50 LEU B N 1
ATOM 2889 C CA . LEU B 1 50 ? 0.43 37.125 13.102 1 35.09 50 LEU B CA 1
ATOM 2890 C C . LEU B 1 50 ? 1.202 36.125 13.977 1 35.09 50 LEU B C 1
ATOM 2892 O O . LEU B 1 50 ? 2.215 35.594 13.547 1 35.09 50 LEU B O 1
ATOM 2896 N N . PRO B 1 51 ? 1.451 36.531 15.328 1 35.22 51 PRO B N 1
ATOM 2897 C CA . PRO B 1 51 ? 2.188 35.5 16.047 1 35.22 51 PRO B CA 1
ATOM 2898 C C . PRO B 1 51 ? 2.084 34.125 15.352 1 35.22 51 PRO B C 1
ATOM 2900 O O . PRO B 1 51 ? 1.094 33.844 14.672 1 35.22 51 PRO B O 1
ATOM 2903 N N . SER B 1 52 ? 3.176 33.562 15.148 1 34.12 52 SER B N 1
ATOM 2904 C CA . SER B 1 52 ? 3.416 32.281 14.523 1 34.12 52 SER B CA 1
ATOM 2905 C C . SER B 1 52 ? 2.531 31.203 15.133 1 34.12 52 SER B C 1
ATOM 2907 O O . SER B 1 52 ? 2.443 31.078 16.359 1 34.12 52 SER B O 1
ATOM 2909 N N . CYS B 1 53 ? 1.115 31.031 15.023 1 37.69 53 CYS B N 1
ATOM 2910 C CA . CYS B 1 53 ? 0.542 29.703 15.18 1 37.69 53 CYS B CA 1
ATOM 2911 C C . CYS B 1 53 ? 1.621 28.672 15.516 1 37.69 53 CYS B C 1
ATOM 2913 O O . CYS B 1 53 ? 2.689 28.672 14.898 1 37.69 53 CYS B O 1
ATOM 2915 N N . PRO B 1 54 ? 2.031 28.469 16.797 1 41.41 54 PRO B N 1
ATOM 2916 C CA . PRO B 1 54 ? 3 27.375 16.688 1 41.41 54 PRO B CA 1
ATOM 2917 C C . PRO B 1 54 ? 2.914 26.641 15.352 1 41.41 54 PRO B C 1
ATOM 2919 O O . PRO B 1 54 ? 1.861 26.109 15.008 1 41.41 54 PRO B O 1
ATOM 2922 N N . THR B 1 55 ? 3.117 27.266 14.219 1 47.34 55 THR B N 1
ATOM 2923 C CA . THR B 1 55 ? 3 27.281 12.766 1 47.34 55 THR B CA 1
ATOM 2924 C C . THR B 1 55 ? 3.051 25.859 12.219 1 47.34 55 THR B C 1
ATOM 2926 O O . THR B 1 55 ? 4.004 25.109 12.469 1 47.34 55 THR B O 1
ATOM 2929 N N . CYS B 1 56 ? 1.66 25.203 12.266 1 60.78 56 CYS B N 1
ATOM 2930 C CA . CYS B 1 56 ? 1.607 23.953 11.523 1 60.78 56 CYS B CA 1
ATOM 2931 C C . CYS B 1 56 ? 2.691 23.891 10.453 1 60.78 56 CYS B C 1
ATOM 2933 O O . CYS B 1 56 ? 3.189 22.812 10.117 1 60.78 56 CYS B O 1
ATOM 2935 N N . CYS B 1 57 ? 2.973 25.203 10.172 1 73.88 57 CYS B N 1
ATOM 2936 C CA . CYS B 1 57 ? 4.008 25.156 9.148 1 73.88 57 CYS B CA 1
ATOM 2937 C C . CYS B 1 57 ? 5.395 25.266 9.766 1 73.88 57 CYS B C 1
ATOM 2939 O O . CYS B 1 57 ? 5.805 26.344 10.203 1 73.88 57 CYS B O 1
ATOM 2941 N N . GLN B 1 58 ? 5.965 24.281 10.102 1 79.12 58 GLN B N 1
ATOM 2942 C CA . GLN B 1 58 ? 7.352 24.203 10.539 1 79.12 58 GLN B CA 1
ATOM 2943 C C . GLN B 1 58 ? 8.273 23.797 9.391 1 79.12 58 GLN B C 1
ATOM 2945 O O . GLN B 1 58 ? 8.117 22.703 8.812 1 79.12 58 GLN B O 1
ATOM 2950 N N . PRO B 1 59 ? 9.148 24.703 9.172 1 88.88 59 PRO B N 1
ATOM 2951 C CA . PRO B 1 59 ? 10.016 24.406 8.039 1 88.88 59 PRO B CA 1
ATOM 2952 C C . PRO B 1 59 ? 10.828 23.125 8.25 1 88.88 59 PRO B C 1
ATOM 2954 O O . PRO B 1 59 ? 11.367 22.906 9.336 1 88.88 59 PRO B O 1
ATOM 2957 N N . GLN B 1 60 ? 10.781 22.375 7.32 1 92.25 60 GLN B N 1
ATOM 2958 C CA . GLN B 1 60 ? 11.547 21.125 7.32 1 92.25 60 GLN B CA 1
ATOM 2959 C C . GLN B 1 60 ? 12.195 20.875 5.965 1 92.25 60 GLN B C 1
ATOM 2961 O O . GLN B 1 60 ? 11.578 21.109 4.922 1 92.25 60 GLN B O 1
ATOM 2966 N N . LEU B 1 61 ? 13.461 20.469 6.066 1 96.5 61 LEU B N 1
ATOM 2967 C CA . LEU B 1 61 ? 14.188 20.141 4.84 1 96.5 61 LEU B CA 1
ATOM 2968 C C . LEU B 1 61 ? 14.32 18.641 4.664 1 96.5 61 LEU B C 1
ATOM 2970 O O . LEU B 1 61 ? 14.719 17.938 5.594 1 96.5 61 LEU B O 1
ATOM 2974 N N . THR B 1 62 ? 13.875 18.234 3.459 1 96.62 62 THR B N 1
ATOM 2975 C CA . THR B 1 62 ? 13.984 16.812 3.16 1 96.62 62 THR B CA 1
ATOM 2976 C C . THR B 1 62 ? 14.688 16.594 1.821 1 96.62 62 THR B C 1
ATOM 2978 O O . THR B 1 62 ? 14.461 17.328 0.867 1 96.62 62 THR B O 1
ATOM 2981 N N . LEU B 1 63 ? 15.562 15.625 1.836 1 96.75 63 LEU B N 1
ATOM 2982 C CA . LEU B 1 63 ? 16.281 15.25 0.625 1 96.75 63 LEU B CA 1
ATOM 2983 C C . LEU B 1 63 ? 15.82 13.891 0.118 1 96.75 63 LEU B C 1
ATOM 2985 O O . LEU B 1 63 ? 15.805 12.914 0.873 1 96.75 63 LEU B O 1
ATOM 2989 N N . HIS B 1 64 ? 15.445 13.867 -1.195 1 95.38 64 HIS B N 1
ATOM 2990 C CA . HIS B 1 64 ? 14.906 12.648 -1.782 1 95.38 64 HIS B CA 1
ATOM 2991 C C . HIS B 1 64 ? 15.883 12.031 -2.777 1 95.38 64 HIS B C 1
ATOM 2993 O O . HIS B 1 64 ? 16.469 12.742 -3.596 1 95.38 64 HIS B O 1
ATOM 2999 N N . LYS B 1 65 ? 16.047 10.742 -2.719 1 94.25 65 LYS B N 1
ATOM 3000 C CA . LYS B 1 65 ? 16.906 9.992 -3.629 1 94.25 65 LYS B CA 1
ATOM 3001 C C . LYS B 1 65 ? 16.328 9.953 -5.035 1 94.25 65 LYS B C 1
ATOM 3003 O O . LYS B 1 65 ? 15.141 10.219 -5.227 1 94.25 65 LYS B O 1
ATOM 3008 N N . PRO B 1 66 ? 17.125 9.688 -5.996 1 92.88 66 PRO B N 1
ATOM 3009 C CA . PRO B 1 66 ? 16.609 9.57 -7.367 1 92.88 66 PRO B CA 1
ATOM 3010 C C . PRO B 1 66 ? 15.648 8.391 -7.543 1 92.88 66 PRO B C 1
ATOM 3012 O O . PRO B 1 66 ? 15.758 7.395 -6.828 1 92.88 66 PRO B O 1
ATOM 3015 N N . ALA B 1 67 ? 14.742 8.641 -8.516 1 92 67 ALA B N 1
ATOM 3016 C CA . ALA B 1 67 ? 13.836 7.543 -8.852 1 92 67 ALA B CA 1
ATOM 3017 C C . ALA B 1 67 ? 14.602 6.363 -9.438 1 92 67 ALA B C 1
ATOM 3019 O O . ALA B 1 67 ? 15.539 6.547 -10.219 1 92 67 ALA B O 1
ATOM 3020 N N . LEU B 1 68 ? 14.242 5.152 -9.062 1 92.25 68 LEU B N 1
ATOM 3021 C CA . LEU B 1 68 ? 14.914 3.949 -9.539 1 92.25 68 LEU B CA 1
ATOM 3022 C C . LEU B 1 68 ? 14.883 3.869 -11.062 1 92.25 68 LEU B C 1
ATOM 3024 O O . LEU B 1 68 ? 15.883 3.508 -11.688 1 92.25 68 LEU B O 1
ATOM 3028 N N . GLU B 1 69 ? 13.75 4.219 -11.586 1 90.06 69 GLU B N 1
ATOM 3029 C CA . GLU B 1 69 ? 13.594 4.16 -13.039 1 90.06 69 GLU B CA 1
ATOM 3030 C C . GLU B 1 69 ? 14.656 5.004 -13.734 1 90.06 69 GLU B C 1
ATOM 3032 O O . GLU B 1 69 ? 15.242 4.57 -14.727 1 90.06 69 GLU B O 1
ATOM 3037 N N . ASP B 1 70 ? 14.93 6.098 -13.211 1 89.69 70 ASP B N 1
ATOM 3038 C CA . ASP B 1 70 ? 15.914 7 -13.797 1 89.69 70 ASP B CA 1
ATOM 3039 C C . ASP B 1 70 ? 17.328 6.453 -13.625 1 89.69 70 ASP B C 1
ATOM 3041 O O . ASP B 1 70 ? 18.188 6.637 -14.492 1 89.69 70 ASP B O 1
ATOM 3045 N N . LEU B 1 71 ? 17.5 5.816 -12.555 1 88.81 71 LEU B N 1
ATOM 3046 C CA . LEU B 1 71 ? 18.812 5.25 -12.281 1 88.81 71 LEU B CA 1
ATOM 3047 C C . LEU B 1 71 ? 19.109 4.074 -13.211 1 88.81 71 LEU B C 1
ATOM 3049 O O . LEU B 1 71 ? 20.234 3.912 -13.672 1 88.81 71 LEU B O 1
ATOM 3053 N N . LEU B 1 72 ? 18.109 3.271 -13.453 1 88.06 72 LEU B N 1
ATOM 3054 C CA . LEU B 1 72 ? 18.312 2.047 -14.219 1 88.06 72 LEU B CA 1
ATOM 3055 C C . LEU B 1 72 ? 18.328 2.344 -15.719 1 88.06 72 LEU B C 1
ATOM 3057 O O . LEU B 1 72 ? 19 1.652 -16.484 1 88.06 72 LEU B O 1
ATOM 3061 N N . LEU B 1 73 ? 17.547 3.244 -16.188 1 82.06 73 LEU B N 1
ATOM 3062 C CA . LEU B 1 73 ? 17.438 3.523 -17.609 1 82.06 73 LEU B CA 1
ATOM 3063 C C . LEU B 1 73 ? 18.469 4.562 -18.047 1 82.06 73 LEU B C 1
ATOM 3065 O O . LEU B 1 73 ? 18.5 4.957 -19.203 1 82.06 73 LEU B O 1
ATOM 3069 N N . GLY B 1 74 ? 19.469 4.797 -17.188 1 71.06 74 GLY B N 1
ATOM 3070 C CA . GLY B 1 74 ? 20.562 5.688 -17.547 1 71.06 74 GLY B CA 1
ATOM 3071 C C . GLY B 1 74 ? 20.109 7.125 -17.766 1 71.06 74 GLY B C 1
ATOM 3072 O O . GLY B 1 74 ? 20.875 7.945 -18.281 1 71.06 74 GLY B O 1
ATOM 3073 N N . SER B 1 75 ? 18.859 7.312 -17.5 1 69 75 SER B N 1
ATOM 3074 C CA . SER B 1 75 ? 18.391 8.688 -17.641 1 69 75 SER B CA 1
ATOM 3075 C C . SER B 1 75 ? 19.031 9.602 -16.609 1 69 75 SER B C 1
ATOM 3077 O O . SER B 1 75 ? 19.781 9.148 -15.758 1 69 75 SER B O 1
ATOM 3079 N N . ASN B 1 76 ? 18.812 10.812 -16.828 1 81.19 76 ASN B N 1
ATOM 3080 C CA . ASN B 1 76 ? 19.328 11.859 -15.945 1 81.19 76 ASN B CA 1
ATOM 3081 C C . ASN B 1 76 ? 18.688 11.789 -14.562 1 81.19 76 ASN B C 1
ATOM 3083 O O . ASN B 1 76 ? 17.734 12.516 -14.281 1 81.19 76 ASN B O 1
ATOM 3087 N N . ALA B 1 77 ? 19.25 10.805 -13.734 1 91.19 77 ALA B N 1
ATOM 3088 C CA . ALA B 1 77 ? 18.797 10.703 -12.352 1 91.19 77 ALA B CA 1
ATOM 3089 C C . ALA B 1 77 ? 18.984 12.023 -11.609 1 91.19 77 ALA B C 1
ATOM 3091 O O . ALA B 1 77 ? 19.984 12.719 -11.812 1 91.19 77 ALA B O 1
ATOM 3092 N N . SER B 1 78 ? 17.922 12.367 -10.922 1 94.44 78 SER B N 1
ATOM 3093 C CA . SER B 1 78 ? 17.953 13.664 -10.25 1 94.44 78 SER B CA 1
ATOM 3094 C C . SER B 1 78 ? 17.719 13.508 -8.75 1 94.44 78 SER B C 1
ATOM 3096 O O . SER B 1 78 ? 17.047 12.578 -8.312 1 94.44 78 SER B O 1
ATOM 3098 N N . LEU B 1 79 ? 18.375 14.375 -8.016 1 95.62 79 LEU B N 1
ATOM 3099 C CA . LEU B 1 79 ? 18.109 14.523 -6.59 1 95.62 79 LEU B CA 1
ATOM 3100 C C . LEU B 1 79 ? 17.203 15.711 -6.32 1 95.62 79 LEU B C 1
ATOM 3102 O O . LEU B 1 79 ? 17.297 16.734 -6.996 1 95.62 79 LEU B O 1
ATOM 3106 N N . THR B 1 80 ? 16.297 15.477 -5.391 1 96.94 80 THR B N 1
ATOM 3107 C CA . THR B 1 80 ? 15.344 16.547 -5.105 1 96.94 80 THR B CA 1
ATOM 3108 C C . THR B 1 80 ? 15.422 16.969 -3.643 1 96.94 80 THR B C 1
ATOM 3110 O O . THR B 1 80 ? 15.352 16.125 -2.746 1 96.94 80 THR B O 1
ATOM 3113 N N . CYS B 1 81 ? 15.633 18.172 -3.432 1 97.81 81 CYS B N 1
ATOM 3114 C CA . CYS B 1 81 ? 15.625 18.812 -2.117 1 97.81 81 CYS B CA 1
ATOM 3115 C C . CYS B 1 81 ? 14.359 19.641 -1.913 1 97.81 81 CYS B C 1
ATOM 3117 O O . CYS B 1 81 ? 14.102 20.578 -2.666 1 97.81 81 CYS B O 1
ATOM 3119 N N . THR B 1 82 ? 13.602 19.266 -0.887 1 97.44 82 THR B N 1
ATOM 3120 C CA . THR B 1 82 ? 12.312 19.938 -0.688 1 97.44 82 THR B CA 1
ATOM 3121 C C . THR B 1 82 ? 12.273 20.641 0.667 1 97.44 82 THR B C 1
ATOM 3123 O O . THR B 1 82 ? 12.5 20 1.703 1 97.44 82 THR B O 1
ATOM 3126 N N . LEU B 1 83 ? 12.047 21.859 0.652 1 96 83 LEU B N 1
ATOM 3127 C CA . LEU B 1 83 ? 11.781 22.656 1.842 1 96 83 LEU B CA 1
ATOM 3128 C C . LEU B 1 83 ? 10.281 22.844 2.059 1 96 83 LEU B C 1
ATOM 3130 O O . LEU B 1 83 ? 9.625 23.547 1.299 1 96 83 LEU B O 1
ATOM 3134 N N . SER B 1 84 ? 9.797 22.203 3.115 1 92.62 84 SER B N 1
ATOM 3135 C CA . SER B 1 84 ? 8.359 22.25 3.379 1 92.62 84 SER B CA 1
ATOM 3136 C C . SER B 1 84 ? 8.055 23 4.664 1 92.62 84 SER B C 1
ATOM 3138 O O . SER B 1 84 ? 8.969 23.422 5.383 1 92.62 84 SER B O 1
ATOM 3140 N N . GLY B 1 85 ? 6.734 23.25 4.82 1 86.75 85 GLY B N 1
ATOM 3141 C CA . GLY B 1 85 ? 6.27 23.891 6.043 1 86.75 85 GLY B CA 1
ATOM 3142 C C . GLY B 1 85 ? 6.523 25.391 6.059 1 86.75 85 GLY B C 1
ATOM 3143 O O . GLY B 1 85 ? 6.785 25.969 7.117 1 86.75 85 GLY B O 1
ATOM 3144 N N . LEU B 1 86 ? 6.547 25.969 4.945 1 87.81 86 LEU B N 1
ATOM 3145 C CA . LEU B 1 86 ? 6.824 27.391 4.84 1 87.81 86 LEU B CA 1
ATOM 3146 C C . LEU B 1 86 ? 5.531 28.203 4.875 1 87.81 86 LEU B C 1
ATOM 3148 O O . LEU B 1 86 ? 4.516 27.781 4.32 1 87.81 86 LEU B O 1
ATOM 3152 N N . ILE B 1 87 ? 5.715 29.359 5.414 1 82.5 87 ILE B N 1
ATOM 3153 C CA . ILE B 1 87 ? 4.598 30.312 5.406 1 82.5 87 ILE B CA 1
ATOM 3154 C C . ILE B 1 87 ? 4.629 31.125 4.121 1 82.5 87 ILE B C 1
ATOM 3156 O O . ILE B 1 87 ? 3.6 31.328 3.471 1 82.5 87 ILE B O 1
ATOM 3160 N N . LYS B 1 88 ? 5.77 31.516 3.725 1 86.31 88 LYS B N 1
ATOM 3161 C CA . LYS B 1 88 ? 5.973 32.281 2.502 1 86.31 88 LYS B CA 1
ATOM 3162 C C . LYS B 1 88 ? 6.566 31.422 1.396 1 86.31 88 LYS B C 1
ATOM 3164 O O . LYS B 1 88 ? 7.457 30.609 1.648 1 86.31 88 LYS B O 1
ATOM 3169 N N . SER B 1 89 ? 6.086 31.656 0.211 1 88.81 89 SER B N 1
ATOM 3170 C CA . SER B 1 89 ? 6.535 30.844 -0.914 1 88.81 89 SER B CA 1
ATOM 3171 C C . SER B 1 89 ? 7.852 31.359 -1.48 1 88.81 89 SER B C 1
ATOM 3173 O O . SER B 1 89 ? 8.578 30.609 -2.145 1 88.81 89 SER B O 1
ATOM 3175 N N . LYS B 1 90 ? 8.133 32.625 -1.17 1 90.69 90 LYS B N 1
ATOM 3176 C CA . LYS B 1 90 ? 9.305 33.219 -1.792 1 90.69 90 LYS B CA 1
ATOM 3177 C C . LYS B 1 90 ? 10.477 33.281 -0.813 1 90.69 90 LYS B C 1
ATOM 3179 O O . LYS B 1 90 ? 10.273 33.312 0.403 1 90.69 90 LYS B O 1
ATOM 3184 N N . GLY B 1 91 ? 11.688 33.219 -1.378 1 93 91 GLY B N 1
ATOM 3185 C CA . GLY B 1 91 ? 12.875 33.469 -0.571 1 93 91 GLY B CA 1
ATOM 3186 C C . GLY B 1 91 ? 13.734 32.25 -0.368 1 93 91 GLY B C 1
ATOM 3187 O O . GLY B 1 91 ? 14.805 32.312 0.235 1 93 91 GLY B O 1
ATOM 3188 N N . ALA B 1 92 ? 13.297 31.188 -0.898 1 94.94 92 ALA B N 1
ATOM 3189 C CA . ALA B 1 92 ? 14.078 29.969 -0.701 1 94.94 92 ALA B CA 1
ATOM 3190 C C . ALA B 1 92 ? 15.297 29.938 -1.617 1 94.94 92 ALA B C 1
ATOM 3192 O O . ALA B 1 92 ? 15.203 30.266 -2.803 1 94.94 92 ALA B O 1
ATOM 3193 N N . VAL B 1 93 ? 16.469 29.703 -1.077 1 95.38 93 VAL B N 1
ATOM 3194 C CA . VAL B 1 93 ? 17.703 29.531 -1.835 1 95.38 93 VAL B CA 1
ATOM 3195 C C . VAL B 1 93 ? 18.344 28.188 -1.488 1 95.38 93 VAL B C 1
ATOM 3197 O O . VAL B 1 93 ? 18.531 27.875 -0.313 1 95.38 93 VAL B O 1
ATOM 3200 N N . PHE B 1 94 ? 18.641 27.516 -2.568 1 97 94 PHE B N 1
ATOM 3201 C CA . PHE B 1 94 ? 19.203 26.172 -2.365 1 97 94 PHE B CA 1
ATOM 3202 C C . PHE B 1 94 ? 20.656 26.125 -2.83 1 97 94 PHE B C 1
ATOM 3204 O O . PHE B 1 94 ? 21.031 26.812 -3.789 1 97 94 PHE B O 1
ATOM 3211 N N . SER B 1 95 ? 21.453 25.344 -2.104 1 95.69 95 SER B N 1
ATOM 3212 C CA . SER B 1 95 ? 22.828 25.047 -2.5 1 95.69 95 SER B CA 1
ATOM 3213 C C . SER B 1 95 ? 23.125 23.547 -2.396 1 95.69 95 SER B C 1
ATOM 3215 O O . SER B 1 95 ? 22.703 22.891 -1.438 1 95.69 95 SER B O 1
ATOM 3217 N N . TRP B 1 96 ? 23.719 23.047 -3.445 1 96.88 96 TRP B N 1
ATOM 3218 C CA . TRP B 1 96 ? 24.031 21.625 -3.508 1 96.88 96 TRP B CA 1
ATOM 3219 C C . TRP B 1 96 ? 25.531 21.391 -3.387 1 96.88 96 TRP B C 1
ATOM 3221 O O . TRP B 1 96 ? 26.328 22.125 -3.967 1 96.88 96 TRP B O 1
ATOM 3231 N N . THR B 1 97 ? 25.922 20.312 -2.537 1 94.5 97 THR B N 1
ATOM 3232 C CA . THR B 1 97 ? 27.312 19.891 -2.447 1 94.5 97 THR B CA 1
ATOM 3233 C C . THR B 1 97 ? 27.422 18.359 -2.518 1 94.5 97 THR B C 1
ATOM 3235 O O . THR B 1 97 ? 26.922 17.672 -1.634 1 94.5 97 THR B O 1
ATOM 3238 N N . PRO B 1 98 ? 28.156 17.719 -3.398 1 92.56 98 PRO B N 1
ATOM 3239 C CA . PRO B 1 98 ? 28.688 18.344 -4.617 1 92.56 98 PRO B CA 1
ATOM 3240 C C . PRO B 1 98 ? 27.594 18.625 -5.648 1 92.56 98 PRO B C 1
ATOM 3242 O O . PRO B 1 98 ? 26.531 17.984 -5.621 1 92.56 98 PRO B O 1
ATOM 3245 N N . SER B 1 99 ? 27.797 19.641 -6.543 1 88.31 99 SER B N 1
ATOM 3246 C CA . SER B 1 99 ? 26.859 19.922 -7.633 1 88.31 99 SER B CA 1
ATOM 3247 C C . SER B 1 99 ? 27.281 19.203 -8.914 1 88.31 99 SER B C 1
ATOM 3249 O O . SER B 1 99 ? 26.484 19.062 -9.844 1 88.31 99 SER B O 1
ATOM 3251 N N . GLY B 1 100 ? 28.469 18.75 -8.961 1 81.25 100 GLY B N 1
ATOM 3252 C CA . GLY B 1 100 ? 29 18.109 -10.156 1 81.25 100 GLY B CA 1
ATOM 3253 C C . GLY B 1 100 ? 28.984 19.016 -11.375 1 81.25 100 GLY B C 1
ATOM 3254 O O . GLY B 1 100 ? 28.891 18.531 -12.508 1 81.25 100 GLY B O 1
ATOM 3255 N N . GLY B 1 101 ? 28.938 20.281 -11.164 1 85.81 101 GLY B N 1
ATOM 3256 C CA . GLY B 1 101 ? 28.922 21.234 -12.266 1 85.81 101 GLY B CA 1
ATOM 3257 C C . GLY B 1 101 ? 27.547 21.391 -12.883 1 85.81 101 GLY B C 1
ATOM 3258 O O . GLY B 1 101 ? 27.391 22.078 -13.906 1 85.81 101 GLY B O 1
ATOM 3259 N N . LYS B 1 102 ? 26.594 20.734 -12.344 1 89.56 102 LYS B N 1
ATOM 3260 C CA . LYS B 1 102 ? 25.234 20.828 -12.867 1 89.56 102 LYS B CA 1
ATOM 3261 C C . LYS B 1 102 ? 24.453 21.922 -12.156 1 89.56 102 LYS B C 1
ATOM 3263 O O . LYS B 1 102 ? 24.75 22.266 -11.016 1 89.56 102 LYS B O 1
ATOM 3268 N N . GLU B 1 103 ? 23.547 22.469 -12.938 1 91.25 103 GLU B N 1
ATOM 3269 C CA . GLU B 1 103 ? 22.688 23.516 -12.375 1 91.25 103 GLU B CA 1
ATOM 3270 C C . GLU B 1 103 ? 21.359 22.922 -11.875 1 91.25 103 GLU B C 1
ATOM 3272 O O . GLU B 1 103 ? 20.641 22.281 -12.633 1 91.25 103 GLU B O 1
ATOM 3277 N N . ALA B 1 104 ? 21.094 23.219 -10.648 1 95.38 104 ALA B N 1
ATOM 3278 C CA . ALA B 1 104 ? 19.844 22.734 -10.055 1 95.38 104 ALA B CA 1
ATOM 3279 C C . ALA B 1 104 ? 18.656 23.594 -10.516 1 95.38 104 ALA B C 1
ATOM 3281 O O . ALA B 1 104 ? 18.812 24.781 -10.773 1 95.38 104 ALA B O 1
ATOM 3282 N N . ILE B 1 105 ? 17.547 22.922 -10.672 1 94.94 105 ILE B N 1
ATOM 3283 C CA . ILE B 1 105 ? 16.328 23.578 -11.102 1 94.94 105 ILE B CA 1
ATOM 3284 C C . ILE B 1 105 ? 15.352 23.688 -9.93 1 94.94 105 ILE B C 1
ATOM 3286 O O . ILE B 1 105 ? 15.094 22.688 -9.25 1 94.94 105 ILE B O 1
ATOM 3290 N N . GLN B 1 106 ? 14.875 24.906 -9.727 1 94.75 106 GLN B N 1
ATOM 3291 C CA . GLN B 1 106 ? 13.891 25.094 -8.672 1 94.75 106 GLN B CA 1
ATOM 3292 C C . GLN B 1 106 ? 12.469 25 -9.219 1 94.75 106 GLN B C 1
ATOM 3294 O O . GLN B 1 106 ? 12.141 25.656 -10.203 1 94.75 106 GLN B O 1
ATOM 3299 N N . LYS B 1 107 ? 11.656 24.172 -8.609 1 94.88 107 LYS B N 1
ATOM 3300 C CA . LYS B 1 107 ? 10.258 24.016 -9 1 94.88 107 LYS B CA 1
ATOM 3301 C C . LYS B 1 107 ? 9.383 25.078 -8.352 1 94.88 107 LYS B C 1
ATOM 3303 O O . LYS B 1 107 ? 9.758 25.672 -7.336 1 94.88 107 LYS B O 1
ATOM 3308 N N . PRO B 1 108 ? 8.242 25.344 -9.008 1 93.88 108 PRO B N 1
ATOM 3309 C CA . PRO B 1 108 ? 7.305 26.297 -8.391 1 93.88 108 PRO B CA 1
ATOM 3310 C C . PRO B 1 108 ? 6.793 25.812 -7.031 1 93.88 108 PRO B C 1
ATOM 3312 O O . PRO B 1 108 ? 6.695 24.609 -6.797 1 93.88 108 PRO B O 1
ATOM 3315 N N . PRO B 1 109 ? 6.562 26.828 -6.176 1 94.25 109 PRO B N 1
ATOM 3316 C CA . PRO B 1 109 ? 6.055 26.453 -4.855 1 94.25 109 PRO B CA 1
ATOM 3317 C C . PRO B 1 109 ? 4.68 25.797 -4.918 1 94.25 109 PRO B C 1
ATOM 3319 O O . PRO B 1 109 ? 3.873 26.125 -5.793 1 94.25 109 PRO B O 1
ATOM 3322 N N . GLU B 1 110 ? 4.531 24.844 -4.055 1 93.44 110 GLU B N 1
ATOM 3323 C CA . GLU B 1 110 ? 3.252 24.156 -3.922 1 93.44 110 GLU B CA 1
ATOM 3324 C C . GLU B 1 110 ? 2.684 24.312 -2.514 1 93.44 110 GLU B C 1
ATOM 3326 O O . GLU B 1 110 ? 3.438 24.453 -1.55 1 93.44 110 GLU B O 1
ATOM 3331 N N . ARG B 1 111 ? 1.385 24.297 -2.445 1 86.19 111 ARG B N 1
ATOM 3332 C CA . ARG B 1 111 ? 0.712 24.422 -1.155 1 86.19 111 ARG B CA 1
ATOM 3333 C C . ARG B 1 111 ? 0.102 23.078 -0.73 1 86.19 111 ARG B C 1
ATOM 3335 O O . ARG B 1 111 ? -0.451 22.359 -1.558 1 86.19 111 ARG B O 1
ATOM 3342 N N . ASP B 1 112 ? 0.35 22.828 0.579 1 78 112 ASP B N 1
ATOM 3343 C CA . ASP B 1 112 ? -0.226 21.594 1.072 1 78 112 ASP B CA 1
ATOM 3344 C C . ASP B 1 112 ? -1.604 21.828 1.685 1 78 112 ASP B C 1
ATOM 3346 O O . ASP B 1 112 ? -2.141 22.938 1.611 1 78 112 ASP B O 1
ATOM 3350 N N . SER B 1 113 ? -2.186 20.688 2.148 1 68.81 113 SER B N 1
ATOM 3351 C CA . SER B 1 113 ? -3.545 20.734 2.676 1 68.81 113 SER B CA 1
ATOM 3352 C C . SER B 1 113 ? -3.639 21.641 3.896 1 68.81 113 SER B C 1
ATOM 3354 O O . SER B 1 113 ? -4.715 22.141 4.223 1 68.81 113 SER B O 1
ATOM 3356 N N . CYS B 1 114 ? -2.512 21.875 4.555 1 67.06 114 CYS B N 1
ATOM 3357 C CA . CYS B 1 114 ? -2.484 22.734 5.734 1 67.06 114 CYS B CA 1
ATOM 3358 C C . CYS B 1 114 ? -2.256 24.203 5.344 1 67.06 114 CYS B C 1
ATOM 3360 O O . CYS B 1 114 ? -2.252 25.078 6.203 1 67.06 114 CYS B O 1
ATOM 3362 N N . GLY B 1 115 ? -2.066 24.391 4.059 1 72.12 115 GLY B N 1
ATOM 3363 C CA . GLY B 1 115 ? -1.851 25.75 3.58 1 72.12 115 GLY B CA 1
ATOM 3364 C C . GLY B 1 115 ? -0.394 26.172 3.623 1 72.12 115 GLY B C 1
ATOM 3365 O O . GLY B 1 115 ? -0.076 27.344 3.398 1 72.12 115 GLY B O 1
ATOM 3366 N N . CYS B 1 116 ? 0.438 25.234 4.023 1 81.44 116 CYS B N 1
ATOM 3367 C CA . CYS B 1 116 ? 1.865 25.531 4.066 1 81.44 116 CYS B CA 1
ATOM 3368 C C . CYS B 1 116 ? 2.494 25.406 2.686 1 81.44 116 CYS B C 1
ATOM 3370 O O . CYS B 1 116 ? 2.055 24.578 1.873 1 81.44 116 CYS B O 1
ATOM 3372 N N . TYR B 1 117 ? 3.471 26.172 2.494 1 87.44 117 TYR B N 1
ATOM 3373 C CA . TYR B 1 117 ? 4.148 26.125 1.203 1 87.44 117 TYR B CA 1
ATOM 3374 C C . TYR B 1 117 ? 5.34 25.172 1.244 1 87.44 117 TYR B C 1
ATOM 3376 O O . TYR B 1 117 ? 5.949 24.984 2.299 1 87.44 117 TYR B O 1
ATOM 3384 N N . SER B 1 118 ? 5.586 24.625 0.042 1 94.75 118 SER B N 1
ATOM 3385 C CA . SER B 1 118 ? 6.781 23.812 -0.16 1 94.75 118 SER B CA 1
ATOM 3386 C C . SER B 1 118 ? 7.504 24.203 -1.446 1 94.75 118 SER B C 1
ATOM 3388 O O . SER B 1 118 ? 6.863 24.531 -2.443 1 94.75 118 SER B O 1
ATOM 3390 N N . VAL B 1 119 ? 8.789 24.281 -1.375 1 96.5 119 VAL B N 1
ATOM 3391 C CA . VAL B 1 119 ? 9.625 24.594 -2.529 1 96.5 119 VAL B CA 1
ATOM 3392 C C . VAL B 1 119 ? 10.688 23.516 -2.707 1 96.5 119 VAL B C 1
ATOM 3394 O O . VAL B 1 119 ? 11.32 23.094 -1.736 1 96.5 119 VAL B O 1
ATOM 3397 N N . SER B 1 120 ? 10.828 23.125 -3.996 1 97.38 120 SER B N 1
ATOM 3398 C CA . SER B 1 120 ? 11.766 22.031 -4.25 1 97.38 120 SER B CA 1
ATOM 3399 C C . SER B 1 120 ? 12.867 22.469 -5.219 1 97.38 120 SER B C 1
ATOM 3401 O O . SER B 1 120 ? 12.625 23.297 -6.105 1 97.38 120 SER B O 1
ATOM 3403 N N . SER B 1 121 ? 14.047 22.016 -5.027 1 97.5 121 SER B N 1
ATOM 3404 C CA . SER B 1 121 ? 15.18 22.141 -5.934 1 97.5 121 SER B CA 1
ATOM 3405 C C . SER B 1 121 ? 15.609 20.781 -6.473 1 97.5 121 SER B C 1
ATOM 3407 O O . SER B 1 121 ? 15.828 19.844 -5.703 1 97.5 121 SER B O 1
ATOM 3409 N N . VAL B 1 122 ? 15.727 20.703 -7.809 1 96.94 122 VAL B N 1
ATOM 3410 C CA . VAL B 1 122 ? 16.047 19.438 -8.453 1 96.94 122 VAL B CA 1
ATOM 3411 C C . VAL B 1 122 ? 17.438 19.5 -9.062 1 96.94 122 VAL B C 1
ATOM 3413 O O . VAL B 1 122 ? 17.719 20.359 -9.906 1 96.94 122 VAL B O 1
ATOM 3416 N N . LEU B 1 123 ? 18.375 18.625 -8.609 1 95.81 123 LEU B N 1
ATOM 3417 C CA . LEU B 1 123 ? 19.719 18.516 -9.164 1 95.81 123 LEU B CA 1
ATOM 3418 C C . LEU B 1 123 ? 19.797 17.375 -10.18 1 95.81 123 LEU B C 1
ATOM 3420 O O . LEU B 1 123 ? 1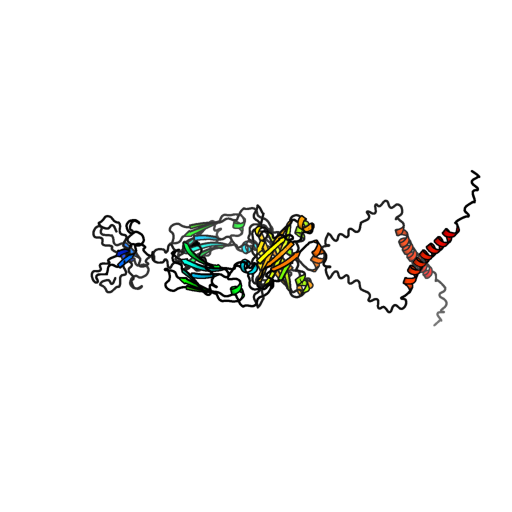9.734 16.203 -9.805 1 95.81 123 LEU B O 1
ATOM 3424 N N . PRO B 1 124 ? 20 17.719 -11.43 1 93.19 124 PRO B N 1
ATOM 3425 C CA . PRO B 1 124 ? 20.047 16.656 -12.445 1 93.19 124 PRO B CA 1
ATOM 3426 C C . PRO B 1 124 ? 21.438 16.016 -12.562 1 93.19 124 PRO B C 1
ATOM 3428 O O . PRO B 1 124 ? 22.391 16.5 -11.961 1 93.19 124 PRO B O 1
ATOM 3431 N N . GLY B 1 125 ? 21.484 14.844 -13.242 1 89.75 125 GLY B N 1
ATOM 3432 C CA . GLY B 1 125 ? 22.734 14.211 -13.625 1 89.75 125 GLY B CA 1
ATOM 3433 C C . GLY B 1 125 ? 23.453 13.57 -12.453 1 89.75 125 GLY B C 1
ATOM 3434 O O . GLY B 1 125 ? 24.672 13.672 -12.344 1 89.75 125 GLY B O 1
ATOM 3435 N N . CYS B 1 126 ? 22.719 12.953 -11.578 1 90.25 126 CYS B N 1
ATOM 3436 C CA . CYS B 1 126 ? 23.344 12.445 -10.359 1 90.25 126 CYS B CA 1
ATOM 3437 C C . CYS B 1 126 ? 23.5 10.93 -10.414 1 90.25 126 CYS B C 1
ATOM 3439 O O . CYS B 1 126 ? 23.875 10.305 -9.43 1 90.25 126 CYS B O 1
ATOM 3441 N N . ALA B 1 127 ? 23.344 10.297 -11.547 1 88.38 127 ALA B N 1
ATOM 3442 C CA . ALA B 1 127 ? 23.312 8.836 -11.625 1 88.38 127 ALA B CA 1
ATOM 3443 C C . ALA B 1 127 ? 24.672 8.242 -11.25 1 88.38 127 ALA B C 1
ATOM 3445 O O . ALA B 1 127 ? 24.75 7.414 -10.336 1 88.38 127 ALA B O 1
ATOM 3446 N N . GLU B 1 128 ? 25.75 8.617 -11.844 1 87.75 128 GLU B N 1
ATOM 3447 C CA . GLU B 1 128 ? 27.078 8.039 -11.648 1 87.75 128 GLU B CA 1
ATOM 3448 C C . GLU B 1 128 ? 27.609 8.336 -10.25 1 87.75 128 GLU B C 1
ATOM 3450 O O . GLU B 1 128 ? 28 7.426 -9.523 1 87.75 128 GLU B O 1
ATOM 3455 N N . PRO B 1 129 ? 27.531 9.555 -9.914 1 90.31 129 PRO B N 1
ATOM 3456 C CA . PRO B 1 129 ? 28.016 9.836 -8.57 1 90.31 129 PRO B CA 1
ATOM 3457 C C . PRO B 1 129 ? 27.203 9.141 -7.48 1 90.31 129 PRO B C 1
ATOM 3459 O O . PRO B 1 129 ? 27.75 8.734 -6.453 1 90.31 129 PRO B O 1
ATOM 3462 N N . TRP B 1 130 ? 25.938 9.039 -7.688 1 90.5 130 TRP B N 1
ATOM 3463 C CA . TRP B 1 130 ? 25.078 8.359 -6.719 1 90.5 130 TRP B CA 1
ATOM 3464 C C . TRP B 1 130 ? 25.469 6.887 -6.602 1 90.5 130 TRP B C 1
ATOM 3466 O O . TRP B 1 130 ? 25.625 6.367 -5.492 1 90.5 130 TRP B O 1
ATOM 3476 N N . ASN B 1 131 ? 25.625 6.242 -7.715 1 86.69 131 ASN B N 1
ATOM 3477 C CA . ASN B 1 131 ? 25.953 4.82 -7.734 1 86.69 131 ASN B CA 1
ATOM 3478 C C . ASN B 1 131 ? 27.328 4.551 -7.156 1 86.69 131 ASN B C 1
ATOM 3480 O O . ASN B 1 131 ? 27.594 3.459 -6.648 1 86.69 131 ASN B O 1
ATOM 3484 N N . SER B 1 132 ? 28.188 5.547 -7.199 1 87.31 132 SER B N 1
ATOM 3485 C CA . SER B 1 132 ? 29.531 5.391 -6.66 1 87.31 132 SER B CA 1
ATOM 3486 C C . SER B 1 132 ? 29.547 5.57 -5.148 1 87.31 132 SER B C 1
ATOM 3488 O O . SER B 1 132 ? 30.578 5.363 -4.504 1 87.31 132 SER B O 1
ATOM 3490 N N . GLY B 1 133 ? 28.438 6.047 -4.609 1 89.44 133 GLY B N 1
ATOM 3491 C CA . GLY B 1 133 ? 28.328 6.156 -3.164 1 89.44 133 GLY B CA 1
ATOM 3492 C C . GLY B 1 133 ? 28.703 7.535 -2.645 1 89.44 133 GLY B C 1
ATOM 3493 O O . GLY B 1 133 ? 29 7.695 -1.462 1 89.44 133 GLY B O 1
ATOM 3494 N N . LYS B 1 134 ? 28.641 8.422 -3.477 1 91.88 134 LYS B N 1
ATOM 3495 C CA . LYS B 1 134 ? 28.953 9.797 -3.072 1 91.88 134 LYS B CA 1
ATOM 3496 C C . LYS B 1 134 ? 27.859 10.352 -2.166 1 91.88 134 LYS B C 1
ATOM 3498 O O . LYS B 1 134 ? 26.672 10.07 -2.363 1 91.88 134 LYS B O 1
ATOM 3503 N N . THR B 1 135 ? 28.312 11.141 -1.209 1 95.25 135 THR B N 1
ATOM 3504 C CA . THR B 1 135 ? 27.375 11.797 -0.313 1 95.25 135 THR B CA 1
ATOM 3505 C C . THR B 1 135 ? 26.953 13.156 -0.875 1 95.25 135 THR B C 1
ATOM 3507 O O . THR B 1 135 ? 27.797 13.922 -1.345 1 95.25 135 THR B O 1
ATOM 3510 N N . PHE B 1 136 ? 25.656 13.383 -0.857 1 95.88 136 PHE B N 1
ATOM 3511 C CA . PHE B 1 136 ? 25.125 14.656 -1.331 1 95.88 136 PHE B CA 1
ATOM 3512 C C . PHE B 1 136 ? 24.516 15.453 -0.178 1 95.88 136 PHE B C 1
ATOM 3514 O O . PHE B 1 136 ? 23.875 14.883 0.705 1 95.88 136 PHE B O 1
ATOM 3521 N N . SER B 1 137 ? 24.797 16.719 -0.214 1 97.25 137 SER B N 1
ATOM 3522 C CA . SER B 1 137 ? 24.234 17.625 0.784 1 97.25 137 SER B CA 1
ATOM 3523 C C . SER B 1 137 ? 23.5 18.781 0.126 1 97.25 137 SER B C 1
ATOM 3525 O O . SER B 1 137 ? 23.938 19.312 -0.897 1 97.25 137 SER B O 1
ATOM 3527 N N . CYS B 1 138 ? 22.375 19.016 0.639 1 97.44 138 CYS B N 1
ATOM 3528 C CA . CYS B 1 138 ? 21.578 20.156 0.217 1 97.44 138 CYS B CA 1
ATOM 3529 C C . CYS B 1 138 ? 21.344 21.125 1.378 1 97.44 138 CYS B C 1
ATOM 3531 O O . CYS B 1 138 ? 20.938 20.703 2.463 1 97.44 138 CYS B O 1
ATOM 3533 N N . THR B 1 139 ? 21.703 22.359 1.175 1 97.44 139 THR B N 1
ATOM 3534 C CA . THR B 1 139 ? 21.484 23.406 2.162 1 97.44 139 THR B CA 1
ATOM 3535 C C . THR B 1 139 ? 20.484 24.422 1.651 1 97.44 139 THR B C 1
ATOM 3537 O O . THR B 1 139 ? 20.562 24.875 0.505 1 97.44 139 THR B O 1
ATOM 3540 N N . ALA B 1 140 ? 19.531 24.703 2.471 1 97.12 140 ALA B N 1
ATOM 3541 C CA . ALA B 1 140 ? 18.5 25.672 2.102 1 97.12 140 ALA B CA 1
ATOM 3542 C C . ALA B 1 140 ? 18.453 26.828 3.092 1 97.12 140 ALA B C 1
ATOM 3544 O O . ALA B 1 140 ? 18.625 26.625 4.297 1 97.12 140 ALA B O 1
ATOM 3545 N N . THR B 1 141 ? 18.312 28 2.535 1 95.75 141 THR B N 1
ATOM 3546 C CA . THR B 1 141 ? 18.094 29.188 3.342 1 95.75 141 THR B CA 1
ATOM 3547 C C . THR B 1 141 ? 16.734 29.812 3.035 1 95.75 141 THR B C 1
ATOM 3549 O O . THR B 1 141 ? 16.203 29.641 1.938 1 95.75 141 THR B O 1
ATOM 3552 N N . HIS B 1 142 ? 16.188 30.375 4.023 1 94.62 142 HIS B N 1
ATOM 3553 C CA . HIS B 1 142 ? 14.906 31.062 3.904 1 94.62 142 HIS B CA 1
ATOM 3554 C C . HIS B 1 142 ? 14.742 32.125 4.992 1 94.62 142 HIS B C 1
ATOM 3556 O O . HIS B 1 142 ? 15.242 31.953 6.105 1 94.62 142 HIS B O 1
ATOM 3562 N N . PRO B 1 143 ? 14.008 33.188 4.668 1 91.06 143 PRO B N 1
ATOM 3563 C CA . PRO B 1 143 ? 13.828 34.281 5.648 1 91.06 143 PRO B CA 1
ATOM 3564 C C . PRO B 1 143 ? 13.055 33.812 6.883 1 91.06 143 PRO B C 1
ATOM 3566 O O . PRO B 1 143 ? 13.148 34.438 7.938 1 91.06 143 PRO B O 1
ATOM 3569 N N . GLU B 1 144 ? 12.422 32.719 6.797 1 88 144 GLU B N 1
ATOM 3570 C CA . GLU B 1 144 ? 11.578 32.25 7.895 1 88 144 GLU B CA 1
ATOM 3571 C C . GLU B 1 144 ? 12.406 31.625 9.008 1 88 144 GLU B C 1
ATOM 3573 O O . GLU B 1 144 ? 11.922 31.453 10.125 1 88 144 GLU B O 1
ATOM 3578 N N . PHE B 1 145 ? 13.617 31.172 8.68 1 88.12 145 PHE B N 1
ATOM 3579 C CA . PHE B 1 145 ? 14.477 30.625 9.727 1 88.12 145 PHE B CA 1
ATOM 3580 C C . PHE B 1 145 ? 15.883 31.219 9.633 1 88.12 145 PHE B C 1
ATOM 3582 O O . PHE B 1 145 ? 16.344 31.562 8.539 1 88.12 145 PHE B O 1
ATOM 3589 N N . LYS B 1 146 ? 16.453 31.359 10.781 1 87.69 146 LYS B N 1
ATOM 3590 C CA . LYS B 1 146 ? 17.703 32.094 10.875 1 87.69 146 LYS B CA 1
ATOM 3591 C C . LYS B 1 146 ? 18.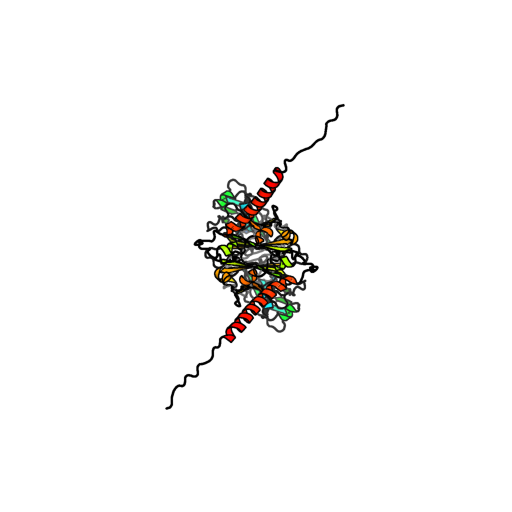875 31.25 10.359 1 87.69 146 LYS B C 1
ATOM 3593 O O . LYS B 1 146 ? 19.719 31.734 9.602 1 87.69 146 LYS B O 1
ATOM 3598 N N . GLU B 1 147 ? 18.906 30.016 10.797 1 93 147 GLU B N 1
ATOM 3599 C CA . GLU B 1 147 ? 20.016 29.156 10.414 1 93 147 GLU B CA 1
ATOM 3600 C C . GLU B 1 147 ? 19.656 28.281 9.219 1 93 147 GLU B C 1
ATOM 3602 O O . GLU B 1 147 ? 18.531 27.766 9.133 1 93 147 GLU B O 1
ATOM 3607 N N . PRO B 1 148 ? 20.641 28.297 8.336 1 95.69 148 PRO B N 1
ATOM 3608 C CA . PRO B 1 148 ? 20.391 27.422 7.191 1 95.69 148 PRO B CA 1
ATOM 3609 C C . PRO B 1 148 ? 20.172 25.969 7.605 1 95.69 148 PRO B C 1
ATOM 3611 O O . PRO B 1 148 ? 20.75 25.5 8.594 1 95.69 148 PRO B O 1
ATOM 3614 N N . LYS B 1 149 ? 19.266 25.328 6.91 1 96.62 149 LYS B N 1
ATOM 3615 C CA . LYS B 1 149 ? 19.016 23.922 7.141 1 96.62 149 LYS B CA 1
ATOM 3616 C C . LYS B 1 149 ? 19.734 23.047 6.113 1 96.62 149 LYS B C 1
ATOM 3618 O O . LYS B 1 149 ? 19.75 23.375 4.922 1 96.62 149 LYS B O 1
ATOM 3623 N N . THR B 1 150 ? 20.375 21.969 6.613 1 96.75 150 THR B N 1
ATOM 3624 C CA . THR B 1 150 ? 21.141 21.094 5.727 1 96.75 150 THR B CA 1
ATOM 3625 C C . THR B 1 150 ? 20.672 19.641 5.859 1 96.75 150 THR B C 1
ATOM 3627 O O . THR B 1 150 ? 20.422 19.172 6.965 1 96.75 150 THR B O 1
ATOM 3630 N N . ALA B 1 151 ? 20.422 19.047 4.777 1 97.31 151 ALA B N 1
ATOM 3631 C CA . ALA B 1 151 ? 20.125 17.625 4.719 1 97.31 151 ALA B CA 1
ATOM 3632 C C . ALA B 1 151 ? 21.172 16.875 3.896 1 97.31 151 ALA B C 1
ATOM 3634 O O . ALA B 1 151 ? 21.719 17.406 2.934 1 97.31 151 ALA B O 1
ATOM 3635 N N . THR B 1 152 ? 21.484 15.695 4.375 1 96.5 152 THR B N 1
ATOM 3636 C CA . THR B 1 152 ? 22.469 14.867 3.695 1 96.5 152 THR B CA 1
ATOM 3637 C C . THR B 1 152 ? 21.906 13.492 3.373 1 96.5 152 THR B C 1
ATOM 3639 O O . THR B 1 152 ? 21.094 12.953 4.137 1 96.5 152 THR B O 1
ATOM 3642 N N . ILE B 1 153 ? 22.344 13.016 2.178 1 95.75 153 ILE B N 1
ATOM 3643 C CA . ILE B 1 153 ? 21.875 11.695 1.775 1 95.75 153 ILE B CA 1
ATOM 3644 C C . ILE B 1 153 ? 22.984 10.945 1.051 1 95.75 153 ILE B C 1
ATOM 3646 O O . ILE B 1 153 ? 23.859 11.562 0.438 1 95.75 153 ILE B O 1
ATOM 3650 N N . ARG B 1 154 ? 22.984 9.719 1.233 1 92.94 154 ARG B N 1
ATOM 3651 C CA . ARG B 1 154 ? 23.906 8.812 0.551 1 92.94 154 ARG B CA 1
ATOM 3652 C C . ARG B 1 154 ? 23.25 7.469 0.271 1 92.94 154 ARG B C 1
ATOM 3654 O O . ARG B 1 154 ? 22.328 7.062 0.979 1 92.94 154 ARG B O 1
ATOM 3661 N N . LYS B 1 155 ? 23.703 6.883 -0.826 1 89.56 155 LYS B N 1
ATOM 3662 C CA . LYS B 1 155 ? 23.203 5.547 -1.143 1 89.56 155 LYS B CA 1
ATOM 3663 C C . LYS B 1 155 ? 23.484 4.566 -0.01 1 89.56 155 LYS B C 1
ATOM 3665 O O . LYS B 1 155 ? 24.578 4.59 0.58 1 89.56 155 LYS B O 1
ATOM 3670 N N . ASP B 1 156 ? 22.438 3.781 0.274 1 82.75 156 ASP B N 1
ATOM 3671 C CA . ASP B 1 156 ? 22.609 2.787 1.33 1 82.75 156 ASP B CA 1
ATOM 3672 C C . ASP B 1 156 ? 23.688 1.775 0.97 1 82.75 156 ASP B C 1
ATOM 3674 O O . ASP B 1 156 ? 23.75 1.295 -0.163 1 82.75 156 ASP B O 1
ATOM 3678 N N . SER B 1 157 ? 24.656 1.613 1.839 1 78.25 157 SER B N 1
ATOM 3679 C CA . SER B 1 157 ? 25.766 0.691 1.614 1 78.25 157 SER B CA 1
ATOM 3680 C C . SER B 1 157 ? 25.453 -0.692 2.18 1 78.25 157 SER B C 1
ATOM 3682 O O . SER B 1 157 ? 26.328 -1.559 2.227 1 78.25 157 SER B O 1
ATOM 3684 N N . GLY B 1 158 ? 24.266 -0.906 2.51 1 79.12 158 GLY B N 1
ATOM 3685 C CA . GLY B 1 158 ? 23.969 -2.207 3.086 1 79.12 158 GLY B CA 1
ATOM 3686 C C . GLY B 1 158 ? 24.031 -3.336 2.076 1 79.12 158 GLY B C 1
ATOM 3687 O O . GLY B 1 158 ? 24.375 -3.115 0.91 1 79.12 158 GLY B O 1
ATOM 3688 N N . ASN B 1 159 ? 23.844 -4.562 2.545 1 87.06 159 ASN B N 1
ATOM 3689 C CA . ASN B 1 159 ? 23.844 -5.746 1.693 1 87.06 159 ASN B CA 1
ATOM 3690 C C . ASN B 1 159 ? 22.719 -5.672 0.65 1 87.06 159 ASN B C 1
ATOM 3692 O O . ASN B 1 159 ? 21.625 -5.211 0.945 1 87.06 159 ASN B O 1
ATOM 3696 N N . THR B 1 160 ? 23.172 -5.887 -0.546 1 92.25 160 THR B N 1
ATOM 3697 C CA . THR B 1 160 ? 22.203 -5.938 -1.626 1 92.25 160 THR B CA 1
ATOM 3698 C C . THR B 1 160 ? 21.938 -7.379 -2.051 1 92.25 160 THR B C 1
ATOM 3700 O O . THR B 1 160 ? 22.844 -8.211 -2.041 1 92.25 160 THR B O 1
ATOM 3703 N N . PHE B 1 161 ? 20.672 -7.648 -2.291 1 95.25 161 PHE B N 1
ATOM 3704 C CA . PHE B 1 161 ? 20.266 -8.961 -2.77 1 95.25 161 PHE B CA 1
ATOM 3705 C C . PHE B 1 161 ? 19.469 -8.836 -4.062 1 95.25 161 PHE B C 1
ATOM 3707 O O . PHE B 1 161 ? 18.516 -8.062 -4.141 1 95.25 161 PHE B O 1
ATOM 3714 N N . ARG B 1 162 ? 19.891 -9.641 -5.016 1 95.88 162 ARG B N 1
ATOM 3715 C CA . ARG B 1 162 ? 19.188 -9.625 -6.297 1 95.88 162 ARG B CA 1
ATOM 3716 C C . ARG B 1 162 ? 17.828 -10.312 -6.188 1 95.88 162 ARG B C 1
ATOM 3718 O O . ARG B 1 162 ? 17.688 -11.289 -5.449 1 95.88 162 ARG B O 1
ATOM 3725 N N . PRO B 1 163 ? 16.906 -9.828 -6.938 1 97.31 163 PRO B N 1
ATOM 3726 C CA . PRO B 1 163 ? 15.57 -10.43 -6.863 1 97.31 163 PRO B CA 1
ATOM 3727 C C . PRO B 1 163 ? 15.5 -11.781 -7.57 1 97.31 163 PRO B C 1
ATOM 3729 O O . PRO B 1 163 ? 16.156 -11.984 -8.594 1 97.31 163 PRO B O 1
ATOM 3732 N N . GLN B 1 164 ? 14.742 -12.648 -6.922 1 96.38 164 GLN B N 1
ATOM 3733 C CA . GLN B 1 164 ? 14.266 -13.852 -7.594 1 96.38 164 GLN B CA 1
ATOM 3734 C C . GLN B 1 164 ? 12.93 -13.602 -8.289 1 96.38 164 GLN B C 1
ATOM 3736 O O . GLN B 1 164 ? 11.969 -13.18 -7.652 1 96.38 164 GLN B O 1
ATOM 3741 N N . VAL B 1 165 ? 12.938 -13.844 -9.594 1 97.5 165 VAL B N 1
ATOM 3742 C CA . VAL B 1 165 ? 11.727 -13.562 -10.352 1 97.5 165 VAL B CA 1
ATOM 3743 C C . VAL B 1 165 ? 11.047 -14.875 -10.742 1 97.5 165 VAL B C 1
ATOM 3745 O O . VAL B 1 165 ? 11.68 -15.758 -11.32 1 97.5 165 VAL B O 1
ATOM 3748 N N . HIS B 1 166 ? 9.773 -14.984 -10.375 1 96.56 166 HIS B N 1
ATOM 3749 C CA . HIS B 1 166 ? 8.977 -16.156 -10.719 1 96.56 166 HIS B CA 1
ATOM 3750 C C . HIS B 1 166 ? 7.711 -15.766 -11.477 1 96.56 166 HIS B C 1
ATOM 3752 O O . HIS B 1 166 ? 6.914 -14.961 -10.992 1 96.56 166 HIS B O 1
ATOM 3758 N N . LEU B 1 167 ? 7.625 -16.281 -12.625 1 96.5 167 LEU B N 1
ATOM 3759 C CA . LEU B 1 167 ? 6.414 -16.094 -13.414 1 96.5 167 LEU B CA 1
ATOM 3760 C C . LEU B 1 167 ? 5.512 -17.312 -13.344 1 96.5 167 LEU B C 1
ATOM 3762 O O . LEU B 1 167 ? 5.852 -18.375 -13.867 1 96.5 167 LEU B O 1
ATOM 3766 N N . LEU B 1 168 ? 4.352 -17.156 -12.711 1 94.88 168 LEU B N 1
ATOM 3767 C CA . LEU B 1 168 ? 3.445 -18.266 -12.438 1 94.88 168 LEU B CA 1
ATOM 3768 C C . LEU B 1 168 ? 2.387 -18.391 -13.523 1 94.88 168 LEU B C 1
ATOM 3770 O O . LEU B 1 168 ? 1.835 -17.391 -13.977 1 94.88 168 LEU B O 1
ATOM 3774 N N . PRO B 1 169 ? 2.133 -19.609 -13.93 1 92.38 169 PRO B N 1
ATOM 3775 C CA . PRO B 1 169 ? 1.124 -19.844 -14.969 1 92.38 169 PRO B CA 1
ATOM 3776 C C . PRO B 1 169 ? -0.291 -19.516 -14.5 1 92.38 169 PRO B C 1
ATOM 3778 O O . PRO B 1 169 ? -0.527 -19.359 -13.297 1 92.38 169 PRO B O 1
ATOM 3781 N N . PRO B 1 170 ? -1.179 -19.328 -15.453 1 94 170 PRO B N 1
ATOM 3782 C CA . PRO B 1 170 ? -2.562 -19.016 -15.086 1 94 170 PRO B CA 1
ATOM 3783 C C . PRO B 1 170 ? -3.223 -20.141 -14.289 1 94 170 PRO B C 1
ATOM 3785 O O . PRO B 1 170 ? -2.883 -21.312 -14.469 1 94 170 PRO B O 1
ATOM 3788 N N . PRO B 1 171 ? -4.141 -19.719 -13.383 1 92.25 171 PRO B N 1
ATOM 3789 C CA . PRO B 1 171 ? -4.91 -20.75 -12.68 1 92.25 171 PRO B CA 1
ATOM 3790 C C . PRO B 1 171 ? -5.738 -21.609 -13.625 1 92.25 171 PRO B C 1
ATOM 3792 O O . PRO B 1 171 ? -6.266 -21.125 -14.625 1 92.25 171 PRO B O 1
ATOM 3795 N N . SER B 1 172 ? -5.844 -22.859 -13.25 1 89.12 172 SER B N 1
ATOM 3796 C CA . SER B 1 172 ? -6.586 -23.797 -14.078 1 89.12 172 SER B CA 1
ATOM 3797 C C . SER B 1 172 ? -8.047 -23.406 -14.203 1 89.12 172 SER B C 1
ATOM 3799 O O . SER B 1 172 ? -8.672 -23.609 -15.25 1 89.12 172 SER B O 1
ATOM 3801 N N . GLU B 1 173 ? -8.562 -22.844 -13.148 1 91.25 173 GLU B N 1
ATOM 3802 C CA . GLU B 1 173 ? -9.961 -22.422 -13.141 1 91.25 173 GLU B CA 1
ATOM 3803 C C . GLU B 1 173 ? -10.227 -21.375 -14.211 1 91.25 173 GLU B C 1
ATOM 3805 O O . GLU B 1 173 ? -11.273 -21.391 -14.859 1 91.25 173 GLU B O 1
ATOM 3810 N N . GLU B 1 174 ? -9.328 -20.547 -14.414 1 93.38 174 GLU B N 1
ATOM 3811 C CA . GLU B 1 174 ? -9.5 -19.5 -15.422 1 93.38 174 GLU B CA 1
ATOM 3812 C C . GLU B 1 174 ? -9.289 -20.047 -16.828 1 93.38 174 GLU B C 1
ATOM 3814 O O . GLU B 1 174 ? -9.93 -19.594 -17.781 1 93.38 174 GLU B O 1
ATOM 3819 N N . LEU B 1 175 ? -8.359 -20.953 -16.922 1 90.94 175 LEU B N 1
ATOM 3820 C CA . LEU B 1 175 ? -8.141 -21.594 -18.203 1 90.94 175 LEU B CA 1
ATOM 3821 C C . LEU B 1 175 ? -9.406 -22.297 -18.688 1 90.94 175 LEU B C 1
ATOM 3823 O O . LEU B 1 175 ? -9.734 -22.281 -19.875 1 90.94 175 LEU B O 1
ATOM 3827 N N . ALA B 1 176 ? -10.07 -22.859 -17.766 1 90.88 176 ALA B N 1
ATOM 3828 C CA . ALA B 1 176 ? -11.305 -23.594 -18.062 1 90.88 176 ALA B CA 1
ATOM 3829 C C . ALA B 1 176 ? -12.398 -22.656 -18.531 1 90.88 176 ALA B C 1
ATOM 3831 O O . ALA B 1 176 ? -13.203 -23.016 -19.406 1 90.88 176 ALA B O 1
ATOM 3832 N N . LEU B 1 177 ? -12.438 -21.469 -17.984 1 91.81 177 LEU B N 1
ATOM 3833 C CA . LEU B 1 177 ? -13.453 -20.5 -18.344 1 91.81 177 LEU B CA 1
ATOM 3834 C C . LEU B 1 177 ? -13.18 -19.922 -19.734 1 91.81 177 LEU B C 1
ATOM 3836 O O . LEU B 1 177 ? -14.078 -19.391 -20.391 1 91.81 177 LEU B O 1
ATOM 3840 N N . ASN B 1 178 ? -11.984 -19.906 -20.219 1 89.5 178 ASN B N 1
ATOM 3841 C CA . ASN B 1 178 ? -11.547 -19.594 -21.578 1 89.5 178 ASN B CA 1
ATOM 3842 C C . ASN B 1 178 ? -11.859 -18.141 -21.938 1 89.5 178 ASN B C 1
ATOM 3844 O O . ASN B 1 178 ? -12.242 -17.844 -23.078 1 89.5 178 ASN B O 1
ATOM 3848 N N . GLU B 1 179 ? -11.844 -17.234 -21 1 93.62 179 GLU B N 1
ATOM 3849 C CA . GLU B 1 179 ? -12.055 -15.82 -21.25 1 93.62 179 GLU B CA 1
ATOM 3850 C C . GLU B 1 179 ? -10.773 -15.023 -21.031 1 93.62 179 GLU B C 1
ATOM 3852 O O . GLU B 1 179 ? -10.031 -14.758 -21.984 1 93.62 179 GLU B O 1
ATOM 3857 N N . LEU B 1 180 ? -10.453 -14.766 -19.781 1 94.69 180 LEU B N 1
ATOM 3858 C CA . LEU B 1 180 ? -9.203 -14.117 -19.391 1 94.69 180 LEU B CA 1
ATOM 3859 C C . LEU B 1 180 ? -8.422 -14.984 -18.422 1 94.69 180 LEU B C 1
ATOM 3861 O O . LEU B 1 180 ? -9.008 -15.742 -17.641 1 94.69 180 LEU B O 1
ATOM 3865 N N . VAL B 1 181 ? -7.16 -14.898 -18.625 1 95 181 VAL B N 1
ATOM 3866 C CA . VAL B 1 181 ? -6.316 -15.648 -17.688 1 95 181 VAL B CA 1
ATOM 3867 C C . VAL B 1 181 ? -5.332 -14.703 -17.016 1 95 181 VAL B C 1
ATOM 3869 O O . VAL B 1 181 ? -4.891 -13.719 -17.609 1 95 181 VAL B O 1
ATOM 3872 N N . SER B 1 182 ? -5.008 -15.031 -15.773 1 96.56 182 SER B N 1
ATOM 3873 C CA . SER B 1 182 ? -4.121 -14.195 -14.969 1 96.56 182 SER B CA 1
ATOM 3874 C C . SER B 1 182 ? -2.715 -14.789 -14.906 1 96.56 182 SER B C 1
ATOM 3876 O O . SER B 1 182 ? -2.539 -15.961 -14.562 1 96.56 182 SER B O 1
ATOM 3878 N N . LEU B 1 183 ? -1.739 -13.953 -15.289 1 96.69 183 LEU B N 1
ATOM 3879 C CA . LEU B 1 183 ? -0.33 -14.281 -15.102 1 96.69 183 LEU B CA 1
ATOM 3880 C C . LEU B 1 183 ? 0.246 -13.523 -13.906 1 96.69 183 LEU B C 1
ATOM 3882 O O . LEU B 1 183 ? 0.099 -12.305 -13.805 1 96.69 183 LEU B O 1
ATOM 3886 N N . THR B 1 184 ? 0.857 -14.266 -13.008 1 97.88 184 THR B N 1
ATOM 3887 C CA . THR B 1 184 ? 1.363 -13.664 -11.781 1 97.88 184 THR B CA 1
ATOM 3888 C C . THR B 1 184 ? 2.889 -13.656 -11.766 1 97.88 184 THR B C 1
ATOM 3890 O O . THR B 1 184 ? 3.518 -14.703 -11.969 1 97.88 184 THR B O 1
ATOM 3893 N N . CYS B 1 185 ? 3.445 -12.492 -11.609 1 98.38 185 CYS B N 1
ATOM 3894 C CA . CYS B 1 185 ? 4.887 -12.32 -11.445 1 98.38 185 CYS B CA 1
ATOM 3895 C C . CYS B 1 185 ? 5.242 -12.078 -9.984 1 98.38 185 CYS B C 1
ATOM 3897 O O . CYS B 1 185 ? 4.879 -11.055 -9.414 1 98.38 185 CYS B O 1
ATOM 3899 N N . LEU B 1 186 ? 5.867 -13.031 -9.375 1 98.44 186 LEU B N 1
ATOM 3900 C CA . LEU B 1 186 ? 6.328 -12.93 -7.992 1 98.44 186 LEU B CA 1
ATOM 3901 C C . LEU B 1 186 ? 7.809 -12.578 -7.941 1 98.44 186 LEU B C 1
ATOM 3903 O O . LEU B 1 186 ? 8.648 -13.32 -8.453 1 98.44 186 LEU B O 1
ATOM 3907 N N . VAL B 1 187 ? 8.117 -11.391 -7.371 1 98.38 187 VAL B N 1
ATOM 3908 C CA . VAL B 1 187 ? 9.484 -10.914 -7.191 1 98.38 187 VAL B CA 1
ATOM 3909 C C . VAL B 1 187 ? 9.867 -10.984 -5.715 1 98.38 187 VAL B C 1
ATOM 3911 O O . VAL B 1 187 ? 9.258 -10.305 -4.879 1 98.38 187 VAL B O 1
ATOM 3914 N N . ARG B 1 188 ? 10.922 -11.758 -5.422 1 96.62 188 ARG B N 1
ATOM 3915 C CA . ARG B 1 188 ? 11.195 -11.969 -4.004 1 96.62 188 ARG B CA 1
ATOM 3916 C C . ARG B 1 188 ? 12.688 -11.867 -3.713 1 96.62 188 ARG B C 1
ATOM 3918 O O . ARG B 1 188 ? 13.508 -11.883 -4.633 1 96.62 188 ARG B O 1
ATOM 3925 N N . GLY B 1 189 ? 12.961 -11.656 -2.439 1 95.81 189 GLY B N 1
ATOM 3926 C CA . GLY B 1 189 ? 14.297 -11.836 -1.883 1 95.81 189 GLY B CA 1
ATOM 3927 C C . GLY B 1 189 ? 15.25 -10.711 -2.246 1 95.81 189 GLY B C 1
ATOM 3928 O O . GLY B 1 189 ? 16.453 -10.922 -2.326 1 95.81 189 GLY B O 1
ATOM 3929 N N . PHE B 1 190 ? 14.734 -9.617 -2.523 1 96.75 190 PHE B N 1
ATOM 3930 C CA . PHE B 1 190 ? 15.625 -8.547 -2.965 1 96.75 190 PHE B CA 1
ATOM 3931 C C . PHE B 1 190 ? 15.797 -7.5 -1.872 1 96.75 190 PHE B C 1
ATOM 3933 O O . PHE B 1 190 ? 14.977 -7.41 -0.958 1 96.75 190 PHE B O 1
ATOM 3940 N N . SER B 1 191 ? 16.844 -6.77 -2.006 1 95.25 191 SER B N 1
ATOM 3941 C CA . SER B 1 191 ? 17.219 -5.625 -1.174 1 95.25 191 SER B CA 1
ATOM 3942 C C . SER B 1 191 ? 18.188 -4.703 -1.895 1 95.25 191 SER B C 1
ATOM 3944 O O . SER B 1 191 ? 19.156 -5.168 -2.506 1 95.25 191 SER B O 1
ATOM 3946 N N . PRO B 1 192 ? 17.938 -3.455 -1.805 1 93.06 192 PRO B N 1
ATOM 3947 C CA . PRO B 1 192 ? 16.953 -2.637 -1.092 1 93.06 192 PRO B CA 1
ATOM 3948 C C . PRO B 1 192 ? 15.539 -2.777 -1.662 1 93.06 192 PRO B C 1
ATOM 3950 O O . PRO B 1 192 ? 15.312 -3.604 -2.547 1 93.06 192 PRO B O 1
ATOM 3953 N N . GLU B 1 193 ? 14.547 -1.999 -1.155 1 94.38 193 GLU B N 1
ATOM 3954 C CA . GLU B 1 193 ? 13.125 -2.264 -1.35 1 94.38 193 GLU B CA 1
ATOM 3955 C C . GLU B 1 193 ? 12.648 -1.769 -2.713 1 94.38 193 GLU B C 1
ATOM 3957 O O . GLU B 1 193 ? 11.672 -2.281 -3.26 1 94.38 193 GLU B O 1
ATOM 3962 N N . ASP B 1 194 ? 13.375 -0.853 -3.312 1 93.88 194 ASP B N 1
ATOM 3963 C CA . ASP B 1 194 ? 12.898 -0.296 -4.574 1 93.88 194 ASP B CA 1
ATOM 3964 C C . ASP B 1 194 ? 13.031 -1.312 -5.707 1 93.88 194 ASP B C 1
ATOM 3966 O O . ASP B 1 194 ? 14.109 -1.861 -5.934 1 93.88 194 ASP B O 1
ATOM 3970 N N . VAL B 1 195 ? 11.93 -1.539 -6.426 1 96.88 195 VAL B N 1
ATOM 3971 C CA . VAL B 1 195 ? 11.922 -2.496 -7.527 1 96.88 195 VAL B CA 1
ATOM 3972 C C . VAL B 1 195 ? 11 -2.002 -8.633 1 96.88 195 VAL B C 1
ATOM 3974 O O . VAL B 1 195 ? 10.023 -1.292 -8.367 1 96.88 195 VAL B O 1
ATOM 3977 N N . LEU B 1 196 ? 11.406 -2.252 -9.844 1 96.31 196 LEU B N 1
ATOM 3978 C CA . LEU B 1 196 ? 10.57 -1.926 -11 1 96.31 196 LEU B CA 1
ATOM 3979 C C . LEU B 1 196 ? 10.062 -3.193 -11.672 1 96.31 196 LEU B C 1
ATOM 3981 O O . LEU B 1 196 ? 10.828 -4.125 -11.922 1 96.31 196 LEU B O 1
ATOM 3985 N N . VAL B 1 197 ? 8.758 -3.193 -11.906 1 97.62 197 VAL B N 1
ATOM 3986 C CA . VAL B 1 197 ? 8.164 -4.34 -12.586 1 97.62 197 VAL B CA 1
ATOM 3987 C C . VAL B 1 197 ? 7.438 -3.875 -13.844 1 97.62 197 VAL B C 1
ATOM 3989 O O . VAL B 1 197 ? 6.637 -2.938 -13.797 1 97.62 197 VAL B O 1
ATOM 3992 N N . ARG B 1 198 ? 7.777 -4.5 -14.977 1 96.69 198 ARG B N 1
ATOM 3993 C CA . ARG B 1 198 ? 7.141 -4.23 -16.266 1 96.69 198 ARG B CA 1
ATOM 3994 C C . ARG B 1 198 ? 6.75 -5.527 -16.953 1 96.69 198 ARG B C 1
ATOM 3996 O O . ARG B 1 198 ? 7.359 -6.574 -16.719 1 96.69 198 ARG B O 1
ATOM 4003 N N . TRP B 1 199 ? 5.727 -5.41 -17.781 1 97.81 199 TRP B N 1
ATOM 4004 C CA . TRP B 1 199 ? 5.27 -6.578 -18.531 1 97.81 199 TRP B CA 1
ATOM 4005 C C . TRP B 1 199 ? 5.484 -6.379 -20.016 1 97.81 199 TRP B C 1
ATOM 4007 O O . TRP B 1 199 ? 5.273 -5.285 -20.547 1 97.81 199 TRP B O 1
ATOM 4017 N N . LEU B 1 200 ? 5.879 -7.52 -20.609 1 97.25 200 LEU B N 1
ATOM 4018 C CA . LEU B 1 200 ? 6.047 -7.535 -22.062 1 97.25 200 LEU B CA 1
ATOM 4019 C C . LEU B 1 200 ? 5.156 -8.594 -22.703 1 97.25 200 LEU B C 1
ATOM 4021 O O . LEU B 1 200 ? 4.992 -9.688 -22.156 1 97.25 200 LEU B O 1
ATOM 4025 N N . GLN B 1 201 ? 4.539 -8.242 -23.766 1 95.56 201 GLN B N 1
ATOM 4026 C CA . GLN B 1 201 ? 3.908 -9.18 -24.688 1 95.56 201 GLN B CA 1
ATOM 4027 C C . GLN B 1 201 ? 4.719 -9.328 -25.984 1 95.56 201 GLN B C 1
ATOM 4029 O O . GLN B 1 201 ? 4.777 -8.398 -26.781 1 95.56 201 GLN B O 1
ATOM 4034 N N . GLY B 1 202 ? 5.262 -10.523 -26.062 1 91.5 202 GLY B N 1
ATOM 4035 C CA . GLY B 1 202 ? 6.289 -10.586 -27.094 1 91.5 202 GLY B CA 1
ATOM 4036 C C . GLY B 1 202 ? 7.449 -9.641 -26.844 1 91.5 202 GLY B C 1
ATOM 4037 O O . GLY B 1 202 ? 8.109 -9.727 -25.812 1 91.5 202 GLY B O 1
ATOM 4038 N N . SER B 1 203 ? 7.672 -8.789 -27.719 1 91.19 203 SER B N 1
ATOM 4039 C CA . SER B 1 203 ? 8.742 -7.816 -27.547 1 91.19 203 SER B CA 1
ATOM 4040 C C . SER B 1 203 ? 8.188 -6.438 -27.219 1 91.19 203 SER B C 1
ATOM 4042 O O . SER B 1 203 ? 8.953 -5.492 -27 1 91.19 203 SER B O 1
ATOM 4044 N N . GLN B 1 204 ? 6.961 -6.449 -27.047 1 94.88 204 GLN B N 1
ATOM 4045 C CA . GLN B 1 204 ? 6.32 -5.16 -26.812 1 94.88 204 GLN B CA 1
ATOM 4046 C C . GLN B 1 204 ? 6.039 -4.949 -25.328 1 94.88 204 GLN B C 1
ATOM 4048 O O . GLN B 1 204 ? 5.426 -5.801 -24.688 1 94.88 204 GLN B O 1
ATOM 4053 N N . GLU B 1 205 ? 6.434 -3.793 -24.875 1 95.75 205 GLU B 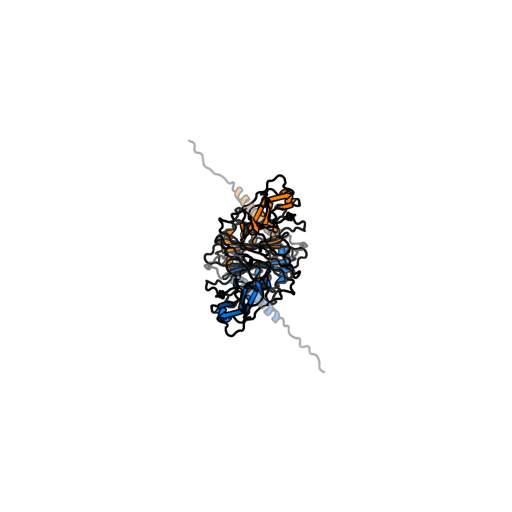N 1
ATOM 4054 C CA . GLU B 1 205 ? 6.133 -3.43 -23.5 1 95.75 205 GLU B CA 1
ATOM 4055 C C . GLU B 1 205 ? 4.676 -3 -23.344 1 95.75 205 GLU B C 1
ATOM 4057 O O . GLU B 1 205 ? 4.172 -2.211 -24.141 1 95.75 205 GLU B O 1
ATOM 4062 N N . LEU B 1 206 ? 4.086 -3.543 -22.328 1 96.81 206 LEU B N 1
ATOM 4063 C CA . LEU B 1 206 ? 2.689 -3.209 -22.062 1 96.81 206 LEU B CA 1
ATOM 4064 C C . LEU B 1 206 ? 2.584 -1.977 -21.172 1 96.81 206 LEU B C 1
ATOM 4066 O O . LEU B 1 206 ? 3.451 -1.74 -20.328 1 96.81 206 LEU B O 1
ATOM 4070 N N . SER B 1 207 ? 1.544 -1.251 -21.406 1 95.81 207 SER B N 1
ATOM 4071 C CA . SER B 1 207 ? 1.316 -0.06 -20.594 1 95.81 207 SER B CA 1
ATOM 4072 C C . SER B 1 207 ? 1.045 -0.426 -19.141 1 95.81 207 SER B C 1
ATOM 4074 O O . SER B 1 207 ? 0.468 -1.478 -18.844 1 95.81 207 SER B O 1
ATOM 4076 N N . ARG B 1 208 ? 1.345 0.533 -18.25 1 93.94 208 ARG B N 1
ATOM 4077 C CA . ARG B 1 208 ? 1.231 0.297 -16.812 1 93.94 208 ARG B CA 1
ATOM 4078 C C . ARG B 1 208 ? -0.225 0.117 -16.406 1 93.94 208 ARG B C 1
ATOM 4080 O O . ARG B 1 208 ? -0.513 -0.475 -15.367 1 93.94 208 ARG B O 1
ATOM 4087 N N . GLU B 1 209 ? -1.122 0.587 -17.125 1 93.81 209 GLU B N 1
ATOM 4088 C CA . GLU B 1 209 ? -2.541 0.533 -16.797 1 93.81 209 GLU B CA 1
ATOM 4089 C C . GLU B 1 209 ? -3.121 -0.853 -17.062 1 93.81 209 GLU B C 1
ATOM 4091 O O . GLU B 1 209 ? -4.23 -1.162 -16.625 1 93.81 209 GLU B O 1
ATOM 4096 N N . LYS B 1 210 ? -2.365 -1.689 -17.703 1 94.69 210 LYS B N 1
ATOM 4097 C CA . LYS B 1 210 ? -2.895 -2.979 -18.141 1 94.69 210 LYS B CA 1
ATOM 4098 C C . LYS B 1 210 ? -2.645 -4.059 -17.094 1 94.69 210 LYS B C 1
ATOM 4100 O O . LYS B 1 210 ? -3.152 -5.176 -17.203 1 94.69 210 LYS B O 1
ATOM 4105 N N . TYR B 1 211 ? -1.864 -3.785 -16.141 1 97.38 211 TYR B N 1
ATOM 4106 C CA . TYR B 1 211 ? -1.572 -4.785 -15.117 1 97.38 211 TYR B CA 1
ATOM 4107 C C . TYR B 1 211 ? -1.552 -4.16 -13.727 1 97.38 211 TYR B C 1
ATOM 4109 O O . TYR B 1 211 ? -1.538 -2.936 -13.594 1 97.38 211 TYR B O 1
ATOM 4117 N N . LEU B 1 212 ? -1.663 -5 -12.727 1 97.94 212 LEU B N 1
ATOM 4118 C CA . LEU B 1 212 ? -1.612 -4.59 -11.328 1 97.94 212 LEU B CA 1
ATOM 4119 C C . LEU B 1 212 ? -0.249 -4.902 -10.719 1 97.94 212 LEU B C 1
ATOM 4121 O O . LEU B 1 212 ? 0.289 -5.992 -10.922 1 97.94 212 LEU B O 1
ATOM 4125 N N . THR B 1 213 ? 0.278 -3.951 -10.047 1 98.25 213 THR B N 1
ATOM 4126 C CA . THR B 1 213 ? 1.534 -4.16 -9.336 1 98.25 213 THR B CA 1
ATOM 4127 C C . THR B 1 213 ? 1.401 -3.748 -7.871 1 98.25 213 THR B C 1
ATOM 4129 O O . THR B 1 213 ? 0.967 -2.635 -7.57 1 98.25 213 THR B O 1
ATOM 4132 N N . TRP B 1 214 ? 1.711 -4.691 -6.988 1 98.12 214 TRP B N 1
ATOM 4133 C CA . TRP B 1 214 ? 1.791 -4.414 -5.559 1 98.12 214 TRP B CA 1
ATOM 4134 C C . TRP B 1 214 ? 3.229 -4.125 -5.141 1 98.12 214 TRP B C 1
ATOM 4136 O O . TRP B 1 214 ? 4.133 -4.922 -5.406 1 98.12 214 TRP B O 1
ATOM 4146 N N . GLY B 1 215 ? 3.355 -3.086 -4.414 1 97.38 215 GLY B N 1
ATOM 4147 C CA . GLY B 1 215 ? 4.688 -2.672 -4 1 97.38 215 GLY B CA 1
ATOM 4148 C C . GLY B 1 215 ? 5.32 -3.615 -2.996 1 97.38 215 GLY B C 1
ATOM 4149 O O . GLY B 1 215 ? 4.668 -4.547 -2.514 1 97.38 215 GLY B O 1
ATOM 4150 N N . PRO B 1 216 ? 6.594 -3.299 -2.686 1 97.69 216 PRO B N 1
ATOM 4151 C CA . PRO B 1 216 ? 7.375 -4.242 -1.882 1 97.69 216 PRO B CA 1
ATOM 4152 C C . PRO B 1 216 ? 6.93 -4.281 -0.422 1 97.69 216 PRO B C 1
ATOM 4154 O O . PRO B 1 216 ? 6.551 -3.254 0.141 1 97.69 216 PRO B O 1
ATOM 4157 N N . LEU B 1 217 ? 6.891 -5.438 0.111 1 97.44 217 LEU B N 1
ATOM 4158 C CA . LEU B 1 217 ? 6.742 -5.695 1.539 1 97.44 217 LEU B CA 1
ATOM 4159 C C . LEU B 1 217 ? 7.953 -6.441 2.088 1 97.44 217 LEU B C 1
ATOM 4161 O O . LEU B 1 217 ? 8.555 -7.254 1.385 1 97.44 217 LEU B O 1
ATOM 4165 N N . ARG B 1 218 ? 8.234 -6.148 3.359 1 96.5 218 ARG B N 1
ATOM 4166 C CA . ARG B 1 218 ? 9.352 -6.836 3.994 1 96.5 218 ARG B CA 1
ATOM 4167 C C . ARG B 1 218 ? 9.023 -8.305 4.258 1 96.5 218 ARG B C 1
ATOM 4169 O O . ARG B 1 218 ? 7.977 -8.609 4.836 1 96.5 218 ARG B O 1
ATOM 4176 N N . GLU B 1 219 ? 9.883 -9.195 3.744 1 95.69 219 GLU B N 1
ATOM 4177 C CA . GLU B 1 219 ? 9.656 -10.617 3.957 1 95.69 219 GLU B CA 1
ATOM 4178 C C . GLU B 1 219 ? 9.891 -11.008 5.414 1 95.69 219 GLU B C 1
ATOM 4180 O O . GLU B 1 219 ? 10.812 -10.5 6.055 1 95.69 219 GLU B O 1
ATOM 4185 N N . PRO B 1 220 ? 9.023 -11.922 5.875 1 90.31 220 PRO B N 1
ATOM 4186 C CA . PRO B 1 220 ? 9.164 -12.336 7.273 1 90.31 220 PRO B CA 1
ATOM 4187 C C . PRO B 1 220 ? 10.359 -13.25 7.5 1 90.31 220 PRO B C 1
ATOM 4189 O O . PRO B 1 220 ? 10.758 -13.992 6.598 1 90.31 220 PRO B O 1
ATOM 4192 N N . GLY B 1 221 ? 10.867 -13.195 8.773 1 78.81 221 GLY B N 1
ATOM 4193 C CA . GLY B 1 221 ? 11.789 -14.195 9.297 1 78.81 221 GLY B CA 1
ATOM 4194 C C . GLY B 1 221 ? 13.203 -14.031 8.789 1 78.81 221 GLY B C 1
ATOM 4195 O O . GLY B 1 221 ? 14.016 -14.953 8.891 1 78.81 221 GLY B O 1
ATOM 4196 N N . GLN B 1 222 ? 13.484 -13.016 8.117 1 77.56 222 GLN B N 1
ATOM 4197 C CA . GLN B 1 222 ? 14.844 -12.883 7.598 1 77.56 222 GLN B CA 1
ATOM 4198 C C . GLN B 1 222 ? 15.672 -11.938 8.469 1 77.56 222 GLN B C 1
ATOM 4200 O O . GLN B 1 222 ? 15.164 -10.914 8.93 1 77.56 222 GLN B O 1
ATOM 4205 N N . SER B 1 223 ? 16.844 -12.359 8.812 1 81.69 223 SER B N 1
ATOM 4206 C CA . SER B 1 223 ? 17.766 -11.508 9.562 1 81.69 223 SER B CA 1
ATOM 4207 C C . SER B 1 223 ? 18.109 -10.242 8.781 1 81.69 223 SER B C 1
ATOM 4209 O O . SER B 1 223 ? 18.094 -9.141 9.336 1 81.69 223 SER B O 1
ATOM 4211 N N . VAL B 1 224 ? 18.547 -10.586 7.57 1 85 224 VAL B N 1
ATOM 4212 C CA . VAL B 1 224 ? 18.75 -9.453 6.664 1 85 224 VAL B CA 1
ATOM 4213 C C . VAL B 1 224 ? 17.438 -9.117 5.961 1 85 224 VAL B C 1
ATOM 4215 O O . VAL B 1 224 ? 16.781 -10 5.391 1 85 224 VAL B O 1
ATOM 4218 N N . PRO B 1 225 ? 17.062 -7.934 6.027 1 90.88 225 PRO B N 1
ATOM 4219 C CA . PRO B 1 225 ? 15.758 -7.562 5.457 1 90.88 225 PRO B CA 1
ATOM 4220 C C . PRO B 1 225 ? 15.695 -7.777 3.947 1 90.88 225 PRO B C 1
ATOM 4222 O O . PRO B 1 225 ? 16.562 -7.289 3.213 1 90.88 225 PRO B O 1
ATOM 4225 N N . THR B 1 226 ? 14.836 -8.578 3.516 1 95.69 226 THR B N 1
ATOM 4226 C CA . THR B 1 226 ? 14.508 -8.742 2.102 1 95.69 226 THR B CA 1
ATOM 4227 C C . THR B 1 226 ? 13.047 -8.367 1.839 1 95.69 226 THR B C 1
ATOM 4229 O O . THR B 1 226 ? 12.258 -8.227 2.775 1 95.69 226 THR B O 1
ATOM 4232 N N . PHE B 1 227 ? 12.789 -8.102 0.585 1 97.31 227 PHE B N 1
ATOM 4233 C CA . PHE B 1 227 ? 11.461 -7.625 0.219 1 97.31 227 PHE B CA 1
ATOM 4234 C C . PHE B 1 227 ? 10.859 -8.477 -0.892 1 97.31 227 PHE B C 1
ATOM 4236 O O . PHE B 1 227 ? 11.578 -9.219 -1.565 1 97.31 227 PHE B O 1
ATOM 4243 N N . ALA B 1 228 ? 9.562 -8.406 -0.982 1 98.31 228 ALA B N 1
ATOM 4244 C CA . ALA B 1 228 ? 8.836 -9.094 -2.047 1 98.31 228 ALA B CA 1
ATOM 4245 C C . ALA B 1 228 ? 7.785 -8.18 -2.67 1 98.31 228 ALA B C 1
ATOM 4247 O O . ALA B 1 228 ? 7.242 -7.297 -1.998 1 98.31 228 ALA B O 1
ATOM 4248 N N . ALA B 1 229 ? 7.574 -8.312 -3.904 1 98.56 229 ALA B N 1
ATOM 4249 C CA . ALA B 1 229 ? 6.547 -7.613 -4.672 1 98.56 229 ALA B CA 1
ATOM 4250 C C . ALA B 1 229 ? 5.84 -8.555 -5.637 1 98.56 229 ALA B C 1
ATOM 4252 O O . ALA B 1 229 ? 6.352 -9.641 -5.941 1 98.56 229 ALA B O 1
ATOM 4253 N N . THR B 1 230 ? 4.691 -8.18 -6.047 1 98.5 230 THR B N 1
ATOM 4254 C CA . THR B 1 230 ? 3.926 -9.016 -6.965 1 98.5 230 THR B CA 1
ATOM 4255 C C . THR B 1 230 ? 3.229 -8.164 -8.023 1 98.5 230 THR B C 1
ATOM 4257 O O . THR B 1 230 ? 2.979 -6.977 -7.801 1 98.5 230 THR B O 1
ATOM 4260 N N . SER B 1 231 ? 3.074 -8.695 -9.125 1 98.56 231 SER B N 1
ATOM 4261 C CA . SER B 1 231 ? 2.344 -8.062 -10.219 1 98.56 231 SER B CA 1
ATOM 4262 C C . SER B 1 231 ? 1.492 -9.078 -10.977 1 98.56 231 SER B C 1
ATOM 4264 O O . SER B 1 231 ? 1.9 -10.227 -11.156 1 98.56 231 SER B O 1
ATOM 4266 N N . VAL B 1 232 ? 0.336 -8.68 -11.414 1 98.5 232 VAL B N 1
ATOM 4267 C CA . VAL B 1 232 ? -0.589 -9.578 -12.094 1 98.5 232 VAL B CA 1
ATOM 4268 C C . VAL B 1 232 ? -1.028 -8.961 -13.422 1 98.5 232 VAL B C 1
ATOM 4270 O O . VAL B 1 232 ? -1.456 -7.801 -13.461 1 98.5 232 VAL B O 1
ATOM 4273 N N . LEU B 1 233 ? -0.838 -9.758 -14.477 1 97.5 233 LEU B N 1
ATOM 4274 C CA . LEU B 1 233 ? -1.281 -9.375 -15.812 1 97.5 233 LEU B CA 1
ATOM 4275 C C . LEU B 1 233 ? -2.398 -10.297 -16.297 1 97.5 233 LEU B C 1
ATOM 4277 O O . LEU B 1 233 ? -2.271 -11.523 -16.234 1 97.5 233 LEU B O 1
ATOM 4281 N N . ARG B 1 234 ? -3.467 -9.734 -16.75 1 96.25 234 ARG B N 1
ATOM 4282 C CA . ARG B 1 234 ? -4.555 -10.516 -17.312 1 96.25 234 ARG B CA 1
ATOM 4283 C C . ARG B 1 234 ? -4.578 -10.398 -18.844 1 96.25 234 ARG B C 1
ATOM 4285 O O . ARG B 1 234 ? -4.562 -9.289 -19.375 1 96.25 234 ARG B O 1
ATOM 4292 N N . VAL B 1 235 ? -4.609 -11.555 -19.5 1 95 235 VAL B N 1
ATOM 4293 C CA . VAL B 1 235 ? -4.609 -11.586 -20.969 1 95 235 VAL B CA 1
ATOM 4294 C C . VAL B 1 235 ? -5.719 -12.508 -21.453 1 95 235 VAL B C 1
ATOM 4296 O O . VAL B 1 235 ? -6.277 -13.289 -20.688 1 95 235 VAL B O 1
ATOM 4299 N N . SER B 1 236 ? -6.039 -12.336 -22.703 1 94.88 236 SER B N 1
ATOM 4300 C CA . SER B 1 236 ? -7.059 -13.211 -23.266 1 94.88 236 SER B CA 1
ATOM 4301 C C . SER B 1 236 ? -6.594 -14.664 -23.281 1 94.88 236 SER B C 1
ATOM 4303 O O . SER B 1 236 ? -5.43 -14.945 -23.547 1 94.88 236 SER B O 1
ATOM 4305 N N . ALA B 1 237 ? -7.574 -15.57 -22.938 1 93.56 237 ALA B N 1
ATOM 4306 C CA . ALA B 1 237 ? -7.27 -17 -22.984 1 93.56 237 ALA B CA 1
ATOM 4307 C C . ALA B 1 237 ? -6.844 -17.422 -24.391 1 93.56 237 ALA B C 1
ATOM 4309 O O . ALA B 1 237 ? -5.996 -18.297 -24.547 1 93.56 237 ALA B O 1
ATOM 4310 N N . GLU B 1 238 ? -7.395 -16.781 -25.359 1 93.12 238 GLU B N 1
ATOM 4311 C CA . GLU B 1 238 ? -7.062 -17.062 -26.75 1 93.12 238 GLU B CA 1
ATOM 4312 C C . GLU B 1 238 ? -5.594 -16.766 -27.031 1 93.12 238 GLU B C 1
ATOM 4314 O O . GLU B 1 238 ? -4.887 -17.609 -27.594 1 93.12 238 GLU B O 1
ATOM 4319 N N . ASP B 1 239 ? -5.191 -15.609 -26.656 1 91.56 239 ASP B N 1
ATOM 4320 C CA . ASP B 1 239 ? -3.795 -15.242 -26.859 1 91.56 239 ASP B CA 1
ATOM 4321 C C . ASP B 1 239 ? -2.855 -16.219 -26.141 1 91.56 239 ASP B C 1
ATOM 4323 O O . ASP B 1 239 ? -1.825 -16.609 -26.703 1 91.56 239 ASP B O 1
ATOM 4327 N N . TRP B 1 240 ? -3.248 -16.531 -24.984 1 91.38 240 TRP B N 1
ATOM 4328 C CA . TRP B 1 240 ? -2.447 -17.453 -24.203 1 91.38 240 TRP B CA 1
ATOM 4329 C C . TRP B 1 240 ? -2.387 -18.828 -24.875 1 91.38 240 TRP B C 1
ATOM 4331 O O . TRP B 1 240 ? -1.305 -19.391 -25.047 1 91.38 240 TRP B O 1
ATOM 4341 N N . LYS B 1 241 ? -3.488 -19.312 -25.312 1 89.31 241 LYS B N 1
ATOM 4342 C CA . LYS B 1 241 ? -3.586 -20.625 -25.922 1 89.31 241 LYS B CA 1
ATOM 4343 C C . LYS B 1 241 ? -2.873 -20.672 -27.266 1 89.31 241 LYS B C 1
ATOM 4345 O O . LYS B 1 241 ? -2.359 -21.719 -27.672 1 89.31 241 LYS B O 1
ATOM 4350 N N . GLN B 1 242 ? -2.834 -19.578 -27.922 1 89.31 242 GLN B N 1
ATOM 4351 C CA . GLN B 1 242 ? -2.195 -19.5 -29.234 1 89.31 242 GLN B CA 1
ATOM 4352 C C . GLN B 1 242 ? -0.676 -19.484 -29.109 1 89.31 242 GLN B C 1
ATOM 4354 O O . GLN B 1 242 ? 0.038 -19.5 -30.109 1 89.31 242 GLN B O 1
ATOM 4359 N N . GLY B 1 243 ? -0.2 -19.391 -27.906 1 88 243 GLY B N 1
ATOM 4360 C CA . GLY B 1 243 ? 1.233 -19.516 -27.688 1 88 243 GLY B CA 1
ATOM 4361 C C . GLY B 1 243 ? 1.942 -18.172 -27.594 1 88 243 GLY B C 1
ATOM 4362 O O . GLY B 1 243 ? 3.158 -18.094 -27.766 1 88 243 GLY B O 1
ATOM 4363 N N . GLU B 1 244 ? 1.178 -17.25 -27.344 1 91.5 244 GLU B N 1
ATOM 4364 C CA . GLU B 1 244 ? 1.798 -15.938 -27.141 1 91.5 244 GLU B CA 1
ATOM 4365 C C . GLU B 1 244 ? 2.727 -15.945 -25.938 1 91.5 244 GLU B C 1
ATOM 4367 O O . GLU B 1 244 ? 2.416 -16.562 -24.906 1 91.5 244 GLU B O 1
ATOM 4372 N N . LYS B 1 245 ? 3.844 -15.203 -26.141 1 94.38 245 LYS B N 1
ATOM 4373 C CA . LYS B 1 245 ? 4.828 -15.141 -25.062 1 94.38 245 LYS B CA 1
ATOM 4374 C C . LYS B 1 245 ? 4.617 -13.898 -24.203 1 94.38 245 LYS B C 1
ATOM 4376 O O . LYS B 1 245 ? 4.422 -12.805 -24.719 1 94.38 245 LYS B O 1
ATOM 4381 N N . PHE B 1 246 ? 4.617 -14.148 -22.938 1 95.88 246 PHE B N 1
ATOM 4382 C CA . PHE B 1 246 ? 4.527 -13.047 -21.984 1 95.88 246 PHE B CA 1
ATOM 4383 C C . PHE B 1 246 ? 5.727 -13.047 -21.047 1 95.88 246 PHE B C 1
ATOM 4385 O O . PHE B 1 246 ? 6.184 -14.109 -20.609 1 95.88 246 PHE B O 1
ATOM 4392 N N . SER B 1 247 ? 6.227 -11.789 -20.812 1 97.12 247 SER B N 1
ATOM 4393 C CA . SER B 1 247 ? 7.418 -11.68 -19.984 1 97.12 247 SER B CA 1
ATOM 4394 C C . SER B 1 247 ? 7.207 -10.688 -18.844 1 97.12 247 SER B C 1
ATOM 4396 O O . SER B 1 247 ? 6.535 -9.664 -19.016 1 97.12 247 SER B O 1
ATOM 4398 N N . CYS B 1 248 ? 7.719 -11.07 -17.703 1 97.5 248 CYS B N 1
ATOM 4399 C CA . CYS B 1 248 ? 7.836 -10.156 -16.578 1 97.5 248 CYS B CA 1
ATOM 4400 C C . CYS B 1 248 ? 9.25 -9.609 -16.453 1 97.5 248 CYS B C 1
ATOM 4402 O O . CYS B 1 248 ? 10.195 -10.359 -16.219 1 97.5 248 CYS B O 1
ATOM 4404 N N . MET B 1 249 ? 9.367 -8.32 -16.656 1 97.19 249 MET B N 1
ATOM 4405 C CA . MET B 1 249 ? 10.656 -7.652 -16.594 1 97.19 249 MET B CA 1
ATOM 4406 C C . MET B 1 249 ? 10.836 -6.926 -15.266 1 97.19 249 MET B C 1
ATOM 4408 O O . MET B 1 249 ? 9.984 -6.121 -14.875 1 97.19 249 MET B O 1
ATOM 4412 N N . VAL B 1 250 ? 11.953 -7.234 -14.586 1 97.75 250 VAL B N 1
ATOM 4413 C CA . VAL B 1 250 ? 12.188 -6.676 -13.258 1 97.75 250 VAL B CA 1
ATOM 4414 C C . VAL B 1 250 ? 13.484 -5.871 -13.25 1 97.75 250 VAL B C 1
ATOM 4416 O O . VAL B 1 250 ? 14.516 -6.34 -13.734 1 97.75 250 VAL B O 1
ATOM 4419 N N . GLY B 1 251 ? 13.336 -4.637 -12.758 1 96.88 251 GLY B N 1
ATOM 4420 C CA . GLY B 1 251 ? 14.5 -3.787 -12.57 1 96.88 251 GLY B CA 1
ATOM 4421 C C . GLY B 1 251 ? 14.875 -3.607 -11.109 1 96.88 251 GLY B C 1
ATOM 4422 O O . GLY B 1 251 ? 14.016 -3.342 -10.266 1 96.88 251 GLY B O 1
ATOM 4423 N N . HIS B 1 252 ? 16.172 -3.764 -10.859 1 96.19 252 HIS B N 1
ATOM 4424 C CA . HIS B 1 252 ? 16.672 -3.627 -9.5 1 96.19 252 HIS B CA 1
ATOM 4425 C C . HIS B 1 252 ? 18.156 -3.246 -9.492 1 96.19 252 HIS B C 1
ATOM 4427 O O . HIS B 1 252 ? 18.906 -3.697 -10.344 1 96.19 252 HIS B O 1
ATOM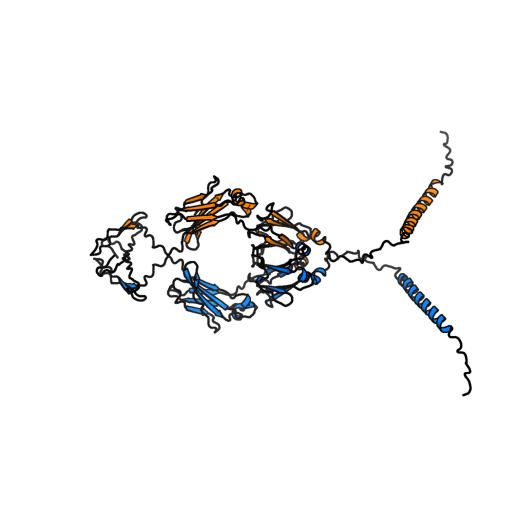 4433 N N . GLU B 1 253 ? 18.578 -2.518 -8.523 1 90.81 253 GLU B N 1
ATOM 4434 C CA . GLU B 1 253 ? 19.938 -1.992 -8.484 1 90.81 253 GLU B CA 1
ATOM 4435 C C . GLU B 1 253 ? 20.953 -3.107 -8.242 1 90.81 253 GLU B C 1
ATOM 4437 O O . GLU B 1 253 ? 22.125 -2.98 -8.617 1 90.81 253 GLU B O 1
ATOM 4442 N N . ALA B 1 254 ? 20.547 -4.184 -7.605 1 92.94 254 ALA B N 1
ATOM 4443 C CA . ALA B 1 254 ? 21.453 -5.273 -7.277 1 92.94 254 ALA B CA 1
ATOM 4444 C C . ALA B 1 254 ? 21.703 -6.164 -8.492 1 92.94 254 ALA B C 1
ATOM 4446 O O . ALA B 1 254 ? 22.578 -7.043 -8.453 1 92.94 254 ALA B O 1
ATOM 4447 N N . LEU B 1 255 ? 20.969 -5.969 -9.547 1 94.12 255 LEU B N 1
ATOM 4448 C CA . LEU B 1 255 ? 21.156 -6.754 -10.766 1 94.12 255 LEU B CA 1
ATOM 4449 C C . LEU B 1 255 ? 22.328 -6.207 -11.586 1 94.12 255 LEU B C 1
ATOM 4451 O O . LEU B 1 255 ? 22.438 -4.992 -11.781 1 94.12 255 LEU B O 1
ATOM 4455 N N . PRO B 1 256 ? 23.172 -7.098 -12.117 1 88 256 PRO B N 1
ATOM 4456 C CA . PRO B 1 256 ? 24.328 -6.633 -12.891 1 88 256 PRO B CA 1
ATOM 4457 C C . PRO B 1 256 ? 23.906 -5.848 -14.141 1 88 256 PRO B C 1
ATOM 4459 O O . PRO B 1 256 ? 24.562 -4.848 -14.477 1 88 256 PRO B O 1
ATOM 4462 N N . LEU B 1 257 ? 22.891 -6.305 -14.852 1 87.25 257 LEU B N 1
ATOM 4463 C CA . LEU B 1 257 ? 22.453 -5.629 -16.078 1 87.25 257 LEU B CA 1
ATOM 4464 C C . LEU B 1 257 ? 21.219 -4.789 -15.812 1 87.25 257 LEU B C 1
ATOM 4466 O O . LEU B 1 257 ? 20.469 -4.484 -16.75 1 87.25 257 LEU B O 1
ATOM 4470 N N . ALA B 1 258 ? 20.906 -4.426 -14.586 1 88.75 258 ALA B N 1
ATOM 4471 C CA . ALA B 1 258 ? 19.812 -3.564 -14.148 1 88.75 258 ALA B CA 1
ATOM 4472 C C . ALA B 1 258 ? 18.469 -4.289 -14.25 1 88.75 258 ALA B C 1
ATOM 4474 O O . ALA B 1 258 ? 17.594 -4.098 -13.398 1 88.75 258 ALA B O 1
ATOM 4475 N N . PHE B 1 259 ? 18.406 -5.113 -15.383 1 93.56 259 PHE B N 1
ATOM 4476 C CA . PHE B 1 259 ? 17.109 -5.758 -15.602 1 93.56 259 PHE B CA 1
ATOM 4477 C C . PHE B 1 259 ? 17.281 -7.262 -15.781 1 93.56 259 PHE B C 1
ATOM 4479 O O . PHE B 1 259 ? 18.344 -7.723 -16.219 1 93.56 259 PHE B O 1
ATOM 4486 N N . THR B 1 260 ? 16.297 -7.98 -15.312 1 95 260 THR B N 1
ATOM 4487 C CA . THR B 1 260 ? 16.141 -9.398 -15.602 1 95 260 THR B CA 1
ATOM 4488 C C . THR B 1 260 ? 14.703 -9.711 -16.031 1 95 260 THR B C 1
ATOM 4490 O O . THR B 1 260 ? 13.789 -8.914 -15.773 1 95 260 THR B O 1
ATOM 4493 N N . GLN B 1 261 ? 14.57 -10.75 -16.828 1 93.94 261 GLN B N 1
ATOM 4494 C CA . GLN B 1 261 ? 13.227 -11.07 -17.312 1 93.94 261 GLN B CA 1
ATOM 4495 C C . GLN B 1 261 ? 12.953 -12.562 -17.234 1 93.94 261 GLN B C 1
ATOM 4497 O O . GLN B 1 261 ? 13.867 -13.383 -17.359 1 93.94 261 GLN B O 1
ATOM 4502 N N . LYS B 1 262 ? 11.758 -12.859 -16.859 1 95 262 LYS B N 1
ATOM 4503 C CA . LYS B 1 262 ? 11.234 -14.219 -16.938 1 95 262 LYS B CA 1
ATOM 4504 C C . LYS B 1 262 ? 10.086 -14.305 -17.953 1 95 262 LYS B C 1
ATOM 4506 O O . LYS B 1 262 ? 9.219 -13.422 -17.984 1 95 262 LYS B O 1
ATOM 4511 N N . THR B 1 263 ? 10.18 -15.344 -18.812 1 92.81 263 THR B N 1
ATOM 4512 C CA . THR B 1 263 ? 9.188 -15.5 -19.875 1 92.81 263 THR B CA 1
ATOM 4513 C C . THR B 1 263 ? 8.414 -16.797 -19.703 1 92.81 263 THR B C 1
ATOM 4515 O O . THR B 1 263 ? 8.961 -17.797 -19.234 1 92.81 263 THR B O 1
ATOM 4518 N N . ILE B 1 264 ? 7.152 -16.734 -19.969 1 87.5 264 ILE B N 1
ATOM 4519 C CA . ILE B 1 264 ? 6.312 -17.938 -19.906 1 87.5 264 ILE B CA 1
ATOM 4520 C C . ILE B 1 264 ? 5.473 -18.047 -21.172 1 87.5 264 ILE B C 1
ATOM 4522 O O . ILE B 1 264 ? 5.09 -17.031 -21.766 1 87.5 264 ILE B O 1
ATOM 4526 N N . ASP B 1 265 ? 5.449 -19.234 -21.625 1 80.62 265 ASP B N 1
ATOM 4527 C CA . ASP B 1 265 ? 4.527 -19.578 -22.703 1 80.62 265 ASP B CA 1
ATOM 4528 C C . ASP B 1 265 ? 3.883 -20.938 -22.469 1 80.62 265 ASP B C 1
ATOM 4530 O O . ASP B 1 265 ? 4.395 -21.75 -21.688 1 80.62 265 ASP B O 1
ATOM 4534 N N . ARG B 1 266 ? 2.635 -21.016 -22.922 1 74 266 ARG B N 1
ATOM 4535 C CA . ARG B 1 266 ? 1.895 -22.266 -22.719 1 74 266 ARG B CA 1
ATOM 4536 C C . ARG B 1 266 ? 2.672 -23.453 -23.266 1 74 266 ARG B C 1
ATOM 4538 O O . ARG B 1 266 ? 2.686 -24.516 -22.641 1 74 266 ARG B O 1
ATOM 4545 N N . LEU B 1 267 ? 3.266 -23.203 -24.391 1 61.5 267 LEU B N 1
ATOM 4546 C CA . LEU B 1 267 ? 3.941 -24.312 -25.078 1 61.5 267 LEU B CA 1
ATOM 4547 C C . LEU B 1 267 ? 5.203 -24.719 -24.328 1 61.5 267 LEU B C 1
ATOM 4549 O O . LEU B 1 267 ? 5.574 -25.891 -24.328 1 61.5 267 LEU B O 1
ATOM 4553 N N . ALA B 1 268 ? 5.875 -23.906 -23.641 1 56.59 268 ALA B N 1
ATOM 4554 C CA . ALA B 1 268 ? 7.086 -24.219 -22.875 1 56.59 268 ALA B CA 1
ATOM 4555 C C . ALA B 1 268 ? 6.738 -24.812 -21.516 1 56.59 268 ALA B C 1
ATOM 4557 O O . ALA B 1 268 ? 7.477 -25.656 -20.984 1 56.59 268 ALA B O 1
ATOM 4558 N N . ASP B 1 269 ? 5.766 -24.375 -20.781 1 55.44 269 ASP B N 1
ATOM 4559 C CA . ASP B 1 269 ? 5.395 -24.875 -19.453 1 55.44 269 ASP B CA 1
ATOM 4560 C C . ASP B 1 269 ? 4.93 -26.328 -19.531 1 55.44 269 ASP B C 1
ATOM 4562 O O . ASP B 1 269 ? 5.074 -27.078 -18.578 1 55.44 269 ASP B O 1
ATOM 4566 N N . CYS B 1 270 ? 4.367 -26.781 -20.641 1 45.75 270 CYS B N 1
ATOM 4567 C CA . CYS B 1 270 ? 3.986 -28.172 -20.859 1 45.75 270 CYS B CA 1
ATOM 4568 C C . CYS B 1 270 ? 5.215 -29.062 -20.969 1 45.75 270 CYS B C 1
ATOM 4570 O O . CYS B 1 270 ? 5.109 -30.281 -20.875 1 45.75 270 CYS B O 1
ATOM 4572 N N . GLN B 1 271 ? 6.332 -28.484 -21.344 1 43.31 271 GLN B N 1
ATOM 4573 C CA . GLN B 1 271 ? 7.406 -29.391 -21.719 1 43.31 271 GLN B CA 1
ATOM 4574 C C . GLN B 1 271 ? 8.219 -29.828 -20.5 1 43.31 271 GLN B C 1
ATOM 4576 O O . GLN B 1 271 ? 9.156 -30.625 -20.625 1 43.31 271 GLN B O 1
ATOM 4581 N N . GLU B 1 272 ? 8.172 -29.203 -19.375 1 46.62 272 GLU B N 1
ATOM 4582 C CA . GLU B 1 272 ? 9.062 -29.844 -18.422 1 46.62 272 GLU B CA 1
ATOM 4583 C C . GLU B 1 272 ? 8.438 -31.125 -17.875 1 46.62 272 GLU B C 1
ATOM 4585 O O . GLU B 1 272 ? 7.293 -31.109 -17.406 1 46.62 272 GLU B O 1
ATOM 4590 N N . PRO B 1 273 ? 8.883 -32.312 -18.156 1 40.81 273 PRO B N 1
ATOM 4591 C CA . PRO B 1 273 ? 8.406 -33.531 -17.516 1 40.81 273 PRO B CA 1
ATOM 4592 C C . PRO B 1 273 ? 8.227 -33.406 -16.016 1 40.81 273 PRO B C 1
ATOM 4594 O O . PRO B 1 273 ? 9.016 -32.719 -15.359 1 40.81 273 PRO B O 1
ATOM 4597 N N . LEU B 1 274 ? 7.066 -33.312 -15.477 1 41.97 274 LEU B N 1
ATOM 4598 C CA . LEU B 1 274 ? 6.984 -33.469 -14.023 1 41.97 274 LEU B CA 1
ATOM 4599 C C . LEU B 1 274 ? 8.062 -34.438 -13.523 1 41.97 274 LEU B C 1
ATOM 4601 O O . LEU B 1 274 ? 8.125 -35.594 -13.961 1 41.97 274 LEU B O 1
ATOM 4605 N N . PRO B 1 275 ? 9.133 -33.969 -13.094 1 41.97 275 PRO B N 1
ATOM 4606 C CA . PRO B 1 275 ? 10.227 -34.906 -12.75 1 41.97 275 PRO B CA 1
ATOM 4607 C C . PRO B 1 275 ? 9.742 -36.188 -12.117 1 41.97 275 PRO B C 1
ATOM 4609 O O . PRO B 1 275 ? 10.414 -37.219 -12.219 1 41.97 275 PRO B O 1
ATOM 4612 N N . TRP B 1 276 ? 8.656 -36.062 -11.328 1 41.06 276 TRP B N 1
ATOM 4613 C CA . TRP B 1 276 ? 8.281 -37.25 -10.609 1 41.06 276 TRP B CA 1
ATOM 4614 C C . TRP B 1 276 ? 7.559 -38.25 -11.531 1 41.06 276 TRP B C 1
ATOM 4616 O O . TRP B 1 276 ? 7.223 -39.344 -11.125 1 41.06 276 TRP B O 1
ATOM 4626 N N . LEU B 1 277 ? 7.059 -37.688 -12.586 1 36.31 277 LEU B N 1
ATOM 4627 C CA . LEU B 1 277 ? 6.602 -38.719 -13.516 1 36.31 277 LEU B CA 1
ATOM 4628 C C . LEU B 1 277 ? 7.777 -39.531 -14.055 1 36.31 277 LEU B C 1
ATOM 4630 O O . LEU B 1 277 ? 8.039 -39.5 -15.266 1 36.31 277 LEU B O 1
ATOM 4634 N N . VAL B 1 278 ? 8.875 -39.438 -13.273 1 36.03 278 VAL B N 1
ATOM 4635 C CA . VAL B 1 278 ? 9.805 -40.5 -13.633 1 36.03 278 VAL B CA 1
ATOM 4636 C C . VAL B 1 278 ? 9.102 -41.844 -13.547 1 36.03 278 VAL B C 1
ATOM 4638 O O . VAL B 1 278 ? 8.734 -42.312 -12.461 1 36.03 278 VAL B O 1
ATOM 4641 N N . LEU B 1 279 ? 8.234 -42.219 -14.461 1 33.22 279 LEU B N 1
ATOM 4642 C CA . LEU B 1 279 ? 7.988 -43.625 -14.586 1 33.22 279 LEU B CA 1
ATOM 4643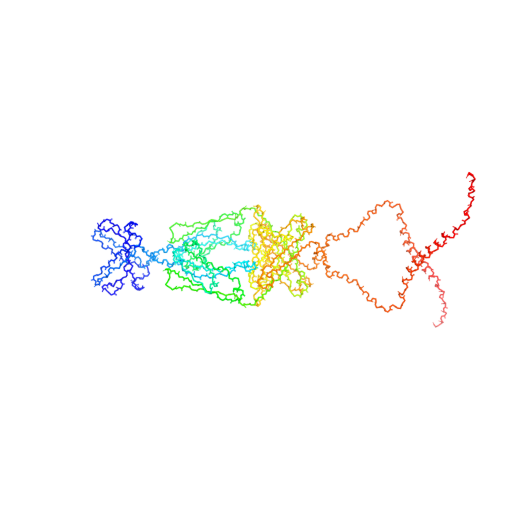 C C . LEU B 1 279 ? 9.242 -44.438 -14.258 1 33.22 279 LEU B C 1
ATOM 4645 O O . LEU B 1 279 ? 10.242 -44.375 -14.977 1 33.22 279 LEU B O 1
ATOM 4649 N N . ASP B 1 280 ? 9.523 -44.5 -12.938 1 33.62 280 ASP B N 1
ATOM 4650 C CA . ASP B 1 280 ? 10.414 -45.625 -12.641 1 33.62 280 ASP B CA 1
ATOM 4651 C C . ASP B 1 280 ? 10.039 -46.844 -13.469 1 33.62 280 ASP B C 1
ATOM 4653 O O . ASP B 1 280 ? 9.195 -47.656 -13.055 1 33.62 280 ASP B O 1
ATOM 4657 N N . VAL B 1 281 ? 9.891 -46.688 -14.711 1 35.47 281 VAL B N 1
ATOM 4658 C CA . VAL B 1 281 ? 10.031 -47.969 -15.398 1 35.47 281 VAL B CA 1
ATOM 4659 C C . VAL B 1 281 ? 11.195 -48.75 -14.789 1 35.47 281 VAL B C 1
ATOM 4661 O O . VAL B 1 281 ? 12.32 -48.25 -14.711 1 35.47 281 VAL B O 1
ATOM 4664 N N . PRO B 1 282 ? 10.836 -49.656 -13.758 1 34.41 282 PRO B N 1
ATOM 4665 C CA . PRO B 1 282 ? 11.969 -50.5 -13.352 1 34.41 282 PRO B CA 1
ATOM 4666 C C . PRO B 1 282 ? 12.992 -50.688 -14.461 1 34.41 282 PRO B C 1
ATOM 4668 O O . PRO B 1 282 ? 12.656 -51.188 -15.539 1 34.41 282 PRO B O 1
ATOM 4671 N N . GLN B 1 283 ? 13.695 -49.688 -14.648 1 32.34 283 GLN B N 1
ATOM 4672 C CA . GLN B 1 283 ? 14.859 -50.094 -15.43 1 32.34 283 GLN B CA 1
ATOM 4673 C C . GLN B 1 283 ? 15.508 -51.344 -14.828 1 32.34 283 GLN B C 1
ATOM 4675 O O . GLN B 1 283 ? 16.047 -51.312 -13.719 1 32.34 283 GLN B O 1
ATOM 4680 N N . GLU B 1 284 ? 14.812 -52.562 -14.938 1 33.47 284 GLU B N 1
ATOM 4681 C CA . GLU B 1 284 ? 15.656 -53.75 -14.828 1 33.47 284 GLU B CA 1
ATOM 4682 C C . GLU B 1 284 ? 17.094 -53.438 -15.227 1 33.47 284 GLU B C 1
ATOM 4684 O O . GLU B 1 284 ? 17.344 -52.938 -16.312 1 33.47 284 GLU B O 1
ATOM 4689 N N . ASP B 1 285 ? 17.75 -52.969 -14.336 1 33.72 285 ASP B N 1
ATOM 4690 C CA . ASP B 1 285 ? 19.203 -53.094 -14.492 1 33.72 285 ASP B CA 1
ATOM 4691 C C . ASP B 1 285 ? 19.547 -54.375 -15.258 1 33.72 285 ASP B C 1
ATOM 4693 O O . ASP B 1 285 ? 19.406 -55.5 -14.727 1 33.72 285 ASP B O 1
ATOM 4697 N N . LEU B 1 286 ? 19.062 -54.438 -16.547 1 30.92 286 LEU B N 1
ATOM 4698 C CA . LEU B 1 286 ? 19.672 -55.438 -17.422 1 30.92 286 LEU B CA 1
ATOM 4699 C C . LEU B 1 286 ? 21.172 -55.531 -17.156 1 30.92 286 LEU B C 1
ATOM 4701 O O . LEU B 1 286 ? 21.938 -54.625 -17.516 1 30.92 286 LEU B O 1
ATOM 4705 N N . GLU B 1 287 ? 21.562 -55.875 -15.859 1 34.31 287 GLU B N 1
ATOM 4706 C CA . GLU B 1 287 ? 22.875 -56.5 -15.719 1 34.31 287 GLU B CA 1
ATOM 4707 C C . GLU B 1 287 ? 23.219 -57.344 -16.953 1 34.31 287 GLU B C 1
ATOM 4709 O O . GLU B 1 287 ? 22.422 -58.188 -17.375 1 34.31 287 GLU B O 1
ATOM 4714 N N . GLU B 1 288 ? 23.875 -56.719 -17.875 1 36 288 GLU B N 1
ATOM 4715 C CA . GLU B 1 288 ? 24.516 -57.25 -19.062 1 36 288 GLU B CA 1
ATOM 4716 C C . GLU B 1 288 ? 25.156 -58.594 -18.781 1 36 288 GLU B C 1
ATOM 4718 O O . GLU B 1 288 ? 26.391 -58.719 -18.719 1 36 288 GLU B O 1
ATOM 4723 N N . ASP B 1 289 ? 24.859 -59.281 -17.609 1 33.38 289 ASP B N 1
ATOM 4724 C CA . ASP B 1 289 ? 25.438 -60.625 -17.797 1 33.38 289 ASP B CA 1
ATOM 4725 C C . ASP B 1 289 ? 24.719 -61.344 -18.922 1 33.38 289 ASP B C 1
ATOM 4727 O O . ASP B 1 289 ? 24.391 -62.531 -18.797 1 33.38 289 ASP B O 1
ATOM 4731 N N . ALA B 1 290 ? 23.953 -60.75 -19.797 1 28.81 290 ALA B N 1
ATOM 4732 C CA . ALA B 1 290 ? 23.344 -61.688 -20.719 1 28.81 290 ALA B CA 1
ATOM 4733 C C . ALA B 1 290 ? 24.391 -62.594 -21.359 1 28.81 290 ALA B C 1
ATOM 4735 O O . ALA B 1 290 ? 25.391 -62.094 -21.891 1 28.81 290 ALA B O 1
ATOM 4736 N N . PRO B 1 291 ? 24.625 -63.781 -20.938 1 33.19 291 PRO B N 1
ATOM 4737 C CA . PRO B 1 291 ? 25.203 -64.625 -21.969 1 33.19 291 PRO B CA 1
ATOM 4738 C C . PRO B 1 291 ? 24.547 -64.438 -23.328 1 33.19 291 PRO B C 1
ATOM 4740 O O . PRO B 1 291 ? 25.234 -64.25 -24.328 1 33.19 291 PRO B O 1
ATOM 4743 N N . GLY B 1 292 ? 23.281 -65.062 -23.531 1 30.64 292 GLY B N 1
ATOM 4744 C CA . GLY B 1 292 ? 22.641 -65.438 -24.781 1 30.64 292 GLY B CA 1
ATOM 4745 C C . GLY B 1 292 ? 21.984 -64.312 -25.516 1 30.64 292 GLY B C 1
ATOM 4746 O O . GLY B 1 292 ? 21.203 -64.5 -26.438 1 30.64 292 GLY B O 1
ATOM 4747 N N . ALA B 1 293 ? 21.719 -63.25 -24.984 1 35.5 293 ALA B N 1
ATOM 4748 C CA . ALA B 1 293 ? 20.766 -62.25 -25.5 1 35.5 293 ALA B CA 1
ATOM 4749 C C . ALA B 1 293 ? 21.156 -61.812 -26.906 1 35.5 293 ALA B C 1
ATOM 4751 O O . ALA B 1 293 ? 20.844 -60.719 -27.328 1 35.5 293 ALA B O 1
ATOM 4752 N N . SER B 1 294 ? 22.172 -62.438 -27.422 1 33.78 294 SER B N 1
ATOM 4753 C CA . SER B 1 294 ? 22.641 -62.219 -28.781 1 33.78 294 SER B CA 1
ATOM 4754 C C . SER B 1 294 ? 21.547 -62.5 -29.797 1 33.78 294 SER B C 1
ATOM 4756 O O . SER B 1 294 ? 21.781 -62.5 -31 1 33.78 294 SER B O 1
ATOM 4758 N N . LEU B 1 295 ? 20.484 -63.156 -29.281 1 32 295 LEU B N 1
ATOM 4759 C CA . LEU B 1 295 ? 19.688 -63.875 -30.266 1 32 295 LEU B CA 1
ATOM 4760 C C . LEU B 1 295 ? 18.812 -62.906 -31.062 1 32 295 LEU B C 1
ATOM 4762 O O . LEU B 1 295 ? 18.266 -63.281 -32.094 1 32 295 LEU B O 1
ATOM 4766 N N . TRP B 1 296 ? 18.344 -62 -30.406 1 37.59 296 TRP B N 1
ATOM 4767 C CA . TRP B 1 296 ? 17.25 -61.281 -31.031 1 37.59 296 TRP B CA 1
ATOM 4768 C C . TRP B 1 296 ? 17.719 -60.531 -32.281 1 37.59 296 TRP B C 1
ATOM 4770 O O . TRP B 1 296 ? 16.906 -59.969 -33 1 37.59 296 TRP B O 1
ATOM 4780 N N . PRO B 1 297 ? 19 -60.219 -32.219 1 40.5 297 PRO B N 1
ATOM 4781 C CA . PRO B 1 297 ? 19.547 -59.594 -33.406 1 40.5 297 PRO B CA 1
ATOM 4782 C C . PRO B 1 297 ? 19.469 -60.5 -34.656 1 40.5 297 PRO B C 1
ATOM 4784 O O . PRO B 1 297 ? 19.703 -60.031 -35.781 1 40.5 297 PRO B O 1
ATOM 4787 N N . THR B 1 298 ? 19.203 -61.844 -34.281 1 39.56 298 THR B N 1
ATOM 4788 C CA . THR B 1 298 ? 19.266 -62.844 -35.344 1 39.56 298 THR B CA 1
ATOM 4789 C C . THR B 1 298 ? 18.016 -62.812 -36.188 1 39.56 298 THR B C 1
ATOM 4791 O O . THR B 1 298 ? 18.062 -63.031 -37.406 1 39.56 298 THR B O 1
ATOM 4794 N N . THR B 1 299 ? 16.875 -62.656 -35.5 1 42.72 299 THR B N 1
ATOM 4795 C CA . THR B 1 299 ? 15.648 -62.812 -36.281 1 42.72 299 THR B CA 1
ATOM 4796 C C . THR B 1 299 ? 15.453 -61.625 -37.219 1 42.72 299 THR B C 1
ATOM 4798 O O . THR B 1 299 ? 15.023 -61.781 -38.375 1 42.72 299 THR B O 1
ATOM 4801 N N . VAL B 1 300 ? 15.734 -60.5 -36.719 1 45.59 300 VAL B N 1
ATOM 4802 C CA . VAL B 1 300 ? 15.547 -59.344 -37.594 1 45.59 300 VAL B CA 1
ATOM 4803 C C . VAL B 1 300 ? 16.672 -59.281 -38.625 1 45.59 300 VAL B C 1
ATOM 4805 O O . VAL B 1 300 ? 16.438 -58.875 -39.781 1 45.59 300 VAL B O 1
ATOM 4808 N N . THR B 1 301 ? 17.844 -59.844 -38.219 1 44.19 301 THR B N 1
ATOM 4809 C CA . THR B 1 301 ? 18.891 -60.062 -39.219 1 44.19 301 THR B CA 1
ATOM 4810 C C . THR B 1 301 ? 18.484 -61.125 -40.219 1 44.19 301 THR B C 1
ATOM 4812 O O . THR B 1 301 ? 18.734 -61 -41.406 1 44.19 301 THR B O 1
ATOM 4815 N N . LEU B 1 302 ? 17.766 -62.094 -39.688 1 45.25 302 LEU B N 1
ATOM 4816 C CA . LEU B 1 302 ? 17.297 -63.156 -40.594 1 45.25 302 LEU B CA 1
ATOM 4817 C C . LEU B 1 302 ? 16.172 -62.656 -41.469 1 45.25 302 LEU B C 1
ATOM 4819 O O . LEU B 1 302 ? 16.109 -62.969 -42.688 1 45.25 302 LEU B O 1
ATOM 4823 N N . LEU B 1 303 ? 15.367 -61.812 -40.938 1 48.22 303 LEU B N 1
ATOM 4824 C CA . LEU B 1 303 ? 14.281 -61.25 -41.719 1 48.22 303 LEU B CA 1
ATOM 4825 C C . LEU B 1 303 ? 14.812 -60.25 -42.75 1 48.22 303 LEU B C 1
ATOM 4827 O O . LEU B 1 303 ? 14.383 -60.25 -43.906 1 48.22 303 LEU B O 1
ATOM 4831 N N . THR B 1 304 ? 15.797 -59.5 -42.344 1 49.56 304 THR B N 1
ATOM 4832 C CA . THR B 1 304 ? 16.422 -58.594 -43.281 1 49.56 304 THR B CA 1
ATOM 4833 C C . THR B 1 304 ? 17.297 -59.344 -44.281 1 49.56 304 THR B C 1
ATOM 4835 O O . THR B 1 304 ? 17.312 -59.062 -45.469 1 49.56 304 THR B O 1
ATOM 4838 N N . LEU B 1 305 ? 17.953 -60.375 -43.812 1 47.59 305 LEU B N 1
ATOM 4839 C CA . LEU B 1 305 ? 18.672 -61.25 -44.719 1 47.59 305 LEU B CA 1
ATOM 4840 C C . LEU B 1 305 ? 17.703 -62.094 -45.562 1 47.59 305 LEU B C 1
ATOM 4842 O O . LEU B 1 305 ? 17.969 -62.344 -46.719 1 47.59 305 LEU B O 1
ATOM 4846 N N . PHE B 1 306 ? 16.594 -62.375 -44.969 1 48.5 306 PHE B N 1
ATOM 4847 C CA . PHE B 1 306 ? 15.562 -63.031 -45.75 1 48.5 306 PHE B CA 1
ATOM 4848 C C . PHE B 1 306 ? 14.961 -62.094 -46.781 1 48.5 306 PHE B C 1
ATOM 4850 O O . PHE B 1 306 ? 14.797 -62.469 -47.938 1 48.5 306 PHE B O 1
ATOM 4857 N N . LEU B 1 307 ? 14.648 -60.969 -46.375 1 51.78 307 LEU B N 1
ATOM 4858 C CA . LEU B 1 307 ? 14.125 -59.969 -47.312 1 51.78 307 LEU B CA 1
ATOM 4859 C C . LEU B 1 307 ? 15.188 -59.594 -48.344 1 51.78 307 LEU B C 1
ATOM 4861 O O . LEU B 1 307 ? 14.891 -59.438 -49.531 1 51.78 307 LEU B O 1
ATOM 4865 N N . LEU B 1 308 ? 16.406 -59.5 -47.844 1 50.78 308 LEU B N 1
ATOM 4866 C CA . LEU B 1 308 ? 17.484 -59.281 -48.812 1 50.78 308 LEU B CA 1
ATOM 4867 C C . LEU B 1 308 ? 17.734 -60.5 -49.656 1 50.78 308 LEU B C 1
ATOM 4869 O O . LEU B 1 308 ? 18 -60.406 -50.844 1 50.78 308 LEU B O 1
ATOM 4873 N N . SER B 1 309 ? 17.578 -61.688 -49.031 1 49.28 309 SER B N 1
ATOM 4874 C CA . SER B 1 309 ? 17.672 -62.906 -49.844 1 49.28 309 SER B CA 1
ATOM 4875 C C . SER B 1 309 ? 16.469 -63.031 -50.781 1 49.28 309 SER B C 1
ATOM 4877 O O . SER B 1 309 ? 16.594 -63.531 -51.906 1 49.28 309 SER B O 1
ATOM 4879 N N . LEU B 1 310 ? 15.367 -62.625 -50.312 1 50 310 LEU B N 1
ATOM 4880 C CA . LEU B 1 310 ? 14.219 -62.625 -51.219 1 50 310 LEU B CA 1
ATOM 4881 C C . LEU B 1 310 ? 14.383 -61.594 -52.312 1 50 310 LEU B C 1
ATOM 4883 O O . LEU B 1 310 ? 14.055 -61.875 -53.469 1 50 310 LEU B O 1
ATOM 4887 N N . PHE B 1 311 ? 14.961 -60.469 -51.969 1 51.44 311 PHE B N 1
ATOM 4888 C CA . PHE B 1 311 ? 15.273 -59.531 -53.062 1 51.44 311 PHE B CA 1
ATOM 4889 C C . PHE B 1 311 ? 16.453 -60.031 -53.875 1 51.44 311 PHE B C 1
ATOM 4891 O O . PHE B 1 311 ? 16.469 -59.844 -55.094 1 51.44 311 PHE B O 1
ATOM 4898 N N . TYR B 1 312 ? 17.453 -60.562 -53.188 1 44.38 312 TYR B N 1
ATOM 4899 C CA . TYR B 1 312 ? 18.5 -61.156 -54 1 44.38 312 TYR B CA 1
ATOM 4900 C C . TYR B 1 312 ? 17.969 -62.281 -54.844 1 44.38 312 TYR B C 1
ATOM 4902 O O . TYR B 1 312 ? 18.344 -62.438 -56 1 44.38 312 TYR B O 1
ATOM 4910 N N . SER B 1 313 ? 17.156 -63.062 -54.281 1 43.25 313 SER B N 1
ATOM 4911 C CA . SER B 1 313 ? 16.609 -64.125 -55.094 1 43.25 313 SER B CA 1
ATOM 4912 C C . SER B 1 313 ? 15.695 -63.594 -56.188 1 43.25 313 SER B C 1
ATOM 4914 O O . SER B 1 313 ? 15.641 -64.188 -57.281 1 43.25 313 SER B O 1
ATOM 4916 N N . THR B 1 314 ? 15.023 -62.594 -55.906 1 48.69 314 THR B N 1
ATOM 4917 C CA . THR B 1 314 ? 14.18 -62.062 -57 1 48.69 314 THR B CA 1
ATOM 4918 C C . THR B 1 314 ? 15.016 -61.312 -58.031 1 48.69 314 THR B C 1
ATOM 4920 O O . THR B 1 314 ? 14.727 -61.344 -59.219 1 48.69 314 THR B O 1
ATOM 4923 N N . ALA B 1 315 ? 16.125 -60.656 -57.531 1 45.16 315 ALA B N 1
ATOM 4924 C CA . ALA B 1 315 ? 16.938 -59.969 -58.531 1 45.16 315 ALA B CA 1
ATOM 4925 C C . ALA B 1 315 ? 17.688 -60.969 -59.406 1 45.16 315 ALA B C 1
ATOM 4927 O O . ALA B 1 315 ? 17.875 -60.75 -60.594 1 45.16 315 ALA B O 1
ATOM 4928 N N . LEU B 1 316 ? 18.25 -62.031 -58.812 1 40.75 316 LEU B N 1
ATOM 4929 C CA . LEU B 1 316 ? 18.906 -63 -59.656 1 40.75 316 LEU B CA 1
ATOM 4930 C C . LEU B 1 316 ? 17.906 -63.625 -60.656 1 40.75 316 LEU B C 1
ATOM 4932 O O . LEU B 1 316 ? 18.297 -64.062 -61.719 1 40.75 316 LEU B O 1
ATOM 4936 N N . THR B 1 317 ? 16.688 -63.781 -60.125 1 38.75 317 THR B N 1
ATOM 4937 C CA . THR B 1 317 ? 15.789 -64.438 -61.062 1 38.75 317 THR B CA 1
ATOM 4938 C C . THR B 1 317 ? 15.438 -63.469 -62.219 1 38.75 317 THR B C 1
ATOM 4940 O O . THR B 1 317 ? 15.016 -63.938 -63.281 1 38.75 317 THR B O 1
ATOM 4943 N N . VAL B 1 318 ? 15.469 -62.094 -61.969 1 42.5 318 VAL B N 1
ATOM 4944 C CA . VAL B 1 318 ? 15 -61.312 -63.094 1 42.5 318 VAL B CA 1
ATOM 4945 C C . VAL B 1 318 ? 16.094 -61.219 -64.125 1 42.5 318 VAL B C 1
ATOM 4947 O O . VAL B 1 318 ? 15.805 -61.031 -65.312 1 42.5 318 VAL B O 1
ATOM 4950 N N . THR B 1 319 ? 17.391 -61.188 -63.781 1 40.69 319 THR B N 1
ATOM 4951 C CA . THR B 1 319 ? 18.328 -60.906 -64.875 1 40.69 319 THR B CA 1
ATOM 4952 C C . THR B 1 319 ? 18.406 -62.094 -65.812 1 40.69 319 THR B C 1
ATOM 4954 O O . THR B 1 319 ? 18.984 -61.969 -66.875 1 40.69 319 THR B O 1
ATOM 4957 N N . SER B 1 320 ? 18.234 -63.312 -65.375 1 32.59 320 SER B N 1
ATOM 4958 C CA . SER B 1 320 ? 18.625 -64.375 -66.312 1 32.59 320 SER B CA 1
ATOM 4959 C C . SER B 1 320 ? 17.688 -64.375 -67.5 1 32.59 320 SER B C 1
ATOM 4961 O O . SER B 1 320 ? 17.797 -65.312 -68.375 1 32.59 320 SER B O 1
ATOM 4963 N N . VAL B 1 321 ? 16.516 -63.812 -67.312 1 34.94 321 VAL B N 1
ATOM 4964 C CA . VAL B 1 321 ? 15.711 -64.188 -68.5 1 34.94 321 VAL B CA 1
ATOM 4965 C C . VAL B 1 321 ? 16.188 -63.438 -69.75 1 34.94 321 VAL B C 1
ATOM 4967 O O . VAL B 1 321 ? 15.961 -62.25 -69.875 1 34.94 321 VAL B O 1
ATOM 4970 N N . ARG B 1 322 ? 17.5 -63.812 -70.25 1 32.12 322 ARG B N 1
ATOM 4971 C CA . ARG B 1 322 ? 18.25 -63.5 -71.438 1 32.12 322 ARG B CA 1
ATOM 4972 C C . ARG B 1 322 ? 17.422 -63.75 -72.688 1 32.12 322 ARG B C 1
ATOM 4974 O O . ARG B 1 322 ? 17.688 -63.188 -73.75 1 32.12 322 ARG B O 1
ATOM 4981 N N . GLY B 1 323 ? 16.406 -64.75 -72.75 1 26.91 323 GLY B N 1
ATOM 4982 C CA . GLY B 1 323 ? 16.547 -65.438 -74 1 26.91 323 GLY B CA 1
ATOM 4983 C C . GLY B 1 323 ? 16.422 -64.5 -75.188 1 26.91 323 GLY B C 1
ATOM 4984 O O . GLY B 1 323 ? 16.156 -63.281 -75.062 1 26.91 323 GLY B O 1
ATOM 4985 N N . PRO B 1 324 ? 16 -65.125 -76.312 1 28.69 324 PRO B N 1
ATOM 4986 C CA . PRO B 1 324 ? 16.312 -65.125 -77.75 1 28.69 324 PRO B CA 1
ATOM 4987 C C . PRO B 1 324 ? 15.711 -63.969 -78.5 1 28.69 324 PRO B C 1
ATOM 4989 O O . PRO B 1 324 ? 14.492 -63.75 -78.5 1 28.69 324 PRO B O 1
ATOM 4992 N N . ALA B 1 325 ? 15.953 -62.688 -78.188 1 25.69 325 ALA B N 1
ATOM 4993 C CA . ALA B 1 325 ? 15.18 -61.844 -79.125 1 25.69 325 ALA B CA 1
ATOM 4994 C C . ALA B 1 325 ? 15.328 -62.344 -80.562 1 25.69 325 ALA B C 1
ATOM 4996 O O . ALA B 1 325 ? 16.438 -62.562 -81 1 25.69 325 ALA B O 1
ATOM 4997 N N . ASP B 1 326 ? 14.25 -62.969 -80.875 1 20.77 326 ASP B N 1
ATOM 4998 C CA . ASP B 1 326 ? 13.945 -63.406 -82.25 1 20.77 326 ASP B CA 1
ATOM 4999 C C . ASP B 1 326 ? 14.484 -62.406 -83.25 1 20.77 326 ASP B C 1
ATOM 5001 O O . ASP B 1 326 ? 14.891 -61.281 -82.938 1 20.77 326 ASP B O 1
ATOM 5005 N N . SER B 1 327 ? 13.68 -62.25 -84.25 1 22.8 327 SER B N 1
ATOM 5006 C CA . SER B 1 327 ? 13.422 -62.5 -85.625 1 22.8 327 SER B CA 1
ATOM 5007 C C . SER B 1 327 ? 13.656 -61.25 -86.5 1 22.8 327 SER B C 1
ATOM 5009 O O . SER B 1 327 ? 13.883 -61.344 -87.688 1 22.8 327 SER B O 1
ATOM 5011 N N . ARG B 1 328 ? 12.914 -60.062 -85.938 1 24.11 328 ARG B N 1
ATOM 5012 C CA . ARG B 1 328 ? 12.258 -59.438 -87.062 1 24.11 328 ARG B CA 1
ATOM 5013 C C . ARG B 1 328 ? 13.281 -58.906 -88.062 1 24.11 328 ARG B C 1
ATOM 5015 O O . ARG B 1 328 ? 14.227 -58.219 -87.688 1 24.11 328 ARG B O 1
ATOM 5022 N N . GLU B 1 329 ? 13.336 -59.656 -89.25 1 22.72 329 GLU B N 1
ATOM 5023 C CA . GLU B 1 329 ? 13.727 -59.562 -90.688 1 22.72 329 GLU B CA 1
ATOM 5024 C C . GLU B 1 329 ? 13.492 -58.125 -91.188 1 22.72 329 GLU B C 1
ATOM 5026 O O . GLU B 1 329 ? 12.383 -57.625 -91.125 1 22.72 329 GLU B O 1
ATOM 5031 N N . GLY B 1 330 ? 14.406 -57.25 -90.812 1 21.75 330 GLY B N 1
ATOM 5032 C CA . GLY B 1 330 ? 14.586 -56.062 -91.625 1 21.75 330 GLY B CA 1
ATOM 5033 C C . GLY B 1 330 ? 14.383 -56.312 -93.125 1 21.75 330 GLY B C 1
ATOM 5034 O O . GLY B 1 330 ? 15.094 -57.094 -93.75 1 21.75 330 GLY B O 1
ATOM 5035 N N . PRO B 1 331 ? 13.016 -56.469 -93.562 1 23.27 331 PRO B N 1
ATOM 5036 C CA . PRO B 1 331 ? 12.953 -56.375 -95.062 1 23.27 331 PRO B CA 1
ATOM 5037 C C . PRO B 1 331 ? 13.727 -55.156 -95.562 1 23.27 331 PRO B C 1
ATOM 5039 O O . PRO B 1 331 ? 13.977 -54.219 -94.875 1 23.27 331 PRO B O 1
ATOM 5042 N N . GLN B 1 332 ? 14.297 -55.25 -96.875 1 20.86 332 GLN B N 1
ATOM 5043 C CA . GLN B 1 332 ? 15.016 -54.656 -98 1 20.86 332 GLN B CA 1
ATOM 5044 C C . GLN B 1 332 ? 14.289 -53.438 -98.562 1 20.86 332 GLN B C 1
ATOM 5046 O O . GLN B 1 332 ? 14.812 -52.75 -99.438 1 20.86 332 GLN B O 1
ATOM 5051 N N . TYR B 1 333 ? 13.414 -52.375 -98.125 1 23.3 333 TYR B N 1
ATOM 5052 C CA . TYR B 1 333 ? 13.711 -51.344 -99.125 1 23.3 333 TYR B CA 1
ATOM 5053 C C . TYR B 1 333 ? 15.07 -50.719 -98.812 1 23.3 333 TYR B C 1
ATOM 5055 O O . TYR B 1 333 ? 15.531 -50.656 -97.688 1 23.3 333 TYR B O 1
#

InterPro domains:
  IPR003006 Immunoglobulin/major histocompatibility complex, conserved site [PS00290] (136-142)
  IPR003006 Immunoglobulin/major histocompatibility complex, conserved site [PS00290] (246-252)
  IPR003597 Immunoglobulin C1-set [PF07654] (165-255)
  IPR003597 Immunoglobulin C1-set [SM00407] (180-258)
  IPR007110 Immunoglobulin-like domain [PS50835] (59-154)
  IPR007110 Immunoglobulin-like domain [PS50835] (163-265)
  IPR013151 Immunoglobulin-like beta-sandwich domain [PF00047] (70-149)
  IPR013783 Immunoglobulin-like fold [G3DSA:2.60.40.10] (1-46)
  IPR013783 Immunoglobulin-like fold [G3DSA:2.60.40.10] (56-156)
  IPR013783 Immunoglobulin-like fold [G3DSA:2.60.40.10] (158-268)
  IPR036179 Immunoglobulin-like domain superfamily [SSF48726] (4-37)
  IPR036179 Immunoglobulin-like domain superfamily [SSF48726] (57-155)
  IPR036179 Immunoglobulin-like domain superfamily [SSF48726] (162-262)
  IPR050380 Immune Recognition and Response Modulators [PTHR23411] (132-314)

Organism: Crocuta crocuta (NCBI:txid9678)

Radius of gyration: 45.11 Å; Cα contacts (8 Å, |Δi|>4): 1180; chains: 2; bounding box: 59×175×141 Å

Nearest PDB structures (foldseek):
  7ttz-assembly1_B  TM=9.631E-01  e=8.654E-32  Homo sapiens
  7ttz-assembly1_A  TM=9.518E-01  e=4.874E-31  Homo sapiens
  6ue7-assembly1_A  TM=9.442E-01  e=3.407E-30  Homo sapiens
  6lxw-assembly1_B  TM=9.572E-01  e=2.381E-29  Homo sapiens
  6lx3-assembly1_D  TM=9.514E-01  e=1.854E-28  Homo sapiens

Solvent-accessible surface area (backbone atoms only — not comparable to full-atom values): 38032 Å² total; per-residue (Å²): 78,67,42,91,88,69,46,53,29,36,70,36,64,43,68,58,58,60,68,82,75,44,39,90,87,41,57,45,72,45,64,52,81,44,92,84,56,78,45,68,62,43,70,40,46,49,61,61,71,65,75,71,26,91,40,79,38,50,71,42,76,46,71,43,77,50,54,63,68,28,51,63,69,70,40,71,10,34,36,37,39,34,42,32,24,23,86,60,74,70,64,72,45,79,46,63,40,74,45,86,87,46,76,64,44,71,50,78,63,41,70,48,97,84,65,22,20,30,39,36,38,35,35,52,66,37,39,67,54,40,75,72,51,45,64,38,34,42,36,38,40,38,86,88,46,90,67,69,47,73,34,74,51,56,57,82,82,64,83,64,31,51,65,45,78,40,73,43,76,52,52,65,71,34,57,72,66,56,50,54,29,46,34,37,36,42,36,30,59,15,17,67,66,72,68,43,80,46,43,25,54,65,91,41,74,54,62,74,72,62,41,49,73,47,74,61,42,76,47,66,94,48,90,67,76,25,19,32,32,40,32,40,38,65,43,49,29,63,50,41,72,71,45,47,42,39,29,46,35,37,34,34,87,55,36,93,74,30,56,50,72,42,74,50,31,58,71,60,67,70,61,59,70,60,71,77,70,50,72,71,58,74,68,67,72,71,64,78,66,61,77,86,67,66,58,71,62,44,56,59,45,43,46,48,48,42,48,46,43,48,47,48,51,48,52,60,58,60,62,64,64,72,69,81,82,76,80,80,75,75,86,82,129,78,66,43,91,89,71,47,52,31,36,72,35,66,42,68,59,57,60,68,81,78,44,40,88,87,39,58,45,72,45,64,53,81,44,93,85,56,79,44,69,62,42,70,40,45,48,59,60,72,64,75,72,27,92,40,81,37,51,71,42,72,45,73,44,77,48,55,65,67,29,52,63,69,68,40,73,10,33,35,38,38,36,40,31,24,23,87,60,74,71,62,72,45,79,46,62,41,72,46,85,88,46,74,64,45,72,51,78,62,43,70,46,99,84,65,22,19,30,39,35,38,36,34,52,66,37,38,66,54,40,75,72,51,45,64,39,34,40,37,39,40,39,86,90,46,91,67,68,47,73,35,75,50,58,57,83,82,65,84,64,31,51,65,45,76,41,72,43,74,52,51,66,73,34,58,72,66,57,52,53,29,47,35,37,35,42,36,31,56,16,16,68,66,71,70,43,80,46,43,25,53,64,88,40,74,54,62,74,70,63,42,49,72,47,73,61,41,76,48,67,93,47,89,66,74,24,19,30,32,39,32,40,38,66,43,49,29,61,51,40,72,74,46,46,42,39,30,44,35,38,34,32,86,55,36,92,74,30,57,50,74,41,74,50,34,58,70,60,67,69,59,60,70,59,73,76,71,51,72,73,56,75,68,67,73,72,64,79,70,61,81,70,73,69,51,68,64,45,55,58,46,45,48,49,47,42,51,46,43,50,47,48,51,49,50,60,58,58,65,64,74,63,74,76,81,78,71,88,70,78,79,76,130

pLDDT: mean 74.62, std 24.3, range [20.77, 98.56]

Foldseek 3Di:
DQDPVRRDDDDDDDDDDDCVVQPQPAWDFDFDDDPPDRRGTDTHRPVNPPPQPVQCQDWDKDKDFFALVCLQVVHWTKIKIKIKSAPDQDFKDKDKVPLVPFDKDKDHWDADPVRIIMIMIMRTRCNVVQLVWDKMKMWMDGPVDDDIDMDIDTDDPDDWDAKDKDKDFWDPVVLVVQFKTKIKIKIWFGPDQDKDKWKDWPNHTDDPVQKDKAGWDWDPDDPDTMIMIMMMGMDGSVCQVVWIKMKIKMADPPDPSRIDIDIDHPVVVVPDPPVVVPPCPVPPPPPPPPPVPPPVVPVVVVVVVVVVVVVVVVVVVVVPPPDDPDPPPDDDD/DQAPVRRDDDDDDDDDDDCVVQPQPAWDFDFDDDPPDRRPTDTHRPVNPPPCPVQPQDWDKDKDFFALVCLQVVHWTKIKIKIKSAPDQDFKDKDKVPLVPFDKDKDHWDADPSRIIMIMIIRTRCNVVQLVWDKMKMWMDGPVDDDIDMDIDTDDPDDWDAKDKDKDFWDPVVLVVQFKTKIKIKIWFGPDQDKDKWKDWPNHTDDPVQKDKAGWDWDPDDPDTMIMIMMMGMDGSVCQVVWIKMKIKMADPSDPSRIDIDIDHPVVVVPDPPVVVPPCPVPPPPPPPPPPPVPVVPVVVVVVVVVVVVVVVVVVVVPPPPDDPDDDPPDDD